Protein AF-A0A2V6U838-F1 (afdb_monomer)

Structure (mmCIF, N/CA/C/O backbone):
data_AF-A0A2V6U838-F1
#
_entry.id   AF-A0A2V6U838-F1
#
loop_
_atom_site.group_PDB
_atom_site.id
_atom_site.type_symbol
_atom_site.label_atom_id
_atom_site.label_alt_id
_atom_site.label_comp_id
_atom_site.label_asym_id
_atom_site.label_entity_id
_atom_site.label_seq_id
_atom_site.pdbx_PDB_ins_code
_atom_site.Cartn_x
_atom_site.Cartn_y
_atom_site.Cartn_z
_atom_site.occupancy
_atom_site.B_iso_or_equiv
_atom_site.auth_seq_id
_atom_site.auth_comp_id
_atom_site.auth_asym_id
_atom_site.auth_atom_id
_atom_site.pdbx_PDB_model_num
ATOM 1 N N . MET A 1 1 ? 34.546 0.957 -12.283 1.00 53.03 1 MET A N 1
ATOM 2 C CA . MET A 1 1 ? 33.283 1.269 -12.988 1.00 53.03 1 MET A CA 1
ATOM 3 C C . MET A 1 1 ? 32.347 0.092 -12.804 1.00 53.03 1 MET A C 1
ATOM 5 O O . MET A 1 1 ? 32.825 -1.037 -12.886 1.00 53.03 1 MET A O 1
ATOM 9 N N . SER A 1 2 ? 31.070 0.333 -12.493 1.00 66.81 2 SER A N 1
ATOM 10 C CA . SER A 1 2 ? 30.088 -0.755 -12.428 1.00 66.81 2 SER A CA 1
ATOM 11 C C . SER A 1 2 ? 30.031 -1.467 -13.783 1.00 66.81 2 SER A C 1
ATOM 13 O O . SER A 1 2 ? 29.991 -0.801 -14.813 1.00 66.81 2 SER A O 1
ATOM 15 N N . ARG A 1 3 ? 30.043 -2.805 -13.788 1.00 87.69 3 ARG A N 1
ATOM 16 C CA . ARG A 1 3 ? 29.815 -3.622 -14.996 1.00 87.69 3 ARG A CA 1
ATOM 17 C C . ARG A 1 3 ? 28.324 -3.849 -15.273 1.00 87.69 3 ARG A C 1
ATOM 19 O O . ARG A 1 3 ? 27.985 -4.715 -16.075 1.00 87.69 3 ARG A O 1
ATOM 26 N N . SER A 1 4 ? 27.447 -3.121 -14.575 1.00 93.88 4 SER A N 1
ATOM 27 C CA . SER A 1 4 ? 26.001 -3.216 -14.742 1.00 93.88 4 SER A CA 1
ATOM 28 C C . SER A 1 4 ? 25.434 -2.068 -15.569 1.00 93.88 4 SER A C 1
ATOM 30 O O . SER A 1 4 ? 25.846 -0.925 -15.372 1.00 93.88 4 SER A O 1
ATOM 32 N N . ARG A 1 5 ? 24.421 -2.348 -16.390 1.00 95.44 5 ARG A N 1
ATOM 33 C CA . ARG A 1 5 ? 23.637 -1.338 -17.114 1.00 95.44 5 ARG A CA 1
ATOM 34 C C . ARG A 1 5 ? 22.141 -1.643 -17.050 1.00 95.44 5 ARG A C 1
ATOM 36 O O . ARG A 1 5 ? 21.762 -2.809 -16.935 1.00 95.44 5 ARG A O 1
ATOM 43 N N . LYS A 1 6 ? 21.310 -0.603 -17.143 1.00 97.62 6 LYS A N 1
ATOM 44 C CA . LYS A 1 6 ? 19.867 -0.755 -17.346 1.00 97.62 6 LYS A CA 1
ATOM 45 C C . LYS A 1 6 ? 19.622 -1.357 -18.732 1.00 97.62 6 LYS A C 1
ATOM 47 O O . LYS A 1 6 ? 20.256 -0.950 -19.705 1.00 97.62 6 LYS A O 1
ATOM 52 N N . ILE A 1 7 ? 18.718 -2.322 -18.811 1.00 97.62 7 ILE A N 1
ATOM 53 C CA . ILE A 1 7 ? 18.165 -2.843 -20.060 1.00 97.62 7 ILE A CA 1
ATOM 54 C C . ILE A 1 7 ? 16.639 -2.863 -19.954 1.00 97.62 7 ILE A C 1
ATOM 56 O O . ILE A 1 7 ? 16.086 -2.765 -18.859 1.00 97.62 7 ILE A O 1
ATOM 60 N N . TYR A 1 8 ? 15.960 -3.023 -21.087 1.00 98.06 8 TYR A N 1
ATOM 61 C CA . TYR A 1 8 ? 14.507 -3.120 -21.129 1.00 98.06 8 TYR A CA 1
ATOM 62 C C . TYR A 1 8 ? 14.072 -4.340 -21.933 1.00 98.06 8 TYR A C 1
ATOM 64 O O . TYR A 1 8 ? 14.465 -4.493 -23.091 1.00 98.06 8 TYR A O 1
ATOM 72 N N . LEU A 1 9 ? 13.226 -5.179 -21.341 1.00 97.88 9 LEU A N 1
ATOM 73 C CA . LEU A 1 9 ? 12.485 -6.201 -22.073 1.00 97.88 9 LEU A CA 1
ATOM 74 C C . LEU A 1 9 ? 11.259 -5.530 -22.696 1.00 97.88 9 LEU A C 1
ATOM 76 O O . LEU A 1 9 ? 10.542 -4.803 -22.014 1.00 97.88 9 LEU A O 1
ATOM 80 N N . THR A 1 10 ? 11.033 -5.723 -23.992 1.00 97.25 10 THR A N 1
ATOM 81 C CA . THR A 1 10 ? 9.876 -5.132 -24.686 1.00 97.25 10 THR A CA 1
ATOM 82 C C . THR A 1 10 ? 8.767 -6.169 -24.783 1.00 97.25 10 THR A C 1
ATOM 84 O O . THR A 1 10 ? 9.027 -7.291 -25.218 1.00 97.25 10 THR A O 1
ATOM 87 N N . GLY A 1 11 ? 7.557 -5.804 -24.363 1.00 96.06 11 GLY A N 1
ATOM 88 C CA . GLY A 1 11 ? 6.379 -6.660 -24.479 1.00 96.06 11 GLY A CA 1
ATOM 89 C C . GLY A 1 11 ? 5.735 -6.620 -25.860 1.00 96.06 11 GLY A C 1
ATOM 90 O O . GLY A 1 11 ? 6.358 -6.277 -26.864 1.00 96.06 11 GLY A O 1
ATOM 91 N N . SER A 1 12 ? 4.447 -6.947 -25.905 1.00 96.00 12 SER A N 1
ATOM 92 C CA . SER A 1 12 ? 3.622 -6.967 -27.117 1.00 96.00 12 SER A CA 1
ATOM 93 C C . SER A 1 12 ? 3.503 -5.604 -27.805 1.00 96.00 12 SER A C 1
ATOM 95 O O . SER A 1 12 ? 3.233 -5.534 -29.006 1.00 96.00 12 SER A O 1
ATOM 97 N N . ARG A 1 13 ? 3.714 -4.515 -27.056 1.00 94.25 13 ARG A N 1
ATOM 98 C CA . ARG A 1 13 ? 3.668 -3.131 -27.534 1.00 94.25 13 ARG A CA 1
ATOM 99 C C . ARG A 1 13 ? 4.982 -2.422 -27.223 1.00 94.25 13 ARG A C 1
ATOM 101 O O . ARG A 1 13 ? 5.598 -2.658 -26.187 1.00 94.25 13 ARG A O 1
ATOM 108 N N . SER A 1 14 ? 5.391 -1.503 -28.096 1.00 92.62 14 SER A N 1
ATOM 109 C CA . SER A 1 14 ? 6.660 -0.773 -27.961 1.00 92.62 14 SER A CA 1
ATOM 110 C C . SER A 1 14 ? 6.726 0.147 -26.736 1.00 92.62 14 SER A C 1
ATOM 112 O O . SER A 1 14 ? 7.819 0.501 -26.301 1.00 92.62 14 SER A O 1
ATOM 114 N N . ASP A 1 15 ? 5.576 0.562 -26.197 1.00 91.75 15 ASP A N 1
ATOM 115 C CA . ASP A 1 15 ? 5.482 1.351 -24.965 1.00 91.75 15 ASP A CA 1
ATOM 116 C C . ASP A 1 15 ? 5.605 0.495 -23.694 1.00 91.75 15 ASP A C 1
ATOM 118 O O . ASP A 1 15 ? 5.884 1.029 -22.622 1.00 91.75 15 ASP A O 1
ATOM 122 N N . LEU A 1 16 ? 5.443 -0.827 -23.795 1.00 96.00 16 LEU A N 1
ATOM 123 C CA . LEU A 1 16 ? 5.574 -1.747 -22.671 1.00 96.00 16 LEU A CA 1
ATOM 124 C C . LEU A 1 16 ? 7.035 -2.187 -22.549 1.00 96.00 16 LEU A C 1
ATOM 126 O O . LEU A 1 16 ? 7.452 -3.213 -23.087 1.00 96.00 16 LEU A O 1
ATOM 130 N N . ARG A 1 17 ? 7.824 -1.370 -21.848 1.00 97.06 17 ARG A N 1
ATOM 131 C CA . ARG A 1 17 ? 9.240 -1.634 -21.580 1.00 97.06 17 ARG A CA 1
ATOM 132 C C . ARG A 1 17 ? 9.473 -1.957 -20.110 1.00 97.06 17 ARG A C 1
ATOM 134 O O . ARG A 1 17 ? 9.306 -1.092 -19.257 1.00 97.06 17 ARG A O 1
ATOM 141 N N . VAL A 1 18 ? 9.919 -3.174 -19.833 1.00 98.38 18 VAL A N 1
ATOM 142 C CA . VAL A 1 18 ? 10.135 -3.701 -18.483 1.00 98.38 18 VAL A CA 1
ATOM 143 C C . VAL A 1 18 ? 11.609 -3.560 -18.104 1.00 98.38 18 VAL A C 1
ATOM 145 O O . VAL A 1 18 ? 12.456 -4.164 -18.768 1.00 98.38 18 VAL A O 1
ATOM 148 N N . PRO A 1 19 ? 11.944 -2.760 -17.081 1.00 98.00 19 PRO A N 1
ATOM 149 C CA . PRO A 1 19 ? 13.321 -2.486 -16.706 1.00 98.00 19 PRO A CA 1
ATOM 150 C C . PRO A 1 19 ? 13.944 -3.670 -15.975 1.00 98.00 19 PRO A C 1
ATOM 152 O O . PRO A 1 19 ? 13.392 -4.189 -15.006 1.00 98.00 19 PRO A O 1
ATOM 155 N N . MET A 1 20 ? 15.143 -4.037 -16.419 1.00 98.25 20 MET A N 1
ATOM 156 C CA . MET A 1 20 ? 16.011 -5.022 -15.781 1.00 98.25 20 MET A CA 1
ATOM 157 C C . MET A 1 20 ? 17.435 -4.461 -15.705 1.00 98.25 20 MET A C 1
ATOM 159 O O . MET A 1 20 ? 17.775 -3.474 -16.365 1.00 98.25 20 MET A O 1
ATOM 163 N N . ARG A 1 21 ? 18.305 -5.119 -14.942 1.00 97.31 21 ARG A N 1
ATOM 164 C CA . ARG A 1 21 ? 19.728 -4.782 -14.867 1.00 97.31 21 ARG A CA 1
ATOM 165 C C . ARG A 1 21 ? 20.571 -5.914 -15.418 1.00 97.31 21 ARG A C 1
ATOM 167 O O . ARG A 1 21 ? 20.543 -7.022 -14.901 1.00 97.31 21 ARG A O 1
ATOM 174 N N . GLU A 1 22 ? 21.369 -5.622 -16.429 1.00 96.94 22 GLU A N 1
ATOM 175 C CA . GLU A 1 22 ? 22.304 -6.577 -17.013 1.00 96.94 22 GLU A CA 1
ATOM 176 C C . GLU A 1 22 ? 23.699 -6.382 -16.415 1.00 96.94 22 GLU A C 1
ATOM 178 O O . GLU A 1 22 ? 24.173 -5.249 -16.320 1.00 96.94 22 GLU A O 1
ATOM 183 N N . VAL A 1 23 ? 24.370 -7.469 -16.031 1.00 96.88 23 VAL A N 1
ATOM 184 C CA . VAL A 1 23 ? 25.750 -7.479 -15.532 1.00 96.88 23 VAL A CA 1
ATOM 185 C C . VAL A 1 23 ? 26.635 -8.269 -16.491 1.00 96.88 23 VAL A C 1
ATOM 187 O O . VAL A 1 23 ? 26.463 -9.476 -16.659 1.00 96.88 23 VAL A O 1
ATOM 190 N N . ALA A 1 24 ? 27.618 -7.597 -17.093 1.00 95.12 24 ALA A N 1
ATOM 191 C CA . ALA A 1 24 ? 28.574 -8.246 -17.983 1.00 95.12 24 ALA A CA 1
ATOM 192 C C . ALA A 1 24 ? 29.533 -9.162 -17.201 1.00 95.12 24 ALA A C 1
ATOM 194 O O . ALA A 1 24 ? 30.241 -8.714 -16.288 1.00 95.12 24 ALA A O 1
ATOM 195 N N . LEU A 1 25 ? 29.580 -10.436 -17.591 1.00 94.00 25 LEU A N 1
ATOM 196 C CA . LEU A 1 25 ? 30.473 -11.443 -17.022 1.00 94.00 25 LEU A CA 1
ATOM 197 C C . LEU A 1 25 ? 31.781 -11.536 -17.825 1.00 94.00 25 LEU A C 1
ATOM 199 O O . LEU A 1 25 ? 31.863 -11.137 -18.985 1.00 94.00 25 LEU A O 1
ATOM 203 N N . SER A 1 26 ? 32.847 -12.018 -17.188 1.00 91.69 26 SER A N 1
ATOM 204 C CA . SER A 1 26 ? 34.108 -12.330 -17.874 1.00 91.69 26 SER A CA 1
ATOM 205 C C . SER A 1 26 ? 34.069 -13.727 -18.499 1.00 91.69 26 SER A C 1
ATOM 207 O O . SER A 1 26 ? 33.258 -14.553 -18.105 1.00 91.69 26 SER A O 1
ATOM 209 N N . GLY A 1 27 ? 34.998 -14.022 -19.414 1.00 89.25 27 GLY A N 1
ATOM 210 C CA . GLY A 1 27 ? 35.202 -15.387 -19.920 1.00 89.25 27 GLY A CA 1
ATOM 211 C C . GLY A 1 27 ? 34.285 -15.808 -21.072 1.00 89.25 27 GLY A C 1
ATOM 212 O O . GLY A 1 27 ? 34.306 -16.972 -21.444 1.00 89.25 27 GLY A O 1
ATOM 213 N N . GLY A 1 28 ? 33.524 -14.879 -21.660 1.00 88.44 28 GLY A N 1
ATOM 214 C CA . GLY A 1 28 ? 32.607 -15.172 -22.770 1.00 88.44 28 GLY A CA 1
ATOM 215 C C . GLY A 1 28 ? 31.233 -15.689 -22.335 1.00 88.44 28 GLY A C 1
ATOM 216 O O . GLY A 1 28 ? 30.412 -15.992 -23.196 1.00 88.44 28 GLY A O 1
ATOM 217 N N . GLU A 1 29 ? 30.976 -15.754 -21.027 1.00 94.25 29 GLU A N 1
ATOM 218 C CA . GLU A 1 29 ? 29.666 -16.103 -20.477 1.00 94.25 29 GLU A CA 1
ATOM 219 C C . GLU A 1 29 ? 28.603 -15.055 -20.850 1.00 94.25 29 GLU A C 1
ATOM 221 O O . GLU A 1 29 ? 28.911 -13.854 -20.903 1.00 94.25 29 GLU A O 1
ATOM 226 N N . PRO A 1 30 ? 27.346 -15.475 -21.088 1.00 94.12 30 PRO A N 1
ATOM 227 C CA . PRO A 1 30 ? 26.261 -14.542 -21.341 1.00 94.12 30 PRO A CA 1
ATOM 228 C C . PRO A 1 30 ? 26.062 -13.607 -20.134 1.00 94.12 30 PRO A C 1
ATOM 230 O O . PRO A 1 30 ? 26.276 -14.017 -18.989 1.00 94.12 30 PRO A O 1
ATOM 233 N N . PRO A 1 31 ? 25.650 -12.347 -20.354 1.00 95.56 31 PRO A N 1
ATOM 234 C CA . PRO A 1 31 ? 25.392 -11.422 -19.259 1.00 95.56 31 PRO A CA 1
ATOM 235 C C . PRO A 1 31 ? 24.313 -11.934 -18.296 1.00 95.56 31 PRO A C 1
ATOM 237 O O . PRO A 1 31 ? 23.326 -12.542 -18.709 1.00 95.56 31 PRO A O 1
ATOM 240 N N . LEU A 1 32 ? 24.478 -11.642 -17.005 1.00 96.12 32 LEU A N 1
ATOM 241 C CA . LEU A 1 32 ? 23.482 -11.965 -15.986 1.00 96.12 32 LEU A CA 1
ATOM 242 C C . LEU A 1 32 ? 22.419 -10.865 -15.936 1.00 96.12 32 LEU A C 1
ATOM 244 O O . LEU A 1 32 ? 22.741 -9.713 -15.639 1.00 96.12 32 LEU A O 1
ATOM 248 N N . VAL A 1 33 ? 21.161 -11.222 -16.184 1.00 96.81 33 VAL A N 1
ATOM 249 C CA . VAL A 1 33 ? 20.017 -10.312 -16.051 1.00 96.81 33 VAL A CA 1
ATOM 250 C C . VAL A 1 33 ? 19.428 -10.437 -14.649 1.00 96.81 33 VAL A C 1
ATOM 252 O O . VAL A 1 33 ? 19.139 -11.533 -14.178 1.00 96.81 33 VAL A O 1
ATOM 255 N N . LEU A 1 34 ? 19.266 -9.301 -13.981 1.00 97.19 34 LEU A N 1
ATOM 256 C CA . LEU A 1 34 ? 18.771 -9.177 -12.618 1.00 97.19 34 LEU A CA 1
ATOM 257 C C . LEU A 1 34 ? 17.525 -8.296 -12.589 1.00 97.19 34 LEU A C 1
ATOM 259 O O . LEU A 1 34 ? 17.401 -7.349 -13.371 1.00 97.19 34 LEU A O 1
ATOM 263 N N . TYR A 1 35 ? 16.644 -8.583 -11.635 1.00 98.00 35 TYR A N 1
ATOM 264 C CA . TYR A 1 35 ? 15.540 -7.700 -11.280 1.00 98.00 35 TYR A CA 1
ATOM 265 C C . TYR A 1 35 ? 16.083 -6.330 -10.843 1.00 98.00 35 TYR A C 1
ATOM 267 O O . TYR A 1 35 ? 17.152 -6.239 -10.227 1.00 98.00 35 TYR A O 1
ATOM 275 N N . ASP A 1 36 ? 15.372 -5.260 -11.194 1.00 98.44 36 ASP A N 1
ATOM 276 C CA . ASP A 1 36 ? 15.804 -3.891 -10.926 1.00 98.44 36 ASP A CA 1
ATOM 277 C C . ASP A 1 36 ? 14.608 -2.989 -10.609 1.00 98.44 36 ASP A C 1
ATOM 279 O O . ASP A 1 36 ? 13.715 -2.813 -11.439 1.00 98.44 36 ASP A O 1
ATOM 283 N N . THR A 1 37 ? 14.598 -2.423 -9.403 1.00 98.50 37 THR A N 1
ATOM 284 C CA . THR A 1 37 ? 13.540 -1.537 -8.889 1.00 98.50 37 THR A CA 1
ATOM 285 C C . THR A 1 37 ? 13.939 -0.066 -8.910 1.00 98.50 37 THR A C 1
ATOM 287 O O . THR A 1 37 ? 13.135 0.807 -8.606 1.00 98.50 37 THR A O 1
ATOM 290 N N . SER A 1 38 ? 15.173 0.241 -9.312 1.00 98.06 38 SER A N 1
ATOM 291 C CA . SER A 1 38 ? 15.735 1.591 -9.219 1.00 98.06 38 SER A CA 1
ATOM 292 C C . SER A 1 38 ? 15.128 2.608 -10.194 1.00 98.06 38 SER A C 1
ATOM 294 O O . SER A 1 38 ? 15.499 3.783 -10.168 1.00 98.06 38 SER A O 1
ATOM 296 N N . GLY A 1 39 ? 14.226 2.156 -11.071 1.00 97.31 39 GLY A N 1
ATOM 297 C CA . GLY A 1 39 ? 13.533 2.966 -12.063 1.00 97.31 39 GLY A CA 1
ATOM 298 C C . GLY A 1 39 ? 14.469 3.779 -12.965 1.00 97.31 39 GLY A C 1
ATOM 299 O O . GLY A 1 39 ? 15.612 3.366 -13.210 1.00 97.31 39 GLY A O 1
ATOM 300 N N . PRO A 1 40 ? 14.025 4.956 -13.442 1.00 97.12 40 PRO A N 1
ATOM 301 C CA . PRO A 1 40 ? 14.812 5.809 -14.334 1.00 97.12 40 PRO A CA 1
ATOM 302 C C . PRO A 1 40 ? 16.106 6.371 -13.722 1.00 97.12 40 PRO A C 1
ATOM 304 O O . PRO A 1 40 ? 16.961 6.856 -14.451 1.00 97.12 40 PRO A O 1
ATOM 307 N N . TYR A 1 41 ? 16.301 6.300 -12.402 1.00 97.38 41 TYR A N 1
ATOM 308 C CA . TYR A 1 41 ? 17.456 6.906 -11.720 1.00 97.38 41 TYR A CA 1
ATOM 309 C C . TYR A 1 41 ? 18.802 6.219 -11.996 1.00 97.38 41 TYR A C 1
ATOM 311 O O . TYR A 1 41 ? 19.860 6.771 -11.685 1.00 97.38 41 TYR A O 1
ATOM 319 N N . THR A 1 42 ? 18.788 5.001 -12.535 1.00 96.56 42 THR A N 1
ATOM 320 C CA . THR A 1 42 ? 20.001 4.263 -12.936 1.00 96.56 42 THR A CA 1
ATOM 321 C C . THR A 1 42 ? 20.088 4.038 -14.442 1.00 96.56 42 THR A C 1
ATOM 323 O O . THR A 1 42 ? 21.026 3.388 -14.911 1.00 96.56 42 THR A O 1
ATOM 326 N N . ASP A 1 43 ? 19.130 4.569 -15.199 1.00 96.19 43 ASP A N 1
ATOM 327 C CA . ASP A 1 43 ? 19.184 4.594 -16.651 1.00 96.19 43 ASP A CA 1
ATOM 328 C C . ASP A 1 43 ? 20.073 5.763 -17.099 1.00 96.19 43 ASP A C 1
ATOM 330 O O . ASP A 1 43 ? 19.828 6.913 -16.746 1.00 96.19 43 ASP A O 1
ATOM 334 N N . ALA A 1 44 ? 21.129 5.461 -17.856 1.00 93.81 44 ALA A N 1
ATOM 335 C CA . ALA A 1 44 ? 22.089 6.460 -18.322 1.00 93.81 44 ALA A CA 1
ATOM 336 C C . ALA A 1 44 ? 21.495 7.417 -19.370 1.00 93.81 44 ALA A C 1
ATOM 338 O O . ALA A 1 44 ? 22.016 8.516 -19.549 1.00 93.81 44 ALA A O 1
ATOM 339 N N . ASP A 1 45 ? 20.416 7.005 -20.041 1.00 94.06 45 ASP A N 1
ATOM 340 C CA . ASP A 1 45 ? 19.730 7.817 -21.045 1.00 94.06 45 ASP A CA 1
ATOM 341 C C . ASP A 1 45 ? 18.613 8.676 -20.419 1.00 94.06 45 ASP A C 1
ATOM 343 O O . ASP A 1 45 ? 18.132 9.641 -21.026 1.00 94.06 45 ASP A O 1
ATOM 347 N N . ALA A 1 46 ? 18.209 8.368 -19.181 1.00 93.88 46 ALA A N 1
ATOM 348 C CA . ALA A 1 46 ? 17.198 9.117 -18.451 1.00 93.88 46 ALA A CA 1
ATOM 349 C C . ALA A 1 46 ? 17.813 10.269 -17.644 1.00 93.88 46 ALA A C 1
ATOM 351 O O . ALA A 1 46 ? 18.872 10.157 -17.035 1.00 93.88 46 ALA A O 1
ATOM 352 N N . HIS A 1 47 ? 17.099 11.394 -17.608 1.00 93.38 47 HIS A N 1
ATOM 353 C CA . HIS A 1 47 ? 17.501 12.595 -16.875 1.00 93.38 47 HIS A CA 1
ATOM 354 C C . HIS A 1 47 ? 16.337 13.052 -15.980 1.00 93.38 47 HIS A C 1
ATOM 356 O O . HIS A 1 47 ? 15.665 14.033 -16.311 1.00 93.38 47 HIS A O 1
ATOM 362 N N . PRO A 1 48 ? 16.018 12.304 -14.903 1.00 92.50 48 PRO A N 1
ATOM 363 C CA . PRO A 1 48 ? 14.885 12.622 -14.040 1.00 92.50 48 PRO A CA 1
ATOM 364 C C . PRO A 1 48 ? 15.085 13.979 -13.350 1.00 92.50 48 PRO A C 1
ATOM 366 O O . PRO A 1 48 ? 16.131 14.246 -12.763 1.00 92.50 48 PRO A O 1
ATOM 369 N N . ASP A 1 49 ? 14.060 14.830 -13.409 1.00 93.19 49 ASP A N 1
ATOM 370 C CA . ASP A 1 49 ? 14.002 16.111 -12.701 1.00 93.19 49 ASP A CA 1
ATOM 371 C C . ASP A 1 49 ? 12.996 15.987 -11.559 1.00 93.19 49 ASP A C 1
ATOM 373 O O . ASP A 1 49 ? 11.785 15.929 -11.791 1.00 93.19 49 ASP A O 1
ATOM 377 N N . ILE A 1 50 ? 13.498 15.984 -10.322 1.00 92.00 50 ILE A N 1
ATOM 378 C CA . ILE A 1 50 ? 12.671 15.780 -9.129 1.00 92.00 50 ILE A CA 1
ATOM 379 C C . ILE A 1 50 ? 11.535 16.798 -8.998 1.00 92.00 50 ILE A C 1
ATOM 381 O O . ILE A 1 50 ? 10.508 16.485 -8.404 1.00 92.00 50 ILE A O 1
ATOM 385 N N . LYS A 1 51 ? 11.693 18.001 -9.570 1.00 91.94 51 LYS A N 1
ATOM 386 C CA . LYS A 1 51 ? 10.686 19.074 -9.531 1.00 91.94 51 LYS A CA 1
ATOM 387 C C . LYS A 1 51 ? 9.566 18.877 -10.547 1.00 91.94 51 LYS A C 1
ATOM 389 O O . LYS A 1 51 ? 8.522 19.514 -10.432 1.00 91.94 51 LYS A O 1
ATOM 394 N N . ARG A 1 52 ? 9.794 18.037 -11.558 1.00 92.81 52 ARG A N 1
ATOM 395 C CA . ARG A 1 52 ? 8.805 17.664 -12.579 1.00 92.81 52 ARG A CA 1
ATOM 396 C C . ARG A 1 52 ? 8.174 16.306 -12.301 1.00 92.81 52 ARG A C 1
ATOM 398 O O . ARG A 1 52 ? 7.040 16.091 -12.720 1.00 92.81 52 ARG A O 1
ATOM 405 N N . GLY A 1 53 ? 8.883 15.445 -11.574 1.00 94.88 53 GLY A N 1
ATOM 406 C CA . GLY A 1 53 ? 8.487 14.064 -11.333 1.00 94.88 53 GLY A CA 1
ATOM 407 C C . GLY A 1 53 ? 8.868 13.151 -12.497 1.00 94.88 53 GLY A C 1
ATOM 408 O O . GLY A 1 53 ? 9.377 13.594 -13.532 1.00 94.88 53 GLY A O 1
ATOM 409 N N . LEU A 1 54 ? 8.636 11.855 -12.313 1.00 96.56 54 LEU A N 1
ATOM 410 C CA . LEU A 1 54 ? 8.870 10.835 -13.325 1.00 96.56 54 LEU A CA 1
ATOM 411 C C . LEU A 1 54 ? 7.805 10.881 -14.428 1.00 96.56 54 LEU A C 1
ATOM 413 O O . LEU A 1 54 ? 6.705 11.415 -14.273 1.00 96.56 54 LEU A O 1
ATOM 417 N N . ALA A 1 55 ? 8.146 10.301 -15.578 1.00 95.12 55 ALA A N 1
ATOM 418 C CA . ALA A 1 55 ? 7.204 10.167 -16.678 1.00 95.12 55 ALA A CA 1
ATOM 419 C C . ALA A 1 55 ? 6.042 9.227 -16.282 1.00 95.12 55 ALA A C 1
ATOM 421 O O . ALA A 1 55 ? 6.292 8.153 -15.734 1.00 95.12 55 ALA A O 1
ATOM 422 N N . PRO A 1 56 ? 4.781 9.575 -16.595 1.00 95.62 56 PRO A N 1
ATOM 423 C CA . PRO A 1 56 ? 3.611 8.780 -16.223 1.00 95.62 56 PRO A CA 1
ATOM 424 C C . PRO A 1 56 ? 3.403 7.581 -17.159 1.00 95.62 56 PRO A C 1
ATOM 426 O O . PRO A 1 56 ? 2.438 7.549 -17.926 1.00 95.62 56 PRO A O 1
ATOM 429 N N . LEU A 1 57 ? 4.312 6.605 -17.104 1.00 94.88 57 LEU A N 1
ATOM 430 C CA . LEU A 1 57 ? 4.354 5.411 -17.957 1.00 94.88 57 LEU A CA 1
ATOM 431 C C . LEU A 1 57 ? 2.981 4.746 -18.141 1.00 94.88 57 LEU A C 1
ATOM 433 O O . LEU A 1 57 ? 2.570 4.474 -19.268 1.00 94.88 57 LEU A O 1
ATOM 437 N N . ARG A 1 58 ? 2.256 4.505 -17.044 1.00 97.38 58 ARG A N 1
ATOM 438 C CA . ARG A 1 58 ? 0.983 3.767 -17.059 1.00 97.38 58 ARG A CA 1
ATOM 439 C C . ARG A 1 58 ? -0.219 4.628 -17.442 1.00 97.38 58 ARG A C 1
ATOM 441 O O . ARG A 1 58 ? -1.303 4.090 -17.658 1.00 97.38 58 ARG A O 1
ATOM 448 N N . GLY A 1 59 ? -0.066 5.951 -17.538 1.00 97.12 59 GLY A N 1
ATOM 449 C CA . GLY A 1 59 ? -1.171 6.884 -17.789 1.00 97.12 59 GLY A CA 1
ATOM 450 C C . GLY A 1 59 ? -2.011 6.511 -19.020 1.00 97.12 59 GLY A C 1
ATOM 451 O O . GLY A 1 59 ? -3.229 6.353 -18.894 1.00 97.12 59 GLY A O 1
ATOM 452 N N . PRO A 1 60 ? -1.390 6.276 -20.194 1.00 97.19 60 PRO A N 1
ATOM 453 C CA . PRO A 1 60 ? -2.098 5.810 -21.384 1.00 97.19 60 PRO A CA 1
ATOM 454 C C . PRO A 1 60 ? -2.804 4.460 -21.201 1.00 97.19 60 PRO A C 1
ATOM 456 O O . PRO A 1 60 ? -3.863 4.248 -21.786 1.00 97.19 60 PRO A O 1
ATOM 459 N N . TRP A 1 61 ? -2.258 3.552 -20.385 1.00 97.75 61 TRP A N 1
ATOM 460 C CA . TRP A 1 61 ? -2.857 2.236 -20.136 1.00 97.75 61 TRP A CA 1
ATOM 461 C C . TRP A 1 61 ? -4.116 2.359 -19.284 1.00 97.75 61 TRP A C 1
ATOM 463 O O . TRP A 1 61 ? -5.129 1.746 -19.601 1.00 97.75 61 TRP A O 1
ATOM 473 N N . VAL A 1 62 ? -4.066 3.180 -18.234 1.00 98.19 62 VAL A N 1
ATOM 474 C CA . VAL A 1 62 ? -5.199 3.436 -17.336 1.00 98.19 62 VAL A CA 1
ATOM 475 C C . VAL A 1 62 ? -6.342 4.115 -18.093 1.00 98.19 62 VAL A C 1
ATOM 477 O O . VAL A 1 62 ? -7.478 3.641 -18.059 1.00 98.19 62 VAL A O 1
ATOM 480 N N . VAL A 1 63 ? -6.052 5.193 -18.830 1.00 97.81 63 VAL A N 1
ATOM 481 C CA . VAL A 1 63 ? -7.069 5.929 -19.600 1.00 97.81 63 VAL A CA 1
ATOM 482 C C . VAL A 1 63 ? -7.604 5.091 -20.765 1.00 97.81 63 VAL A C 1
ATOM 484 O O . VAL A 1 63 ? -8.810 5.088 -21.017 1.00 97.81 63 VAL A O 1
ATOM 487 N N . GLY A 1 64 ? -6.731 4.343 -21.448 1.00 97.06 64 GLY A N 1
ATOM 488 C CA . GLY A 1 64 ? -7.070 3.539 -22.624 1.00 97.06 64 GLY A CA 1
ATOM 489 C C . GLY A 1 64 ? -8.089 2.425 -22.370 1.00 97.06 64 GLY A C 1
ATOM 490 O O . GLY A 1 64 ? -8.796 2.044 -23.299 1.00 97.06 64 GLY A O 1
ATOM 491 N N . ARG A 1 65 ? -8.234 1.948 -21.123 1.00 97.44 65 ARG A N 1
ATOM 492 C CA . ARG A 1 65 ? -9.280 0.974 -20.744 1.00 97.44 65 ARG A CA 1
ATOM 493 C C . ARG A 1 65 ? -10.695 1.555 -20.816 1.00 97.44 65 ARG A C 1
ATOM 495 O O . ARG A 1 65 ? -11.656 0.817 -20.993 1.00 97.44 65 ARG A O 1
ATOM 502 N N . GLY A 1 66 ? -10.842 2.876 -20.684 1.00 98.06 66 GLY A N 1
ATOM 503 C CA . GLY A 1 66 ? -12.143 3.547 -20.754 1.00 98.06 66 GLY A CA 1
ATOM 504 C C . GLY A 1 66 ? -13.027 3.390 -19.509 1.00 98.06 66 GLY A C 1
ATOM 505 O O . GLY A 1 66 ? -14.199 3.765 -19.554 1.00 98.06 66 GLY A O 1
ATOM 506 N N . ASP A 1 67 ? -12.486 2.888 -18.396 1.00 98.56 67 ASP A N 1
ATOM 507 C CA . ASP A 1 67 ? -13.229 2.672 -17.143 1.00 98.56 67 ASP A CA 1
ATOM 508 C C . ASP A 1 67 ? -13.067 3.807 -16.115 1.00 98.56 67 ASP A C 1
ATOM 510 O O . ASP A 1 67 ? -13.782 3.842 -15.114 1.00 98.56 67 ASP A O 1
ATOM 514 N N . VAL A 1 68 ? -12.187 4.780 -16.379 1.00 98.69 68 VAL A N 1
ATOM 515 C CA . VAL A 1 68 ? -11.942 5.949 -15.516 1.00 98.69 68 VAL A CA 1
ATOM 516 C C . VAL A 1 68 ? -12.508 7.247 -16.101 1.00 98.69 68 VAL A C 1
ATOM 518 O O . VAL A 1 68 ? -12.768 7.366 -17.305 1.00 98.69 68 VAL A O 1
ATOM 521 N N . THR A 1 69 ? -12.705 8.238 -15.238 1.00 98.25 69 THR A N 1
ATOM 522 C CA . THR A 1 69 ? -12.977 9.632 -15.597 1.00 98.25 69 THR A CA 1
ATOM 523 C C . THR A 1 69 ? -12.040 10.558 -14.834 1.00 98.25 69 THR A C 1
ATOM 525 O O . THR A 1 69 ? -11.711 10.297 -13.678 1.00 98.25 69 THR A O 1
ATOM 528 N N . GLU A 1 70 ? -11.633 11.651 -15.474 1.00 98.06 70 GLU A N 1
ATOM 529 C CA . GLU A 1 70 ? -10.944 12.753 -14.805 1.00 98.06 70 GLU A CA 1
ATOM 530 C C . GLU A 1 70 ? -11.951 13.551 -13.966 1.00 98.06 70 GLU A C 1
ATOM 532 O O . GLU A 1 70 ? -13.058 13.849 -14.425 1.00 98.06 70 GLU A O 1
ATOM 537 N N . LEU A 1 71 ? -11.583 13.861 -12.725 1.00 97.62 71 LEU A N 1
ATOM 538 C CA . LEU A 1 71 ? -12.351 14.714 -11.826 1.00 97.62 71 LEU A CA 1
ATOM 539 C C . LEU A 1 71 ? -12.024 16.195 -12.094 1.00 97.62 71 LEU A C 1
ATOM 541 O O . LEU A 1 71 ? -10.890 16.524 -12.444 1.00 97.62 71 LEU A O 1
ATOM 545 N N . PRO A 1 72 ? -12.980 17.126 -11.899 1.00 95.38 72 PRO A N 1
ATOM 546 C CA . PRO A 1 72 ? -12.742 18.556 -12.139 1.00 95.38 72 PRO A CA 1
ATOM 547 C C . PRO A 1 72 ? -11.672 19.157 -11.210 1.00 95.38 72 PRO A C 1
ATOM 549 O O . PRO A 1 72 ? -11.082 20.187 -11.528 1.00 95.38 72 PRO A O 1
ATOM 552 N N . GLY A 1 73 ? -11.428 18.507 -10.074 1.00 94.69 73 GLY A N 1
ATOM 553 C CA . GLY A 1 73 ? -10.439 18.851 -9.064 1.00 94.69 73 GLY A CA 1
ATOM 554 C C . GLY A 1 73 ? -10.491 17.836 -7.916 1.00 94.69 73 GLY A C 1
ATOM 555 O O . GLY A 1 73 ? -11.281 16.887 -7.982 1.00 94.69 73 GLY A O 1
ATOM 556 N N . PRO A 1 74 ? -9.672 18.019 -6.871 1.00 95.06 74 PRO A N 1
ATOM 557 C CA . PRO A 1 74 ? -9.658 17.122 -5.723 1.00 95.06 74 PRO A CA 1
ATOM 558 C C . PRO A 1 74 ? -10.972 17.147 -4.938 1.00 95.06 74 PRO A C 1
ATOM 560 O O . PRO A 1 74 ? -11.567 18.206 -4.693 1.00 95.06 74 PRO A O 1
ATOM 563 N N . THR A 1 75 ? -11.434 15.967 -4.521 1.00 96.94 75 THR A N 1
ATOM 564 C CA . THR A 1 75 ? -12.710 15.823 -3.807 1.00 96.94 75 THR A CA 1
ATOM 565 C C . THR A 1 75 ? -12.555 15.811 -2.290 1.00 96.94 75 THR A C 1
ATOM 567 O O . THR A 1 75 ? -13.506 16.204 -1.605 1.00 96.94 75 THR A O 1
ATOM 570 N N . SER A 1 76 ? -11.362 15.497 -1.773 1.00 96.88 76 SER A N 1
ATOM 571 C CA . SER A 1 76 ? -11.043 15.656 -0.350 1.00 96.88 76 SER A CA 1
ATOM 572 C C . SER A 1 76 ? -11.141 17.123 0.079 1.00 96.88 76 SER A C 1
ATOM 574 O O . SER A 1 76 ? -10.614 18.031 -0.570 1.00 96.88 76 SER A O 1
ATOM 576 N N . HIS A 1 77 ? -11.819 17.352 1.200 1.00 96.25 77 HIS A N 1
ATOM 577 C CA . HIS A 1 77 ? -11.913 18.657 1.832 1.00 96.25 77 HIS A CA 1
ATOM 578 C C . HIS A 1 77 ? -10.546 19.126 2.334 1.00 96.25 77 HIS A C 1
ATOM 580 O O . HIS A 1 77 ? -10.158 20.259 2.050 1.00 96.25 77 HIS A O 1
ATOM 586 N N . TYR A 1 78 ? -9.795 18.258 3.018 1.00 94.19 78 TYR A N 1
ATOM 587 C CA . TYR A 1 78 ? -8.467 18.603 3.518 1.00 94.19 78 TYR A CA 1
ATOM 588 C C . TYR A 1 78 ? -7.499 18.953 2.384 1.00 94.19 78 TYR A C 1
ATOM 590 O O . TYR A 1 78 ? -6.806 19.965 2.469 1.00 94.19 78 TYR A O 1
ATOM 598 N N . ARG A 1 79 ? -7.501 18.184 1.284 1.00 93.69 79 ARG A N 1
ATOM 599 C CA . ARG A 1 79 ? -6.671 18.498 0.110 1.00 93.69 79 ARG A CA 1
ATOM 600 C C . ARG A 1 79 ? -6.977 19.882 -0.456 1.00 93.69 79 ARG A C 1
ATOM 602 O O . ARG A 1 79 ? -6.056 20.669 -0.630 1.00 93.69 79 ARG A O 1
ATOM 609 N N . ARG A 1 80 ? -8.258 20.211 -0.670 1.00 94.81 80 ARG A N 1
ATOM 610 C CA . ARG A 1 80 ? -8.657 21.545 -1.158 1.00 94.81 80 ARG A CA 1
ATOM 611 C C . ARG A 1 80 ? -8.158 22.665 -0.246 1.00 94.81 80 ARG A C 1
ATOM 613 O O . ARG A 1 80 ? -7.594 23.634 -0.732 1.00 94.81 80 ARG A O 1
ATOM 620 N N . GLN A 1 81 ? -8.294 22.501 1.071 1.00 94.38 81 GLN A N 1
ATOM 621 C CA . GLN A 1 81 ? -7.784 23.488 2.028 1.00 94.38 81 GLN A CA 1
ATOM 622 C C . GLN A 1 81 ? -6.270 23.695 1.911 1.00 94.38 81 GLN A C 1
ATOM 624 O O . GLN A 1 81 ? -5.804 24.827 2.010 1.00 94.38 81 GLN A O 1
ATOM 629 N N . ARG A 1 82 ? -5.499 22.622 1.701 1.00 92.44 82 ARG A N 1
ATOM 630 C CA . ARG A 1 82 ? -4.043 22.719 1.528 1.00 92.44 82 ARG A CA 1
ATOM 631 C C . ARG A 1 82 ? -3.646 23.297 0.178 1.00 92.44 82 ARG A C 1
ATOM 633 O O . ARG A 1 82 ? -2.671 24.041 0.116 1.00 92.44 82 ARG A O 1
ATOM 640 N N . ASP A 1 83 ? -4.390 23.005 -0.882 1.00 90.25 83 ASP A N 1
ATOM 641 C CA . ASP A 1 83 ? -4.168 23.594 -2.206 1.00 90.25 83 ASP A CA 1
ATOM 642 C C . ASP A 1 83 ? -4.409 25.116 -2.196 1.00 90.25 83 ASP A C 1
ATOM 644 O O . ASP A 1 83 ? -3.639 25.864 -2.805 1.00 90.25 83 ASP A O 1
ATOM 648 N N . ASP A 1 84 ? -5.401 25.577 -1.430 1.00 91.56 84 ASP A N 1
ATOM 649 C CA . ASP A 1 84 ? -5.759 26.995 -1.297 1.00 91.56 84 ASP A CA 1
ATOM 650 C C . ASP A 1 84 ? -4.873 27.774 -0.300 1.00 91.56 84 ASP A C 1
ATOM 652 O O . ASP A 1 84 ? -4.911 29.006 -0.273 1.00 91.56 84 ASP A O 1
ATOM 656 N N . ASP A 1 85 ? -4.052 27.097 0.511 1.00 93.12 85 ASP A N 1
ATOM 657 C CA . ASP A 1 85 ? -3.182 27.741 1.503 1.00 93.12 85 ASP A CA 1
ATOM 658 C C . ASP A 1 85 ? -1.926 28.354 0.837 1.00 93.12 85 ASP A C 1
ATOM 660 O O . ASP A 1 85 ? -1.055 27.625 0.341 1.00 93.12 85 ASP A O 1
ATOM 664 N N . PRO A 1 86 ? -1.763 29.692 0.825 1.00 91.56 86 PRO A N 1
ATOM 665 C CA . PRO A 1 86 ? -0.615 30.340 0.194 1.00 91.56 86 PRO A CA 1
ATOM 666 C C . PRO A 1 86 ? 0.705 30.088 0.939 1.00 91.56 86 PRO A C 1
ATOM 668 O O . PRO A 1 86 ? 1.771 30.176 0.326 1.00 91.56 86 PRO A O 1
ATOM 671 N N . SER A 1 87 ? 0.668 29.750 2.234 1.00 91.56 87 SER A N 1
ATOM 672 C CA . SER A 1 87 ? 1.874 29.495 3.035 1.00 91.56 87 SER A CA 1
ATOM 673 C C . SER A 1 87 ? 2.618 28.229 2.600 1.00 91.56 87 SER A C 1
ATOM 675 O O . SER A 1 87 ? 3.826 28.110 2.809 1.00 91.56 87 SER A O 1
ATOM 677 N N . LEU A 1 88 ? 1.920 27.315 1.921 1.00 89.62 88 LEU A N 1
ATOM 678 C CA . LEU A 1 88 ? 2.466 26.059 1.413 1.00 89.62 88 LEU A CA 1
ATOM 679 C C . LEU A 1 88 ? 3.073 26.190 0.011 1.00 89.62 88 LEU A C 1
ATOM 681 O O . LEU A 1 88 ? 3.645 25.230 -0.499 1.00 89.62 88 LEU A O 1
ATOM 685 N N . GLY A 1 89 ? 3.011 27.372 -0.614 1.00 85.31 89 GLY A N 1
ATOM 686 C CA . GLY A 1 89 ? 3.505 27.576 -1.980 1.00 85.31 89 GLY A CA 1
ATOM 687 C C . GLY A 1 89 ? 4.984 27.217 -2.175 1.00 85.31 89 GLY A C 1
ATOM 688 O O . GLY A 1 89 ? 5.359 26.766 -3.251 1.00 85.31 89 GLY A O 1
ATOM 689 N N . GLY A 1 90 ? 5.816 27.359 -1.136 1.00 85.19 90 GLY A N 1
ATOM 690 C CA . GLY A 1 90 ? 7.240 27.000 -1.185 1.00 85.19 90 GLY A CA 1
ATOM 691 C C . GLY A 1 90 ? 7.536 25.498 -1.099 1.00 85.19 90 GLY A C 1
ATOM 692 O O . GLY A 1 90 ? 8.641 25.090 -1.436 1.00 85.19 90 GLY A O 1
ATOM 693 N N . VAL A 1 91 ? 6.570 24.688 -0.655 1.00 88.44 91 VAL A N 1
ATOM 694 C CA . VAL A 1 91 ? 6.721 23.233 -0.465 1.00 88.44 91 VAL A CA 1
ATOM 695 C C . VAL A 1 91 ? 5.799 22.409 -1.367 1.00 88.44 91 VAL A C 1
ATOM 697 O O . VAL A 1 91 ? 5.965 21.196 -1.471 1.00 88.44 91 VAL A O 1
ATOM 700 N N . ARG A 1 92 ? 4.831 23.040 -2.040 1.00 90.94 92 ARG A N 1
ATOM 701 C CA . ARG A 1 92 ? 3.889 22.367 -2.939 1.00 90.94 92 ARG A CA 1
ATOM 702 C C . ARG A 1 92 ? 4.593 21.879 -4.206 1.00 90.94 92 ARG A C 1
ATOM 704 O O . ARG A 1 92 ? 5.387 22.597 -4.813 1.00 90.94 92 ARG A O 1
ATOM 711 N N . PHE A 1 93 ? 4.260 20.665 -4.631 1.00 91.56 93 PHE A N 1
ATOM 712 C CA . PHE A 1 93 ? 4.728 20.129 -5.904 1.00 91.56 93 PHE A CA 1
ATOM 713 C C . PHE A 1 93 ? 4.117 20.907 -7.081 1.00 91.56 93 PHE A C 1
ATOM 715 O O . PHE A 1 93 ? 2.920 21.189 -7.096 1.00 91.56 93 PHE A O 1
ATOM 722 N N . ALA A 1 94 ? 4.933 21.270 -8.074 1.00 81.88 94 ALA A N 1
ATOM 723 C CA . ALA A 1 94 ? 4.537 22.227 -9.110 1.00 81.88 94 ALA A CA 1
ATOM 724 C C . ALA A 1 94 ? 3.516 21.675 -10.124 1.00 81.88 94 ALA A C 1
ATOM 726 O O . ALA A 1 94 ? 2.717 22.435 -10.669 1.00 81.88 94 ALA A O 1
ATOM 727 N N . SER A 1 95 ? 3.552 20.369 -10.403 1.00 73.44 95 SER A N 1
ATOM 728 C CA . SER A 1 95 ? 2.698 19.726 -11.406 1.00 73.44 95 SER A CA 1
ATOM 729 C C . SER A 1 95 ? 1.647 18.851 -10.731 1.00 73.44 95 SER A C 1
ATOM 731 O O . SER A 1 95 ? 1.917 17.704 -10.378 1.00 73.44 95 SER A O 1
ATOM 733 N N . VAL A 1 96 ? 0.437 19.384 -10.557 1.00 73.25 96 VAL A N 1
ATOM 734 C CA . VAL A 1 96 ? -0.689 18.627 -9.999 1.00 73.25 96 VAL A CA 1
ATOM 735 C C . VAL A 1 96 ? -1.589 18.172 -11.140 1.00 73.25 96 VAL A C 1
ATOM 737 O O . VAL A 1 96 ? -2.237 18.979 -11.808 1.00 73.25 96 VAL A O 1
ATOM 740 N N . ARG A 1 97 ? -1.630 16.860 -11.377 1.00 83.94 97 ARG A N 1
ATOM 741 C CA . ARG A 1 97 ? -2.599 16.262 -12.301 1.00 83.94 97 ARG A CA 1
ATOM 742 C C . ARG A 1 97 ? -3.969 16.230 -11.648 1.00 83.94 97 ARG A C 1
ATOM 744 O O . ARG A 1 97 ? -4.096 16.061 -10.434 1.00 83.94 97 ARG A O 1
ATOM 751 N N . ARG A 1 98 ? -5.002 16.349 -12.474 1.00 93.19 98 ARG A N 1
ATOM 752 C CA . ARG A 1 98 ? -6.365 16.122 -12.013 1.00 93.19 98 ARG A CA 1
ATOM 753 C C . ARG A 1 98 ? -6.540 14.649 -11.641 1.00 93.19 98 ARG A C 1
ATOM 755 O O . ARG A 1 98 ? -6.086 13.792 -12.400 1.00 93.19 98 ARG A O 1
ATOM 762 N N . PRO A 1 99 ? -7.178 14.347 -10.500 1.00 97.00 99 PRO A N 1
ATOM 763 C CA . PRO A 1 99 ? -7.365 12.965 -10.092 1.00 97.00 99 PRO A CA 1
ATOM 764 C C . PRO A 1 99 ? -8.280 12.213 -11.059 1.00 97.00 99 PRO A C 1
ATOM 766 O O . PRO A 1 99 ? -9.309 12.726 -11.499 1.00 97.00 99 PRO A O 1
ATOM 769 N N . LEU A 1 100 ? -7.924 10.971 -11.352 1.00 98.50 100 LEU A N 1
ATOM 770 C CA . LEU A 1 100 ? -8.788 9.986 -11.979 1.00 98.50 100 LEU A CA 1
ATOM 771 C C . LEU A 1 100 ? -9.594 9.254 -10.906 1.00 98.50 100 LEU A C 1
ATOM 773 O O . LEU A 1 100 ? -9.134 9.050 -9.782 1.00 98.50 100 LEU A O 1
ATOM 777 N N . ARG A 1 101 ? -10.792 8.816 -11.284 1.00 98.69 101 ARG A N 1
ATOM 778 C CA . ARG A 1 101 ? -11.652 7.930 -10.495 1.00 98.69 101 ARG A CA 1
ATOM 779 C C . ARG A 1 101 ? -12.364 6.954 -11.423 1.00 98.69 101 ARG A C 1
ATOM 781 O O . ARG A 1 101 ? -12.639 7.297 -12.575 1.00 98.69 101 ARG A O 1
ATOM 788 N N . ALA A 1 102 ? -12.703 5.764 -10.936 1.00 98.62 102 ALA A N 1
ATOM 789 C CA . ALA A 1 102 ? -13.613 4.863 -11.636 1.00 98.62 102 ALA A CA 1
ATOM 790 C C . ALA A 1 102 ? -14.909 5.584 -12.057 1.00 98.62 102 ALA A C 1
ATOM 792 O O . ALA A 1 102 ? -15.482 6.379 -11.303 1.00 98.62 102 ALA A O 1
ATOM 793 N N . ARG A 1 103 ? -15.387 5.305 -13.274 1.00 98.25 103 ARG A N 1
ATOM 794 C CA . ARG A 1 103 ? -16.702 5.774 -13.732 1.00 98.25 103 ARG A CA 1
ATOM 795 C C . ARG A 1 103 ? -17.810 5.158 -12.866 1.00 98.25 103 ARG A C 1
ATOM 797 O O . ARG A 1 103 ? -17.639 4.051 -12.357 1.00 98.25 103 ARG A O 1
ATOM 804 N N . PRO A 1 104 ? -18.973 5.819 -12.725 1.00 95.12 104 PRO A N 1
ATOM 805 C CA . PRO A 1 104 ? -20.112 5.230 -12.026 1.00 95.12 104 PRO A CA 1
ATOM 806 C C . PRO A 1 104 ? -20.451 3.828 -12.560 1.00 95.12 104 PRO A C 1
ATOM 808 O O . PRO A 1 104 ? -20.574 3.639 -13.770 1.00 95.12 104 PRO A O 1
ATOM 811 N N . GLY A 1 105 ? -20.579 2.851 -11.658 1.00 92.31 105 GLY A N 1
ATOM 812 C CA . GLY A 1 105 ? -20.867 1.453 -12.004 1.00 92.31 105 GLY A CA 1
ATOM 813 C C . GLY A 1 105 ? -19.684 0.661 -12.579 1.00 92.31 105 GLY A C 1
ATOM 814 O O . GLY A 1 105 ? -19.882 -0.465 -13.030 1.00 92.31 105 GLY A O 1
ATOM 815 N N . LYS A 1 106 ? -18.470 1.224 -12.585 1.00 95.94 106 LYS A N 1
ATOM 816 C CA . LYS A 1 106 ? -17.237 0.534 -12.980 1.00 95.94 106 LYS A CA 1
ATOM 817 C C . LYS A 1 106 ? -16.360 0.247 -11.766 1.00 95.94 106 LYS A C 1
ATOM 819 O O . LYS A 1 106 ? -16.328 1.027 -10.820 1.00 95.94 106 LYS A O 1
ATOM 824 N N . VAL A 1 107 ? -15.619 -0.853 -11.843 1.00 95.25 107 VAL A N 1
ATOM 825 C CA . VAL A 1 107 ? -14.560 -1.227 -10.903 1.00 95.25 107 VAL A CA 1
ATOM 826 C C . VAL A 1 107 ? -13.261 -1.284 -11.693 1.00 95.25 107 VAL A C 1
ATOM 828 O O . VAL A 1 107 ? -13.242 -1.793 -12.813 1.00 95.25 107 VAL A O 1
ATOM 831 N N . VAL A 1 108 ? -12.192 -0.717 -11.139 1.00 98.44 108 VAL A N 1
ATOM 832 C CA . VAL A 1 108 ? -10.927 -0.506 -11.863 1.00 98.44 108 VAL A CA 1
ATOM 833 C C . VAL A 1 108 ? -9.770 -1.318 -11.291 1.00 98.44 108 VAL A C 1
ATOM 835 O O . VAL A 1 108 ? -8.626 -1.064 -11.653 1.00 98.44 108 VAL A O 1
ATOM 838 N N . THR A 1 109 ? -10.052 -2.284 -10.415 1.00 98.88 109 THR A N 1
ATOM 839 C CA . THR A 1 109 ? -9.011 -3.039 -9.716 1.00 98.88 109 THR A CA 1
ATOM 840 C C . THR A 1 109 ? -8.393 -4.135 -10.578 1.00 98.88 109 THR A C 1
ATOM 842 O O . THR A 1 109 ? -9.085 -4.751 -11.395 1.00 98.88 109 THR A O 1
ATOM 845 N N . GLN A 1 110 ? -7.108 -4.461 -10.379 1.00 98.94 110 GLN A N 1
ATOM 846 C CA . GLN A 1 110 ? -6.515 -5.603 -11.096 1.00 98.94 110 GLN A CA 1
ATOM 847 C C . GLN A 1 110 ? -7.234 -6.927 -10.788 1.00 98.94 110 GLN A C 1
ATOM 849 O O . GLN A 1 110 ? -7.396 -7.744 -11.694 1.00 98.94 110 GLN A O 1
ATOM 854 N N . MET A 1 111 ? -7.731 -7.124 -9.558 1.00 98.88 111 MET A N 1
ATOM 855 C CA . MET A 1 111 ? -8.541 -8.299 -9.201 1.00 98.88 111 MET A CA 1
ATOM 856 C C . MET A 1 111 ? -9.844 -8.373 -10.006 1.00 98.88 111 MET A C 1
ATOM 858 O O . MET A 1 111 ? -10.181 -9.452 -10.498 1.00 98.88 111 MET A O 1
ATOM 862 N N . HIS A 1 112 ? -10.535 -7.248 -10.209 1.00 98.81 112 HIS A N 1
ATOM 863 C CA . HIS A 1 112 ? -11.751 -7.197 -11.020 1.00 98.81 112 HIS A CA 1
ATOM 864 C C . HIS A 1 112 ? -11.491 -7.639 -12.466 1.00 98.81 112 HIS A C 1
ATOM 866 O O . HIS A 1 112 ? -12.181 -8.516 -12.994 1.00 98.81 112 HIS A O 1
ATOM 872 N N . TYR A 1 113 ? -10.459 -7.077 -13.105 1.00 98.88 113 TYR A N 1
ATOM 873 C CA . TYR A 1 113 ? -10.083 -7.467 -14.467 1.00 98.88 113 TYR A CA 1
ATOM 874 C C . TYR A 1 113 ? -9.655 -8.941 -14.534 1.00 98.88 113 TYR A C 1
ATOM 876 O O . TYR A 1 113 ? -10.089 -9.678 -15.422 1.00 98.88 113 TYR A O 1
ATOM 884 N N . ALA A 1 114 ? -8.878 -9.407 -13.552 1.00 98.88 114 ALA A N 1
ATOM 885 C CA . ALA A 1 114 ? -8.404 -10.784 -13.500 1.00 98.88 114 ALA A CA 1
ATOM 886 C C . ALA A 1 114 ? -9.553 -11.801 -13.423 1.00 98.88 114 ALA A C 1
ATOM 888 O O . ALA A 1 114 ? -9.563 -12.785 -14.166 1.00 98.88 114 ALA A O 1
ATOM 889 N N . ARG A 1 115 ? -10.557 -11.546 -12.574 1.00 98.81 115 ARG A N 1
ATOM 890 C CA . ARG A 1 115 ? -11.747 -12.403 -12.416 1.00 98.81 115 ARG A CA 1
ATOM 891 C C . ARG A 1 115 ? -12.634 -12.449 -13.657 1.00 98.81 115 ARG A C 1
ATOM 893 O O . ARG A 1 115 ? -13.323 -13.441 -13.876 1.00 98.81 115 ARG A O 1
ATOM 900 N N . ARG A 1 116 ? -12.576 -11.415 -14.498 1.00 98.50 116 ARG A N 1
ATOM 901 C CA . ARG A 1 116 ? -13.222 -11.378 -15.820 1.00 98.50 116 ARG A CA 1
ATOM 902 C C . ARG A 1 116 ? -12.418 -12.088 -16.913 1.00 98.50 116 ARG A C 1
ATOM 904 O O . ARG A 1 116 ? -12.868 -12.156 -18.052 1.00 98.50 116 ARG A O 1
ATOM 911 N N . GLY A 1 117 ? -11.249 -12.637 -16.579 1.00 98.56 117 GLY A N 1
ATOM 912 C CA . GLY A 1 117 ? -10.374 -13.325 -17.524 1.00 98.56 117 GLY A CA 1
ATOM 913 C C . GLY A 1 117 ? -9.493 -12.385 -18.352 1.00 98.56 117 GLY A C 1
ATOM 914 O O . GLY A 1 117 ? -8.815 -12.856 -19.267 1.00 98.56 117 GLY A O 1
ATOM 915 N N . GLU A 1 118 ? -9.467 -11.091 -18.034 1.00 98.56 118 GLU A N 1
ATOM 916 C CA . GLU A 1 118 ? -8.789 -10.061 -18.822 1.00 98.56 118 GLU A CA 1
ATOM 917 C C . GLU A 1 118 ? -7.303 -9.962 -18.471 1.00 98.56 118 GLU A C 1
ATOM 919 O O . GLU A 1 118 ? -6.911 -10.103 -17.313 1.00 98.56 118 GLU A O 1
ATOM 924 N N . LEU A 1 119 ? -6.477 -9.709 -19.489 1.00 98.50 119 LEU A N 1
ATOM 925 C CA . LEU A 1 119 ? -5.053 -9.425 -19.332 1.00 98.50 119 LEU A CA 1
ATOM 926 C C . LEU A 1 119 ? -4.825 -7.928 -19.460 1.00 98.50 119 LEU A C 1
ATOM 928 O O . LEU A 1 119 ? -5.128 -7.322 -20.488 1.00 98.50 119 LEU A O 1
ATOM 932 N N . THR A 1 120 ? -4.289 -7.340 -18.401 1.00 98.69 120 THR A N 1
ATOM 933 C CA . THR A 1 120 ? -3.968 -5.919 -18.352 1.00 98.69 120 THR A CA 1
ATOM 934 C C . THR A 1 120 ? -2.509 -5.683 -18.738 1.00 98.69 120 THR A C 1
ATOM 936 O O . THR A 1 120 ? -1.682 -6.594 -18.646 1.00 98.69 120 THR A O 1
ATOM 939 N N . SER A 1 121 ? -2.167 -4.455 -19.142 1.00 98.62 121 SER A N 1
ATOM 940 C CA . SER A 1 121 ? -0.772 -4.074 -19.420 1.00 98.62 121 SER A CA 1
ATOM 941 C C . SER A 1 121 ? 0.138 -4.334 -18.219 1.00 98.62 121 SER A C 1
ATOM 943 O O . SER A 1 121 ? 1.267 -4.774 -18.383 1.00 98.62 121 SER A O 1
ATOM 945 N N . GLU A 1 122 ? -0.364 -4.100 -17.007 1.00 98.81 122 GLU A N 1
ATOM 946 C CA . GLU A 1 122 ? 0.324 -4.368 -15.750 1.00 98.81 122 GLU A CA 1
ATOM 947 C C . GLU A 1 122 ? 0.616 -5.864 -15.576 1.00 98.81 122 GLU A C 1
ATOM 949 O O . GLU A 1 122 ? 1.740 -6.220 -15.229 1.00 98.81 122 GLU A O 1
ATOM 954 N N . MET A 1 123 ? -0.345 -6.747 -15.876 1.00 98.88 123 MET A N 1
ATOM 955 C CA . MET A 1 123 ? -0.135 -8.199 -15.804 1.00 98.88 123 MET A CA 1
ATOM 956 C C . MET A 1 123 ? 0.918 -8.679 -16.808 1.00 98.88 123 MET A C 1
ATOM 958 O O . MET A 1 123 ? 1.754 -9.509 -16.461 1.00 98.88 123 MET A O 1
ATOM 962 N N . GLU A 1 124 ? 0.912 -8.148 -18.034 1.00 98.75 124 GLU A N 1
ATOM 963 C CA . GLU A 1 124 ? 1.939 -8.448 -19.040 1.00 98.75 124 GLU A CA 1
ATOM 964 C C . GLU A 1 124 ? 3.319 -7.908 -18.632 1.00 98.75 124 GLU A C 1
ATOM 966 O O . GLU A 1 124 ? 4.324 -8.611 -18.747 1.00 98.75 124 GLU A O 1
ATOM 971 N N . PHE A 1 125 ? 3.374 -6.684 -18.104 1.00 98.81 125 PHE A N 1
ATOM 972 C CA . PHE A 1 125 ? 4.600 -6.080 -17.587 1.00 98.81 125 PHE A CA 1
ATOM 973 C C . PHE A 1 125 ? 5.247 -6.963 -16.518 1.00 98.81 125 PHE A C 1
ATOM 975 O O . PHE A 1 125 ? 6.437 -7.264 -16.585 1.00 98.81 125 PHE A O 1
ATOM 982 N N . ILE A 1 126 ? 4.446 -7.433 -15.563 1.00 98.75 126 ILE A N 1
ATOM 983 C CA . ILE A 1 126 ? 4.885 -8.332 -14.495 1.00 98.75 126 ILE A CA 1
ATOM 984 C C . ILE A 1 126 ? 5.334 -9.683 -15.046 1.00 98.75 126 ILE A C 1
ATOM 986 O O . ILE A 1 126 ? 6.352 -10.204 -14.604 1.00 98.75 126 ILE A O 1
ATOM 990 N N . ALA A 1 127 ? 4.599 -10.243 -16.007 1.00 98.75 127 ALA A N 1
ATOM 991 C CA . ALA A 1 127 ? 4.916 -11.531 -16.615 1.00 98.75 127 ALA A CA 1
ATOM 992 C C . ALA A 1 127 ? 6.348 -11.550 -17.173 1.00 98.75 127 ALA A C 1
ATOM 994 O O . ALA A 1 127 ? 7.138 -12.439 -16.864 1.00 98.75 127 ALA A O 1
ATOM 995 N N . LEU A 1 128 ? 6.719 -10.495 -17.899 1.00 98.56 128 LEU A N 1
ATOM 996 C CA . LEU A 1 128 ? 8.076 -10.297 -18.407 1.00 98.56 128 LEU A CA 1
ATOM 997 C C . LEU A 1 128 ? 9.097 -10.066 -17.283 1.00 98.56 128 LEU A C 1
ATOM 999 O O . LEU A 1 128 ? 10.207 -10.588 -17.356 1.00 98.56 128 LEU A O 1
ATOM 1003 N N . ARG A 1 129 ? 8.730 -9.301 -16.247 1.00 98.50 129 ARG A N 1
ATOM 1004 C CA . ARG A 1 129 ? 9.619 -8.966 -15.119 1.00 98.50 129 ARG A CA 1
ATOM 1005 C C . ARG A 1 129 ? 9.963 -10.184 -14.257 1.00 98.50 129 ARG A C 1
ATOM 1007 O O . ARG A 1 129 ? 11.077 -10.285 -13.752 1.00 98.50 129 ARG A O 1
ATOM 1014 N N . GLU A 1 130 ? 9.015 -11.105 -14.108 1.00 98.56 130 GLU A N 1
ATOM 1015 C CA . GLU A 1 130 ? 9.133 -12.339 -13.318 1.00 98.56 130 GLU A CA 1
ATOM 1016 C C . GLU A 1 130 ? 9.534 -13.562 -14.164 1.00 98.56 130 GLU A C 1
ATOM 1018 O O . GLU A 1 130 ? 9.856 -14.611 -13.609 1.00 98.56 130 GLU A O 1
ATOM 1023 N N . GLY A 1 131 ? 9.523 -13.455 -15.499 1.00 98.06 131 GLY A N 1
ATOM 1024 C CA . GLY A 1 131 ? 9.827 -14.570 -16.402 1.00 98.06 131 GLY A CA 1
ATOM 1025 C C . GLY A 1 131 ? 8.754 -15.665 -16.403 1.00 98.06 131 GLY A C 1
ATOM 1026 O O . GLY A 1 131 ? 9.079 -16.851 -16.428 1.00 98.06 131 GLY A O 1
ATOM 1027 N N . VAL A 1 132 ? 7.478 -15.275 -16.348 1.00 98.62 132 VAL A N 1
ATOM 1028 C CA . VAL A 1 132 ? 6.312 -16.173 -16.299 1.00 98.62 132 VAL A CA 1
ATOM 1029 C C . VAL A 1 132 ? 5.262 -15.779 -17.341 1.00 98.62 132 VAL A C 1
ATOM 1031 O O . VAL A 1 132 ? 5.349 -14.726 -17.960 1.00 98.62 132 VAL A O 1
ATOM 1034 N N . GLU A 1 133 ? 4.233 -16.606 -17.523 1.00 98.50 133 GLU A N 1
ATOM 1035 C CA . GLU A 1 133 ? 3.125 -16.307 -18.437 1.00 98.50 133 GLU A CA 1
ATOM 1036 C C . GLU A 1 133 ? 2.155 -15.260 -17.861 1.00 98.50 133 GLU A C 1
ATOM 1038 O O . GLU A 1 133 ? 1.771 -15.322 -16.691 1.00 98.50 133 GLU A O 1
ATOM 1043 N N . ALA A 1 134 ? 1.648 -14.348 -18.697 1.00 98.56 134 ALA A N 1
ATOM 1044 C CA . ALA A 1 134 ? 0.683 -13.328 -18.260 1.00 98.56 134 ALA A CA 1
ATOM 1045 C C . ALA A 1 134 ? -0.640 -13.930 -17.752 1.00 98.56 134 ALA A C 1
ATOM 1047 O O . ALA A 1 134 ? -1.235 -13.428 -16.798 1.00 98.56 134 ALA A O 1
ATOM 1048 N N . ALA A 1 135 ? -1.074 -15.055 -18.331 1.00 98.69 135 ALA A N 1
ATOM 1049 C CA . ALA A 1 135 ? -2.230 -15.801 -17.834 1.00 98.69 135 ALA A CA 1
ATOM 1050 C C . ALA A 1 135 ? -2.008 -16.342 -16.411 1.00 98.69 135 ALA A C 1
ATOM 1052 O O . ALA A 1 135 ? -2.942 -16.350 -15.614 1.00 98.69 135 ALA A O 1
ATOM 1053 N N . PHE A 1 136 ? -0.775 -16.728 -16.064 1.00 98.88 136 PHE A N 1
ATOM 1054 C CA . PHE A 1 136 ? -0.443 -17.181 -14.714 1.00 98.88 136 PHE A CA 1
ATOM 1055 C C . PHE A 1 136 ? -0.530 -16.037 -13.697 1.00 98.88 136 PHE A C 1
ATOM 1057 O O . PHE A 1 136 ? -1.116 -16.208 -12.629 1.00 98.88 136 PHE A O 1
ATOM 1064 N N . VAL A 1 137 ? -0.023 -14.851 -14.058 1.00 98.94 137 VAL A N 1
ATOM 1065 C CA . VAL A 1 137 ? -0.168 -13.623 -13.257 1.00 98.94 137 VAL A CA 1
ATOM 1066 C C . VAL A 1 137 ? -1.643 -13.331 -12.981 1.00 98.94 137 VAL A C 1
ATOM 1068 O O . VAL A 1 137 ? -2.045 -13.198 -11.825 1.00 98.94 137 VAL A O 1
ATOM 1071 N N . ARG A 1 138 ? -2.465 -13.297 -14.035 1.00 98.88 138 ARG A N 1
ATOM 1072 C CA . ARG A 1 138 ? -3.913 -13.092 -13.928 1.00 98.88 138 ARG A CA 1
ATOM 1073 C C . ARG A 1 138 ? -4.565 -14.107 -12.994 1.00 98.88 138 ARG A C 1
ATOM 1075 O O . ARG A 1 138 ? -5.345 -13.721 -12.132 1.00 98.88 138 ARG A O 1
ATOM 1082 N N . ASP A 1 139 ? -4.261 -15.390 -13.156 1.00 98.88 139 ASP A N 1
ATOM 1083 C CA . ASP A 1 139 ? -4.925 -16.453 -12.403 1.00 98.88 139 ASP A CA 1
ATOM 1084 C C . ASP A 1 139 ? -4.608 -16.402 -10.903 1.00 98.88 139 ASP A C 1
ATOM 1086 O O . ASP A 1 139 ? -5.505 -16.660 -10.095 1.00 98.88 139 ASP A O 1
ATOM 1090 N N . GLU A 1 140 ? -3.375 -16.0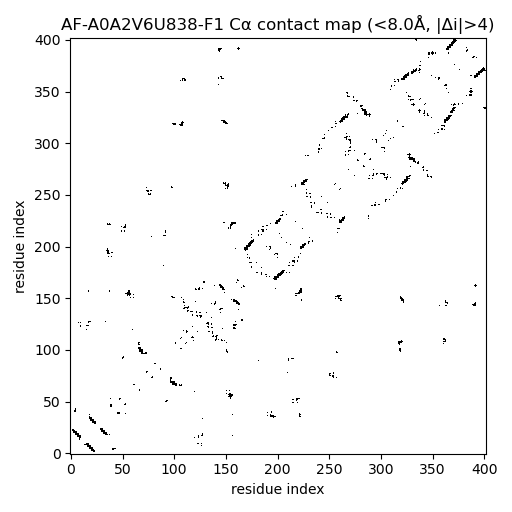46 -10.520 1.00 98.94 140 GLU A N 1
ATOM 1091 C CA . GLU A 1 140 ? -3.005 -15.847 -9.111 1.00 98.94 140 GLU A CA 1
ATOM 1092 C C . GLU A 1 140 ? -3.665 -14.589 -8.518 1.00 98.94 140 GLU A C 1
ATOM 1094 O O . GLU A 1 140 ? -4.108 -14.627 -7.367 1.00 98.94 140 GLU A O 1
ATOM 1099 N N . VAL A 1 141 ? -3.818 -13.514 -9.301 1.00 98.94 141 VAL A N 1
ATOM 1100 C CA . VAL A 1 141 ? -4.543 -12.300 -8.880 1.00 98.94 141 VAL A CA 1
ATOM 1101 C C . VAL A 1 141 ? -6.048 -12.558 -8.746 1.00 98.94 141 VAL A C 1
ATOM 1103 O O . VAL A 1 141 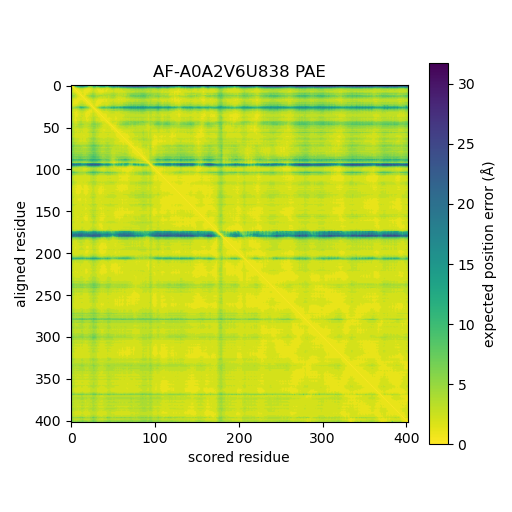? -6.660 -12.171 -7.752 1.00 98.94 141 VAL A O 1
ATOM 1106 N N . ALA A 1 142 ? -6.662 -13.275 -9.692 1.00 98.94 142 ALA A N 1
ATOM 1107 C CA . ALA A 1 142 ? -8.102 -13.550 -9.702 1.00 98.94 142 ALA A CA 1
ATOM 1108 C C . ALA A 1 142 ? -8.567 -14.319 -8.454 1.00 98.94 142 ALA A C 1
ATOM 1110 O O . ALA A 1 142 ? -9.640 -14.045 -7.906 1.00 98.94 142 ALA A O 1
ATOM 1111 N N . ARG A 1 143 ? -7.739 -15.267 -7.993 1.00 98.69 143 ARG A N 1
ATOM 1112 C CA . ARG A 1 143 ? -7.981 -16.073 -6.785 1.00 98.69 143 ARG A CA 1
ATOM 1113 C C . ARG A 1 143 ? -7.478 -15.421 -5.491 1.00 98.69 143 ARG A C 1
ATOM 1115 O O . ARG A 1 143 ? -7.596 -16.038 -4.442 1.00 98.69 143 ARG A O 1
ATOM 1122 N N . GLY A 1 144 ? -6.903 -14.218 -5.568 1.00 98.75 144 GLY A N 1
ATOM 1123 C CA . GLY A 1 144 ? -6.450 -13.450 -4.406 1.00 98.75 144 GLY A CA 1
ATOM 1124 C C . GLY A 1 144 ? -5.135 -13.910 -3.772 1.00 98.75 144 GLY A C 1
ATOM 1125 O O . GLY A 1 144 ? -4.803 -13.457 -2.686 1.00 98.75 144 GLY A O 1
ATOM 1126 N N . ARG A 1 145 ? -4.360 -14.771 -4.443 1.00 98.88 145 ARG A N 1
ATOM 1127 C CA . ARG A 1 145 ? -3.040 -15.259 -3.982 1.00 98.88 145 ARG A CA 1
ATOM 1128 C C . ARG A 1 145 ? -1.873 -14.362 -4.384 1.00 98.88 145 ARG A C 1
ATOM 1130 O O . ARG A 1 145 ? -0.726 -14.608 -3.996 1.00 98.88 145 ARG A O 1
ATOM 1137 N N . ALA A 1 146 ? -2.162 -13.348 -5.187 1.00 98.94 146 ALA A N 1
ATOM 1138 C CA . ALA A 1 146 ? -1.239 -12.297 -5.550 1.00 98.94 146 ALA A CA 1
ATOM 1139 C C . ALA A 1 146 ? -1.973 -10.964 -5.717 1.00 98.94 146 ALA A C 1
ATOM 1141 O O . ALA A 1 146 ? -3.163 -10.944 -6.031 1.00 98.94 146 ALA A O 1
ATOM 1142 N N . ILE A 1 147 ? -1.252 -9.863 -5.531 1.00 98.94 147 ILE A N 1
ATOM 1143 C CA . ILE A 1 147 ? -1.756 -8.507 -5.758 1.00 98.94 147 ILE A CA 1
ATOM 1144 C C . ILE A 1 147 ? -0.792 -7.696 -6.616 1.00 98.94 147 ILE A C 1
ATOM 1146 O O . ILE A 1 147 ? 0.415 -7.946 -6.634 1.00 98.94 147 ILE A O 1
ATOM 1150 N N . ILE A 1 148 ? -1.344 -6.698 -7.294 1.00 98.94 148 ILE A N 1
ATOM 1151 C CA . ILE A 1 148 ? -0.639 -5.717 -8.109 1.00 98.94 148 ILE A CA 1
ATOM 1152 C C . ILE A 1 148 ? -1.039 -4.331 -7.568 1.00 98.94 148 ILE A C 1
ATOM 1154 O O . ILE A 1 148 ? -2.059 -3.786 -8.001 1.00 98.94 148 ILE A O 1
ATOM 1158 N N . PRO A 1 149 ? -0.309 -3.786 -6.577 1.00 98.88 149 PRO A N 1
ATOM 1159 C CA . PRO A 1 149 ? -0.625 -2.493 -5.971 1.00 98.88 149 PRO A CA 1
ATOM 1160 C C . PRO A 1 149 ? -0.325 -1.380 -6.978 1.00 98.88 149 PRO A C 1
ATOM 1162 O O . PRO A 1 149 ? 0.834 -1.114 -7.294 1.00 98.88 149 PRO A O 1
ATOM 1165 N N . ALA A 1 150 ? -1.379 -0.802 -7.556 1.00 98.75 150 ALA A N 1
ATOM 1166 C CA . ALA A 1 150 ? -1.253 -0.076 -8.810 1.00 98.75 150 ALA A CA 1
ATOM 1167 C C . ALA A 1 150 ? -2.352 0.981 -8.978 1.00 98.75 150 ALA A C 1
ATOM 1169 O O . ALA A 1 150 ? -3.085 0.968 -9.973 1.00 98.75 150 ALA A O 1
ATOM 1170 N N . ASN A 1 151 ? -2.422 1.931 -8.043 1.00 98.88 151 ASN A N 1
ATOM 1171 C CA . ASN A 1 151 ? -3.449 2.969 -8.040 1.00 98.88 151 ASN A CA 1
ATOM 1172 C C . ASN A 1 151 ? -3.470 3.715 -9.385 1.00 98.88 151 ASN A C 1
ATOM 1174 O O . ASN A 1 151 ? -2.429 4.064 -9.953 1.00 98.88 151 ASN A O 1
ATOM 1178 N N . ILE A 1 152 ? -4.671 3.978 -9.903 1.00 98.81 152 ILE A N 1
ATOM 1179 C CA . ILE A 1 152 ? -4.890 4.677 -11.179 1.00 98.81 152 ILE A CA 1
ATOM 1180 C C . ILE A 1 152 ? -4.279 6.091 -11.214 1.00 98.81 152 ILE A C 1
ATOM 1182 O O . ILE A 1 152 ? -4.015 6.617 -12.294 1.00 98.81 152 ILE A O 1
ATOM 1186 N N . ASN A 1 153 ? -4.038 6.698 -10.048 1.00 98.75 153 ASN A N 1
ATOM 1187 C CA . ASN A 1 153 ? -3.420 8.014 -9.869 1.00 98.75 153 ASN A CA 1
ATOM 1188 C C . ASN A 1 153 ? -1.901 7.971 -9.644 1.00 98.75 153 ASN A C 1
ATOM 1190 O O . ASN A 1 153 ? -1.290 9.026 -9.459 1.00 98.75 153 ASN A O 1
ATOM 1194 N N . HIS A 1 154 ? -1.277 6.791 -9.722 1.00 98.62 154 HIS A N 1
ATOM 1195 C CA . HIS A 1 154 ? 0.178 6.623 -9.673 1.00 98.62 154 HIS A CA 1
ATOM 1196 C C . HIS A 1 154 ? 0.749 6.038 -10.970 1.00 98.62 154 HIS A C 1
ATOM 1198 O O . HIS A 1 154 ? 1.318 4.942 -10.989 1.00 98.62 154 HIS A O 1
ATOM 1204 N N . PRO A 1 155 ? 0.598 6.750 -12.098 1.00 97.88 155 PRO A N 1
ATOM 1205 C CA . PRO A 1 155 ? 1.048 6.257 -13.386 1.00 97.88 155 PRO A CA 1
ATOM 1206 C C . PRO A 1 155 ? 2.574 6.217 -13.551 1.00 97.88 155 PRO A C 1
ATOM 1208 O O . PRO A 1 155 ? 3.038 5.661 -14.541 1.00 97.88 155 PRO A O 1
ATOM 1211 N N . GLU A 1 156 ? 3.344 6.817 -12.642 1.00 98.25 156 GLU A N 1
ATOM 1212 C CA . GLU A 1 156 ? 4.811 6.739 -12.617 1.00 98.25 156 GLU A CA 1
ATOM 1213 C C . GLU A 1 156 ? 5.337 5.361 -12.202 1.00 98.25 156 GLU A C 1
ATOM 1215 O O . GLU A 1 156 ? 6.447 4.997 -12.587 1.00 98.25 156 GLU A O 1
ATOM 1220 N N . SER A 1 157 ? 4.540 4.595 -11.451 1.00 97.81 157 SER A N 1
ATOM 1221 C CA . SER A 1 157 ? 4.941 3.280 -10.956 1.00 97.81 157 SER A CA 1
ATOM 1222 C C . SER A 1 157 ? 5.197 2.285 -12.094 1.00 97.81 157 SER A C 1
ATOM 1224 O O . SER A 1 157 ? 4.425 2.156 -13.045 1.00 97.81 157 SER A O 1
ATOM 1226 N N . GLU A 1 158 ? 6.285 1.535 -11.979 1.00 98.75 158 GLU A N 1
ATOM 1227 C CA . GLU A 1 158 ? 6.622 0.378 -12.798 1.00 98.75 158 GLU A CA 1
ATOM 1228 C C . GLU A 1 158 ? 5.987 -0.865 -12.154 1.00 98.75 158 GLU A C 1
ATOM 1230 O O . GLU A 1 158 ? 6.401 -1.250 -11.054 1.00 98.75 158 GLU A O 1
ATOM 1235 N N . PRO A 1 159 ? 5.000 -1.520 -12.797 1.00 98.75 159 PRO A N 1
ATOM 1236 C CA . PRO A 1 159 ? 4.228 -2.585 -12.162 1.00 98.75 159 PRO A CA 1
ATOM 1237 C C . PRO A 1 159 ? 5.080 -3.721 -11.582 1.00 98.75 159 PRO A C 1
ATOM 1239 O O . PRO A 1 159 ? 6.075 -4.165 -12.165 1.00 98.75 159 PRO A O 1
ATOM 1242 N N . MET A 1 160 ? 4.655 -4.217 -10.425 1.00 98.81 160 MET A N 1
ATOM 1243 C CA . MET A 1 160 ? 5.249 -5.352 -9.722 1.00 98.81 160 MET A CA 1
ATOM 1244 C C . MET A 1 160 ? 4.144 -6.191 -9.071 1.00 98.81 160 MET A C 1
ATOM 1246 O O . MET A 1 160 ? 2.999 -5.748 -8.972 1.00 98.81 160 MET A O 1
ATOM 1250 N N . ILE A 1 161 ? 4.486 -7.410 -8.652 1.00 98.88 161 ILE A N 1
ATOM 1251 C CA . ILE A 1 161 ? 3.546 -8.352 -8.041 1.00 98.88 161 ILE A CA 1
ATOM 1252 C C . ILE A 1 161 ? 4.035 -8.850 -6.689 1.00 98.88 161 ILE A C 1
ATOM 1254 O O . ILE A 1 161 ? 5.214 -9.179 -6.514 1.00 98.88 161 ILE A O 1
ATOM 1258 N N . ILE A 1 162 ? 3.096 -8.971 -5.756 1.00 98.94 162 ILE A N 1
ATOM 1259 C CA . ILE A 1 162 ? 3.315 -9.541 -4.429 1.00 98.94 162 ILE A CA 1
ATOM 1260 C C . ILE A 1 162 ? 2.496 -10.823 -4.336 1.00 98.94 162 ILE A C 1
ATOM 1262 O O . ILE A 1 162 ? 1.275 -10.785 -4.445 1.00 98.94 162 ILE A O 1
ATOM 1266 N N . GLY A 1 163 ? 3.158 -11.962 -4.139 1.00 98.81 163 GLY A N 1
ATOM 1267 C CA . GLY A 1 163 ? 2.495 -13.255 -3.986 1.00 98.81 163 GLY A CA 1
ATOM 1268 C C . GLY A 1 163 ? 3.486 -14.406 -3.846 1.00 98.81 163 GLY A C 1
ATOM 1269 O O . GLY A 1 163 ? 4.607 -14.346 -4.346 1.00 98.81 163 GLY A O 1
ATOM 1270 N N . ARG A 1 164 ? 3.063 -15.491 -3.189 1.00 98.69 164 ARG A N 1
ATOM 1271 C CA . ARG A 1 164 ? 3.931 -16.629 -2.817 1.00 98.69 164 ARG A CA 1
ATOM 1272 C C . ARG A 1 164 ? 4.580 -17.350 -4.010 1.00 98.69 164 ARG A C 1
ATOM 1274 O O . ARG A 1 164 ? 5.558 -18.071 -3.835 1.00 98.69 164 ARG A O 1
ATOM 1281 N N . LYS A 1 165 ? 4.000 -17.227 -5.206 1.00 98.56 165 LYS A N 1
ATOM 1282 C CA . LYS A 1 165 ? 4.473 -17.877 -6.440 1.00 98.56 165 LYS A CA 1
ATOM 1283 C C . LYS A 1 165 ? 5.463 -17.039 -7.257 1.00 98.56 165 LYS A C 1
ATOM 1285 O O . LYS A 1 165 ? 5.914 -17.517 -8.292 1.00 98.56 165 LYS A O 1
ATOM 1290 N N . PHE A 1 166 ? 5.792 -15.839 -6.794 1.00 98.88 166 PHE A N 1
ATOM 1291 C CA . PHE A 1 166 ? 6.692 -14.894 -7.453 1.00 98.88 166 PHE A CA 1
ATOM 1292 C C . PHE A 1 166 ? 7.956 -14.695 -6.612 1.00 98.88 166 PHE A C 1
ATOM 1294 O O . PHE A 1 166 ? 8.065 -15.243 -5.511 1.00 98.88 166 PHE A O 1
ATOM 1301 N N . LEU A 1 167 ? 8.914 -13.908 -7.111 1.00 98.81 167 LEU A N 1
ATOM 1302 C CA . LEU A 1 167 ? 10.067 -13.499 -6.306 1.00 98.81 167 LEU A CA 1
ATOM 1303 C C . LEU A 1 167 ? 9.602 -12.855 -4.991 1.00 98.81 167 LEU A C 1
ATOM 1305 O O . LEU A 1 167 ? 8.640 -12.083 -4.980 1.00 98.81 167 LEU A O 1
ATOM 1309 N N . VAL A 1 168 ? 10.284 -13.157 -3.884 1.00 98.81 168 VAL A N 1
ATOM 1310 C CA . VAL A 1 168 ? 10.027 -12.483 -2.603 1.00 98.81 168 VAL A CA 1
ATOM 1311 C C . VAL A 1 168 ? 10.341 -11.000 -2.767 1.00 98.81 168 VAL A C 1
ATOM 1313 O O . VAL A 1 168 ? 11.394 -10.657 -3.302 1.00 98.81 168 VAL A O 1
ATOM 1316 N N . LYS A 1 169 ? 9.421 -10.145 -2.320 1.00 98.88 169 LYS A N 1
ATOM 1317 C CA . LYS A 1 169 ? 9.530 -8.687 -2.409 1.00 98.88 169 LYS A CA 1
ATOM 1318 C C . LYS A 1 169 ? 9.870 -8.094 -1.049 1.00 98.88 169 LYS A C 1
ATOM 1320 O O . LYS A 1 169 ? 9.474 -8.652 -0.025 1.00 98.88 169 LYS A O 1
ATOM 1325 N N . ILE A 1 170 ? 10.583 -6.974 -1.041 1.00 98.75 170 ILE A N 1
ATOM 1326 C CA . ILE A 1 170 ? 10.964 -6.254 0.175 1.00 98.75 170 ILE A CA 1
ATOM 1327 C C . ILE A 1 170 ? 10.456 -4.812 0.152 1.00 98.75 170 ILE A C 1
ATOM 1329 O O . ILE A 1 170 ? 10.423 -4.153 -0.886 1.00 98.75 170 ILE A O 1
ATOM 1333 N N . ASN A 1 171 ? 10.097 -4.308 1.328 1.00 98.88 171 ASN A N 1
ATOM 1334 C CA . ASN A 1 171 ? 9.649 -2.936 1.525 1.00 98.88 171 ASN A CA 1
ATOM 1335 C C . ASN A 1 171 ? 10.703 -2.124 2.291 1.00 98.88 171 ASN A C 1
ATOM 1337 O O . ASN A 1 171 ? 11.321 -2.638 3.225 1.00 98.88 171 ASN A O 1
ATOM 1341 N N . ALA A 1 172 ? 10.851 -0.842 1.955 1.00 98.62 172 ALA A N 1
ATOM 1342 C CA . ALA A 1 172 ? 11.599 0.115 2.766 1.00 98.62 172 ALA A CA 1
ATOM 1343 C C . ALA A 1 172 ? 10.665 1.166 3.381 1.00 98.62 172 ALA A C 1
ATOM 1345 O O . ALA A 1 172 ? 9.866 1.793 2.690 1.00 98.62 172 ALA A O 1
ATOM 1346 N N . ASN A 1 173 ? 10.791 1.391 4.687 1.00 97.69 173 ASN A N 1
ATOM 1347 C CA . ASN A 1 173 ? 10.062 2.452 5.378 1.00 97.69 173 ASN A CA 1
ATOM 1348 C C . ASN A 1 173 ? 10.874 3.750 5.347 1.00 97.69 173 ASN A C 1
ATOM 1350 O O . ASN A 1 173 ? 12.040 3.763 5.746 1.00 97.69 173 ASN A O 1
ATOM 1354 N N . ILE A 1 174 ? 10.234 4.835 4.925 1.00 95.56 174 ILE A N 1
ATOM 1355 C CA . ILE A 1 174 ? 10.747 6.207 4.999 1.00 95.56 174 ILE A CA 1
ATOM 1356 C C . ILE A 1 174 ? 9.727 7.079 5.737 1.00 95.56 174 ILE A C 1
ATOM 1358 O O . ILE A 1 174 ? 8.713 6.581 6.234 1.00 95.56 174 ILE A O 1
ATOM 1362 N N . GLY A 1 175 ? 9.975 8.380 5.812 1.00 84.19 175 GLY A N 1
ATOM 1363 C CA . GLY A 1 175 ? 9.021 9.327 6.353 1.00 84.19 175 GLY A CA 1
ATOM 1364 C C . GLY A 1 175 ? 9.688 10.371 7.226 1.00 84.19 175 GLY A C 1
ATOM 1365 O O . GLY A 1 175 ? 10.646 10.098 7.962 1.00 84.19 175 GLY A O 1
ATOM 1366 N N . ASN A 1 176 ? 9.117 11.569 7.174 1.00 79.75 176 ASN A N 1
ATOM 1367 C CA . ASN A 1 176 ? 9.519 12.667 8.027 1.00 79.75 176 ASN A CA 1
ATOM 1368 C C . ASN A 1 176 ? 9.074 12.424 9.481 1.00 79.75 176 ASN A C 1
ATOM 1370 O O . ASN A 1 176 ? 8.197 11.608 9.791 1.00 79.75 176 ASN A O 1
ATOM 1374 N N . SER A 1 177 ? 9.692 13.154 10.402 1.00 74.19 177 SER A N 1
ATOM 1375 C CA . SER A 1 177 ? 9.259 13.180 11.796 1.00 74.19 177 SER A CA 1
ATOM 1376 C C . SER A 1 177 ? 9.146 14.617 12.278 1.00 74.19 177 SER A C 1
ATOM 1378 O O . SER A 1 177 ? 9.766 15.522 11.722 1.00 74.19 177 SER A O 1
ATOM 1380 N N . ALA A 1 178 ? 8.437 14.830 13.387 1.00 65.81 178 ALA A N 1
ATOM 1381 C CA . ALA A 1 178 ? 8.325 16.147 14.016 1.00 65.81 178 ALA A CA 1
ATOM 1382 C C . ALA A 1 178 ? 9.679 16.793 14.396 1.00 65.81 178 ALA A C 1
ATOM 1384 O O . ALA A 1 178 ? 9.716 17.984 14.701 1.00 65.81 178 ALA A O 1
ATOM 1385 N N . VAL A 1 179 ? 10.773 16.021 14.403 1.00 59.94 179 VAL A N 1
ATOM 1386 C CA . VAL A 1 179 ? 12.087 16.428 14.919 1.00 59.94 179 VAL A CA 1
ATOM 1387 C C . VAL A 1 179 ? 13.143 16.570 13.812 1.00 59.94 179 VAL A C 1
ATOM 1389 O O . VAL A 1 179 ? 14.163 17.215 14.039 1.00 59.94 179 VAL A O 1
ATOM 1392 N N . ALA A 1 180 ? 12.926 15.992 12.623 1.00 58.50 180 ALA A N 1
ATOM 1393 C CA . ALA A 1 180 ? 13.915 15.973 11.545 1.00 58.50 180 ALA A CA 1
ATOM 1394 C C . ALA A 1 180 ? 13.302 15.713 10.155 1.00 58.50 180 ALA A C 1
ATOM 1396 O O . ALA A 1 180 ? 12.308 14.993 10.032 1.00 58.50 180 ALA A O 1
ATOM 1397 N N . SER A 1 181 ? 14.028 16.195 9.140 1.00 67.62 181 SER A N 1
ATOM 1398 C CA . SER A 1 181 ? 13.914 15.948 7.694 1.00 67.62 181 SER A CA 1
ATOM 1399 C C . SER A 1 181 ? 13.186 16.987 6.832 1.00 67.62 181 SER A C 1
ATOM 1401 O O . SER A 1 181 ? 12.238 17.639 7.272 1.00 67.62 181 SER A O 1
ATOM 1403 N N . SER A 1 182 ? 13.680 17.160 5.599 1.00 83.81 182 SER A N 1
ATOM 1404 C CA . SER A 1 182 ? 13.088 17.993 4.541 1.00 83.81 182 SER A CA 1
ATOM 1405 C C . SER A 1 182 ? 12.435 17.127 3.458 1.00 83.81 182 SER A C 1
ATOM 1407 O O . SER A 1 182 ? 12.634 15.917 3.401 1.00 83.81 182 SER A O 1
ATOM 1409 N N . ILE A 1 183 ? 11.656 17.746 2.570 1.00 85.69 183 ILE A N 1
ATOM 1410 C CA . ILE A 1 183 ? 11.027 17.049 1.439 1.00 85.69 183 ILE A CA 1
ATOM 1411 C C . ILE A 1 183 ? 12.080 16.405 0.525 1.00 85.69 183 ILE A C 1
ATOM 1413 O O . ILE A 1 183 ? 11.911 15.266 0.095 1.00 85.69 183 ILE A O 1
ATOM 1417 N N . GLU A 1 184 ? 13.168 17.118 0.241 1.00 86.94 184 GLU A N 1
ATOM 1418 C CA . GLU A 1 184 ? 14.262 16.635 -0.601 1.00 86.94 184 GLU A CA 1
ATOM 1419 C C . GLU A 1 184 ? 14.935 15.400 0.000 1.00 86.94 184 GLU A C 1
ATOM 1421 O O . GLU A 1 184 ? 15.192 14.439 -0.722 1.00 86.94 184 GLU A O 1
ATOM 1426 N N . GLU A 1 185 ? 15.161 15.397 1.317 1.00 91.75 185 GLU A N 1
ATOM 1427 C CA . GLU A 1 185 ? 15.728 14.244 2.019 1.00 91.75 185 GLU A CA 1
ATOM 1428 C C . GLU A 1 185 ? 14.801 13.022 1.962 1.00 91.75 185 GLU A C 1
ATOM 1430 O O . GLU A 1 185 ? 15.281 11.900 1.821 1.00 91.75 185 GLU A O 1
ATOM 1435 N N . GLU A 1 186 ? 13.478 13.200 2.038 1.00 94.38 186 GLU A N 1
ATOM 1436 C CA . GLU A 1 186 ? 12.539 12.074 1.916 1.00 94.38 186 GLU A CA 1
ATOM 1437 C C . GLU A 1 186 ? 12.521 11.476 0.501 1.00 94.38 186 GLU A C 1
ATOM 1439 O O . GLU A 1 186 ? 12.490 10.252 0.342 1.00 94.38 186 GLU A O 1
ATOM 1444 N N . VAL A 1 187 ? 12.624 12.312 -0.539 1.00 95.06 187 VAL A N 1
ATOM 1445 C CA . VAL A 1 187 ? 12.806 11.829 -1.919 1.00 95.06 187 VAL A CA 1
ATOM 1446 C C . VAL A 1 187 ? 14.162 11.127 -2.071 1.00 95.06 187 VAL A C 1
ATOM 1448 O O . VAL A 1 187 ? 14.243 10.073 -2.704 1.00 95.06 187 VAL A O 1
ATOM 1451 N N . GLU A 1 188 ? 15.228 11.646 -1.459 1.00 95.94 188 GLU A N 1
ATOM 1452 C CA . GLU A 1 188 ? 16.543 10.996 -1.461 1.00 95.94 188 GLU A CA 1
ATOM 1453 C C . GLU A 1 188 ? 16.499 9.622 -0.776 1.00 95.94 188 GLU A C 1
ATOM 1455 O O . GLU A 1 188 ? 16.968 8.642 -1.353 1.00 95.94 188 GLU A O 1
ATOM 1460 N N . LYS A 1 189 ? 15.868 9.500 0.398 1.00 97.25 189 LYS A N 1
ATOM 1461 C CA . LYS A 1 189 ? 15.684 8.209 1.088 1.00 97.25 189 LYS A CA 1
ATOM 1462 C C . LYS A 1 189 ? 14.949 7.198 0.212 1.00 97.25 189 LYS A C 1
ATOM 1464 O O . LYS A 1 189 ? 15.389 6.051 0.120 1.00 97.25 189 LYS A O 1
ATOM 1469 N N . MET A 1 190 ? 13.867 7.617 -0.452 1.00 98.06 190 MET A N 1
ATOM 1470 C CA . MET A 1 190 ? 13.126 6.770 -1.391 1.00 98.06 190 MET A CA 1
ATOM 1471 C C . MET A 1 190 ? 14.029 6.302 -2.538 1.00 98.06 190 MET A C 1
ATOM 1473 O O . MET A 1 190 ? 14.182 5.098 -2.744 1.00 98.06 190 MET A O 1
ATOM 1477 N N . THR A 1 191 ? 14.682 7.238 -3.237 1.00 97.69 191 THR A N 1
ATOM 1478 C CA . THR A 1 191 ? 15.551 6.919 -4.384 1.00 97.69 191 THR A CA 1
ATOM 1479 C C . THR A 1 191 ? 16.739 6.042 -3.985 1.00 97.69 191 THR A C 1
ATOM 1481 O O . THR A 1 191 ? 17.137 5.147 -4.733 1.00 97.69 191 THR A O 1
ATOM 1484 N N . TRP A 1 192 ? 17.278 6.239 -2.781 1.00 98.38 192 TRP A N 1
ATOM 1485 C CA . TRP A 1 192 ? 18.327 5.403 -2.214 1.00 98.38 192 TRP A CA 1
ATOM 1486 C C . TRP A 1 192 ? 17.836 3.982 -1.937 1.00 98.38 192 TRP A C 1
ATOM 1488 O O . TRP A 1 192 ? 18.504 3.022 -2.318 1.00 98.38 192 TRP A O 1
ATOM 1498 N N . ALA A 1 193 ? 16.662 3.826 -1.325 1.00 98.62 193 ALA A N 1
ATOM 1499 C CA . ALA A 1 193 ? 16.101 2.518 -1.013 1.00 98.62 193 ALA A CA 1
ATOM 1500 C C . ALA A 1 193 ? 15.850 1.681 -2.278 1.00 98.62 193 ALA A C 1
ATOM 1502 O O . ALA A 1 193 ? 16.314 0.542 -2.374 1.00 98.62 193 ALA A O 1
ATOM 1503 N N . ILE A 1 194 ? 15.190 2.257 -3.288 1.00 98.50 194 ILE A N 1
ATOM 1504 C CA . ILE A 1 194 ? 14.892 1.546 -4.543 1.00 98.50 194 ILE A CA 1
ATOM 1505 C C . ILE A 1 194 ? 16.157 1.251 -5.353 1.00 98.50 194 ILE A C 1
ATOM 1507 O O . ILE A 1 194 ? 16.242 0.236 -6.036 1.00 98.50 194 ILE A O 1
ATOM 1511 N N . ARG A 1 195 ? 17.200 2.085 -5.242 1.00 98.00 195 ARG A N 1
ATOM 1512 C CA . ARG A 1 195 ? 18.500 1.813 -5.871 1.00 98.00 195 ARG A CA 1
ATOM 1513 C C . ARG A 1 195 ? 19.106 0.498 -5.383 1.00 98.00 195 ARG A C 1
ATOM 1515 O O . ARG A 1 195 ? 19.798 -0.175 -6.148 1.00 98.00 195 ARG A O 1
ATOM 1522 N N . TRP A 1 196 ? 18.854 0.151 -4.125 1.00 98.19 196 TRP A N 1
ATOM 1523 C CA . TRP A 1 196 ? 19.387 -1.041 -3.474 1.00 98.19 196 TRP A CA 1
ATOM 1524 C C . TRP A 1 196 ? 18.409 -2.217 -3.432 1.00 98.19 196 TRP A C 1
ATOM 1526 O O . TRP A 1 196 ? 18.728 -3.235 -2.822 1.00 98.19 196 TRP A O 1
ATOM 1536 N N . GLY A 1 197 ? 17.279 -2.120 -4.136 1.00 98.06 197 GLY A N 1
ATOM 1537 C CA . GLY A 1 197 ? 16.371 -3.245 -4.340 1.00 98.06 197 GLY A CA 1
ATOM 1538 C C . GLY A 1 197 ? 15.098 -3.213 -3.502 1.00 98.06 197 GLY A C 1
ATOM 1539 O O . GLY A 1 197 ? 14.431 -4.235 -3.440 1.00 98.06 197 GLY A O 1
ATOM 1540 N N . ALA A 1 198 ? 14.736 -2.087 -2.872 1.00 98.75 198 ALA A N 1
ATOM 1541 C CA . ALA A 1 198 ? 13.388 -1.954 -2.316 1.00 98.75 198 ALA A CA 1
ATOM 1542 C C . ALA A 1 198 ? 12.349 -2.078 -3.445 1.00 98.75 198 ALA A C 1
ATOM 1544 O O . ALA A 1 198 ? 12.429 -1.339 -4.429 1.00 98.75 198 ALA A O 1
ATOM 1545 N N . ASP A 1 199 ? 11.415 -3.021 -3.319 1.00 98.88 199 ASP A N 1
ATOM 1546 C CA . ASP A 1 199 ? 10.363 -3.285 -4.308 1.00 98.88 199 ASP A CA 1
ATOM 1547 C C . ASP A 1 199 ? 9.124 -2.420 -4.085 1.00 98.88 199 ASP A C 1
ATOM 1549 O O . ASP A 1 199 ? 8.392 -2.137 -5.031 1.00 98.88 199 ASP A O 1
ATOM 1553 N N . THR A 1 200 ? 8.900 -2.004 -2.840 1.00 98.94 200 THR A N 1
ATOM 1554 C CA . THR A 1 200 ? 7.905 -1.009 -2.432 1.00 98.94 200 THR A CA 1
ATOM 1555 C C . THR A 1 200 ? 8.518 -0.072 -1.398 1.00 98.94 200 THR A C 1
ATOM 1557 O O . THR A 1 200 ? 9.524 -0.395 -0.752 1.00 98.94 200 THR A O 1
ATOM 1560 N N . VAL A 1 201 ? 7.907 1.096 -1.221 1.00 98.88 201 VAL A N 1
ATOM 1561 C CA . VAL A 1 201 ? 8.295 2.044 -0.176 1.00 98.88 201 VAL A CA 1
ATOM 1562 C C . VAL A 1 201 ? 7.056 2.479 0.593 1.00 98.88 201 VAL A C 1
ATOM 1564 O O . VAL A 1 201 ? 6.037 2.801 -0.010 1.00 98.88 201 VAL A O 1
ATOM 1567 N N . MET A 1 202 ? 7.129 2.532 1.921 1.00 98.81 202 MET A N 1
ATOM 1568 C CA . MET A 1 202 ? 6.062 3.126 2.728 1.00 98.81 202 MET A CA 1
ATOM 1569 C C . MET A 1 202 ? 6.463 4.496 3.247 1.00 98.81 202 MET A C 1
ATOM 1571 O O . MET A 1 202 ? 7.485 4.635 3.921 1.00 98.81 202 MET A O 1
ATOM 1575 N N . ASP A 1 203 ? 5.612 5.484 2.987 1.00 98.12 203 ASP A N 1
ATOM 1576 C CA . ASP A 1 203 ? 5.686 6.786 3.634 1.00 98.12 203 ASP A CA 1
ATOM 1577 C C . ASP A 1 203 ? 4.987 6.717 4.999 1.00 98.12 203 ASP A C 1
ATOM 1579 O O . ASP A 1 203 ? 3.755 6.704 5.104 1.00 98.12 203 ASP A O 1
ATOM 1583 N N . LEU A 1 204 ? 5.795 6.657 6.059 1.00 95.69 204 LEU A N 1
ATOM 1584 C CA . LEU A 1 204 ? 5.346 6.651 7.451 1.00 95.69 204 LEU A CA 1
ATOM 1585 C C . LEU A 1 204 ? 5.526 8.024 8.119 1.00 95.69 204 LEU A C 1
ATOM 1587 O O . LEU A 1 204 ? 5.641 8.099 9.347 1.00 95.69 204 LEU A O 1
ATOM 1591 N N . SER A 1 205 ? 5.553 9.094 7.312 1.00 91.75 205 SER A N 1
ATOM 1592 C CA . SER A 1 205 ? 5.681 10.484 7.757 1.00 91.75 205 SER A CA 1
ATOM 1593 C C . SER A 1 205 ? 4.696 10.841 8.870 1.00 91.75 205 SER A C 1
ATOM 1595 O O . SER A 1 205 ? 3.522 10.460 8.851 1.00 91.75 205 SER A O 1
ATOM 1597 N N . THR A 1 206 ? 5.179 11.620 9.837 1.00 86.38 206 THR A N 1
ATOM 1598 C CA . THR A 1 206 ? 4.395 12.133 10.969 1.00 86.38 206 THR A CA 1
ATOM 1599 C C . THR A 1 206 ? 4.716 13.602 11.240 1.00 86.38 206 THR A C 1
ATOM 1601 O O . THR A 1 206 ? 5.851 14.046 11.086 1.00 86.38 206 THR A O 1
ATOM 1604 N N . GLY A 1 207 ? 3.725 14.368 11.697 1.00 82.31 207 GLY A N 1
ATOM 1605 C CA . GLY A 1 207 ? 3.863 15.800 11.956 1.00 82.31 207 GLY A CA 1
ATOM 1606 C C . GLY A 1 207 ? 3.452 16.682 10.772 1.00 82.31 207 GLY A C 1
ATOM 1607 O O . GLY A 1 207 ? 2.387 16.509 10.179 1.00 82.31 207 GLY A O 1
ATOM 1608 N N . LYS A 1 208 ? 4.257 17.709 10.463 1.00 83.88 208 LYS A N 1
ATOM 1609 C CA . LYS A 1 208 ? 3.883 18.763 9.502 1.00 83.88 208 LYS A CA 1
ATOM 1610 C C . LYS A 1 208 ? 4.059 18.311 8.051 1.00 83.88 208 LYS A C 1
ATOM 1612 O O . LYS A 1 208 ? 4.957 17.544 7.732 1.00 83.88 208 LYS A O 1
ATOM 1617 N N . ASN A 1 209 ? 3.231 18.869 7.167 1.00 89.88 209 ASN A N 1
ATOM 1618 C CA . ASN A 1 209 ? 3.346 18.754 5.707 1.00 89.88 209 ASN A CA 1
ATOM 1619 C C . ASN A 1 209 ? 3.389 17.316 5.157 1.00 89.88 209 ASN A C 1
ATOM 1621 O O . ASN A 1 209 ? 3.946 17.079 4.090 1.00 89.88 209 ASN A O 1
ATOM 1625 N N . ILE A 1 210 ? 2.766 16.362 5.863 1.00 94.06 210 ILE A N 1
ATOM 1626 C CA . ILE A 1 210 ? 2.633 14.962 5.422 1.00 94.06 210 ILE A CA 1
ATOM 1627 C C . ILE A 1 210 ? 2.102 14.884 3.982 1.00 94.06 210 ILE A C 1
ATOM 1629 O O . ILE A 1 210 ? 2.604 14.110 3.173 1.00 94.06 210 ILE A O 1
ATOM 1633 N N . HIS A 1 211 ? 1.096 15.703 3.659 1.00 95.38 211 HIS A N 1
ATOM 1634 C CA . HIS A 1 211 ? 0.492 15.744 2.330 1.00 95.38 211 HIS A CA 1
ATOM 1635 C C . HIS A 1 211 ? 1.507 16.116 1.242 1.00 95.38 211 HIS A C 1
ATOM 1637 O O . HIS A 1 211 ? 1.634 15.399 0.251 1.00 95.38 211 HIS A O 1
ATOM 1643 N N . GLU A 1 212 ? 2.233 17.222 1.430 1.00 94.88 212 GLU A N 1
ATOM 1644 C CA . GLU A 1 212 ? 3.193 17.723 0.448 1.00 94.88 212 GLU A CA 1
ATOM 1645 C C . GLU A 1 212 ? 4.367 16.768 0.307 1.00 94.88 212 GLU A C 1
ATOM 1647 O O . GLU A 1 212 ? 4.696 16.391 -0.812 1.00 94.88 212 GLU A O 1
ATOM 1652 N N . THR A 1 213 ? 4.961 16.328 1.420 1.00 94.88 213 THR A N 1
ATOM 1653 C CA . THR A 1 213 ? 6.062 15.357 1.408 1.00 94.88 213 THR A CA 1
ATOM 1654 C C . THR A 1 213 ? 5.690 14.120 0.594 1.00 94.88 213 THR A C 1
ATOM 1656 O O . THR A 1 213 ? 6.437 13.724 -0.301 1.00 94.88 213 THR A O 1
ATOM 1659 N N . ARG A 1 214 ? 4.498 13.560 0.825 1.00 97.06 214 ARG A N 1
ATOM 1660 C CA . ARG A 1 214 ? 4.015 12.400 0.077 1.00 97.06 214 ARG A CA 1
ATOM 1661 C C . ARG A 1 214 ? 3.788 12.683 -1.403 1.00 97.06 214 ARG A C 1
ATOM 1663 O O . ARG A 1 214 ? 4.066 11.815 -2.223 1.00 97.06 214 ARG A O 1
ATOM 1670 N N . GLU A 1 215 ? 3.307 13.873 -1.759 1.00 96.75 215 GLU A N 1
ATOM 1671 C CA . GLU A 1 215 ? 3.144 14.262 -3.162 1.00 96.75 215 GLU A CA 1
ATOM 1672 C C . GLU A 1 215 ? 4.494 14.223 -3.890 1.00 96.75 215 GLU A C 1
ATOM 1674 O O . GLU A 1 215 ? 4.608 13.611 -4.949 1.00 96.75 215 GLU A O 1
ATOM 1679 N N . TRP A 1 216 ? 5.548 14.781 -3.288 1.00 96.62 216 TRP A N 1
ATOM 1680 C CA . TRP A 1 216 ? 6.901 14.713 -3.846 1.00 96.62 216 TRP A CA 1
ATOM 1681 C C . TRP A 1 216 ? 7.419 13.280 -3.975 1.00 96.62 216 TRP A C 1
ATOM 1683 O O . TRP A 1 216 ? 8.015 12.956 -5.003 1.00 96.62 216 TRP A O 1
ATOM 1693 N N . ILE A 1 217 ? 7.175 12.423 -2.978 1.00 97.81 217 ILE A N 1
ATOM 1694 C CA . ILE A 1 217 ? 7.555 11.003 -3.019 1.00 97.81 217 ILE A CA 1
ATOM 1695 C C . ILE A 1 217 ? 6.837 10.294 -4.172 1.00 97.81 217 ILE A C 1
ATOM 1697 O O . ILE A 1 217 ? 7.495 9.707 -5.025 1.00 97.81 217 ILE A O 1
ATOM 1701 N N . LEU A 1 218 ? 5.506 10.387 -4.244 1.00 97.94 218 LEU A N 1
ATOM 1702 C CA . LEU A 1 218 ? 4.686 9.707 -5.252 1.00 97.94 218 LEU A CA 1
ATOM 1703 C C . LEU A 1 218 ? 5.041 10.129 -6.677 1.00 97.94 218 LEU A C 1
ATOM 1705 O O . LEU A 1 218 ? 5.200 9.290 -7.555 1.00 97.94 218 LEU A O 1
ATOM 1709 N N . ARG A 1 219 ? 5.209 11.431 -6.928 1.00 97.75 219 ARG A N 1
ATOM 1710 C CA . ARG A 1 219 ? 5.573 11.928 -8.266 1.00 97.75 219 ARG A CA 1
ATOM 1711 C C . ARG A 1 219 ? 6.979 11.505 -8.689 1.00 97.75 219 ARG A C 1
ATOM 1713 O O . ARG A 1 219 ? 7.294 11.563 -9.873 1.00 97.75 219 ARG A O 1
ATOM 1720 N N . ASN A 1 220 ? 7.815 11.075 -7.748 1.00 97.69 220 ASN A N 1
ATOM 1721 C CA . ASN A 1 220 ? 9.177 10.613 -7.991 1.00 97.69 220 ASN A CA 1
ATOM 1722 C C . ASN A 1 220 ? 9.349 9.096 -7.813 1.00 97.69 220 ASN A C 1
ATOM 1724 O O . ASN A 1 220 ? 10.448 8.586 -7.998 1.00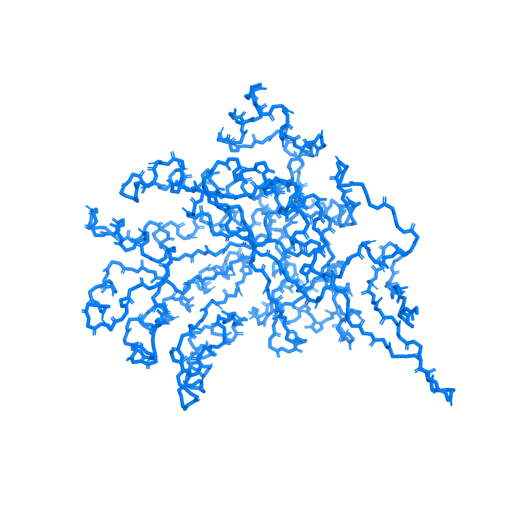 97.69 220 ASN A O 1
ATOM 1728 N N . SER A 1 221 ? 8.300 8.352 -7.469 1.00 98.44 221 SER A N 1
ATOM 1729 C CA . SER A 1 221 ? 8.436 6.925 -7.194 1.00 98.44 221 SER A CA 1
ATOM 1730 C C . SER A 1 221 ? 8.176 6.086 -8.448 1.00 98.44 221 SER A C 1
ATOM 1732 O O . SER A 1 221 ? 7.101 6.179 -9.033 1.00 98.44 221 SER A O 1
ATOM 1734 N N . PRO A 1 222 ? 9.118 5.221 -8.864 1.00 98.50 222 PRO A N 1
ATOM 1735 C CA . PRO A 1 222 ? 8.859 4.183 -9.853 1.00 98.50 222 PRO A CA 1
ATOM 1736 C C . PRO A 1 222 ? 8.334 2.896 -9.200 1.00 98.50 222 PRO A C 1
ATOM 1738 O O . PRO A 1 222 ? 8.048 1.933 -9.900 1.00 98.50 222 PRO A O 1
ATOM 1741 N N . VAL A 1 223 ? 8.224 2.838 -7.871 1.00 98.88 223 VAL A N 1
ATOM 1742 C CA . VAL A 1 223 ? 7.730 1.668 -7.129 1.00 98.88 223 VAL A CA 1
ATOM 1743 C C . VAL A 1 223 ? 6.418 1.993 -6.415 1.00 98.88 223 VAL A C 1
ATOM 1745 O O . VAL A 1 223 ? 6.161 3.171 -6.149 1.00 98.88 223 VAL A O 1
ATOM 1748 N N . PRO A 1 224 ? 5.595 0.991 -6.062 1.00 98.94 224 PRO A N 1
ATOM 1749 C CA . PRO A 1 224 ? 4.395 1.217 -5.270 1.00 98.94 224 PRO A CA 1
ATOM 1750 C C . PRO A 1 224 ? 4.692 1.915 -3.938 1.00 98.94 224 PRO A C 1
ATOM 1752 O O . PRO A 1 224 ? 5.643 1.551 -3.236 1.00 98.94 224 PRO A O 1
ATOM 1755 N N . ILE A 1 225 ? 3.852 2.888 -3.587 1.00 98.94 225 ILE A N 1
ATOM 1756 C CA . ILE A 1 225 ? 3.908 3.616 -2.322 1.00 98.94 225 ILE A CA 1
ATOM 1757 C C . ILE A 1 225 ? 2.781 3.160 -1.405 1.00 98.94 225 ILE A C 1
ATOM 1759 O O . ILE A 1 225 ? 1.604 3.239 -1.762 1.00 98.94 225 ILE A O 1
ATOM 1763 N N . GLY A 1 226 ? 3.146 2.733 -0.200 1.00 98.88 226 GLY A N 1
ATOM 1764 C CA . GLY A 1 226 ? 2.206 2.438 0.875 1.00 98.88 226 GLY A CA 1
ATOM 1765 C C . GLY A 1 226 ? 2.137 3.533 1.928 1.00 98.88 226 GLY A C 1
ATOM 1766 O O . GLY A 1 226 ? 3.081 4.299 2.121 1.00 98.88 226 GLY A O 1
ATOM 1767 N N . THR A 1 227 ? 1.033 3.576 2.665 1.00 98.88 227 THR A N 1
ATOM 1768 C CA . THR A 1 227 ? 0.882 4.446 3.839 1.00 98.88 227 THR A CA 1
ATOM 1769 C C . THR A 1 227 ? 0.095 3.755 4.946 1.00 98.88 227 THR A C 1
ATOM 1771 O O . THR A 1 227 ? -0.528 2.710 4.756 1.00 98.88 227 THR A O 1
ATOM 1774 N N . VAL A 1 228 ? 0.077 4.388 6.118 1.00 98.81 228 VAL A N 1
ATOM 1775 C CA . VAL A 1 228 ? -0.811 4.044 7.230 1.00 98.81 228 VAL A CA 1
ATOM 1776 C C . VAL A 1 228 ? -1.767 5.233 7.439 1.00 98.81 228 VAL A C 1
ATOM 1778 O O . VAL A 1 228 ? -1.414 6.171 8.162 1.00 98.81 228 VAL A O 1
ATOM 1781 N N . PRO A 1 229 ? -2.970 5.262 6.822 1.00 98.75 229 PRO A N 1
ATOM 1782 C CA . PRO A 1 229 ? -3.813 6.466 6.794 1.00 98.75 229 PRO A CA 1
ATOM 1783 C C . PRO A 1 229 ? -4.174 7.027 8.176 1.00 98.75 229 PRO A C 1
ATOM 1785 O O . PRO A 1 229 ? -4.362 8.236 8.328 1.00 98.75 229 PRO A O 1
ATOM 1788 N N . ILE A 1 230 ? -4.210 6.172 9.208 1.00 98.62 230 ILE A N 1
ATOM 1789 C CA . ILE A 1 230 ? -4.525 6.598 10.577 1.00 98.62 230 ILE A CA 1
ATOM 1790 C C . ILE A 1 230 ? -3.469 7.558 11.150 1.00 98.62 230 ILE A C 1
ATOM 1792 O O . ILE A 1 230 ? -3.801 8.359 12.015 1.00 98.62 230 ILE A O 1
ATOM 1796 N N . TYR A 1 231 ? -2.223 7.546 10.655 1.00 97.56 231 TYR A N 1
ATOM 1797 C CA . TYR A 1 231 ? -1.181 8.472 11.122 1.00 97.56 231 TYR A CA 1
ATOM 1798 C C . TYR A 1 231 ? -1.500 9.910 10.726 1.00 97.56 231 TYR A C 1
ATOM 1800 O O . TYR A 1 231 ? -1.485 10.802 11.569 1.00 97.56 231 TYR A O 1
ATOM 1808 N N . GLN A 1 232 ? -1.875 10.134 9.467 1.00 97.69 232 GLN A N 1
ATOM 1809 C CA . GLN A 1 232 ? -2.284 11.463 9.029 1.00 97.69 232 GLN A CA 1
ATOM 1810 C C . GLN A 1 232 ? -3.623 11.872 9.653 1.00 97.69 232 GLN A C 1
ATOM 1812 O O . GLN A 1 232 ? -3.786 13.027 10.043 1.00 97.69 232 GLN A O 1
ATOM 1817 N N . ALA A 1 233 ? -4.572 10.940 9.778 1.00 98.12 233 ALA A N 1
ATOM 1818 C CA . ALA A 1 233 ? -5.841 11.212 10.446 1.00 98.12 233 ALA A CA 1
ATOM 1819 C C . ALA A 1 233 ? -5.626 11.671 11.901 1.00 98.12 233 ALA A C 1
ATOM 1821 O O . ALA A 1 233 ? -6.264 12.622 12.346 1.00 98.12 233 ALA A O 1
ATOM 1822 N N . LEU A 1 234 ? -4.680 11.054 12.617 1.00 97.50 234 LEU A N 1
ATOM 1823 C CA . LEU A 1 234 ? -4.328 11.432 13.985 1.00 97.50 234 LEU A CA 1
ATOM 1824 C C . LEU A 1 234 ? -3.732 12.848 14.066 1.00 97.50 234 LEU A C 1
ATOM 1826 O O . LEU A 1 234 ? -4.074 13.609 14.970 1.00 97.50 234 LEU A O 1
ATOM 1830 N N . GLU A 1 235 ? -2.882 13.233 13.113 1.00 95.81 235 GLU A N 1
ATOM 1831 C CA . GLU A 1 235 ? -2.340 14.599 13.043 1.00 95.81 235 GLU A CA 1
ATOM 1832 C C . GLU A 1 235 ? -3.435 15.644 12.785 1.00 95.81 235 GLU A C 1
ATOM 1834 O O . GLU A 1 235 ? -3.419 16.718 13.387 1.00 95.81 235 GLU A O 1
ATOM 1839 N N . LYS A 1 236 ? -4.446 15.321 11.962 1.00 95.50 236 LYS A N 1
ATOM 1840 C CA . LYS A 1 236 ? -5.598 16.212 11.708 1.00 95.50 236 LYS A CA 1
ATOM 1841 C C . LYS A 1 236 ? -6.412 16.517 12.974 1.00 95.50 236 LYS A C 1
ATOM 1843 O O . LYS A 1 236 ? -7.066 17.555 13.024 1.00 95.50 236 LYS A O 1
ATOM 1848 N N . VAL A 1 237 ? -6.346 15.656 13.991 1.00 96.75 237 VAL A N 1
ATOM 1849 C CA . VAL A 1 237 ? -6.991 15.848 15.305 1.00 96.75 237 VAL A CA 1
ATOM 1850 C C . VAL A 1 237 ? -5.993 16.196 16.419 1.00 96.75 237 VAL A C 1
ATOM 1852 O O . VAL A 1 237 ? -6.286 16.063 17.606 1.00 96.75 237 VAL A O 1
ATOM 1855 N N . GLY A 1 238 ? -4.788 16.648 16.059 1.00 95.06 238 GLY A N 1
ATOM 1856 C CA . GLY A 1 238 ? -3.791 17.123 17.020 1.00 95.06 238 GLY A CA 1
ATOM 1857 C C . GLY A 1 238 ? -3.257 16.039 17.958 1.00 95.06 238 GLY A C 1
ATOM 1858 O O . GLY A 1 238 ? -2.976 16.324 19.122 1.00 95.06 238 GLY A O 1
ATOM 1859 N N . GLY A 1 239 ? -3.145 14.793 17.490 1.00 95.50 239 GLY A N 1
ATOM 1860 C CA . GLY A 1 239 ? -2.558 13.698 18.270 1.00 95.50 239 GLY A CA 1
ATOM 1861 C C . GLY A 1 239 ? -3.528 12.983 19.217 1.00 95.50 239 GLY A C 1
ATOM 1862 O O . GLY A 1 239 ? -3.125 12.059 19.927 1.00 95.50 239 GLY A O 1
ATOM 1863 N N . LYS A 1 240 ? -4.802 13.388 19.258 1.00 97.50 240 LYS A N 1
ATOM 1864 C CA . LYS A 1 240 ? -5.805 12.830 20.173 1.00 97.50 240 LYS A CA 1
ATOM 1865 C C . LYS A 1 240 ? -6.586 11.710 19.503 1.00 97.50 240 LYS A C 1
ATOM 1867 O O . LYS A 1 240 ? -7.494 11.963 18.721 1.00 97.50 240 LYS A O 1
ATOM 1872 N N . ALA A 1 241 ? -6.232 10.465 19.819 1.00 97.62 241 ALA A N 1
ATOM 1873 C CA . ALA A 1 241 ? -6.877 9.296 19.225 1.00 97.62 241 ALA A CA 1
ATOM 1874 C C . ALA A 1 241 ? -8.402 9.335 19.389 1.00 97.62 241 ALA A C 1
ATOM 1876 O O . ALA A 1 241 ? -9.102 9.097 18.425 1.00 97.62 241 ALA A O 1
ATOM 1877 N N . GLU A 1 242 ? -8.907 9.699 20.567 1.00 97.81 242 GLU A N 1
ATOM 1878 C CA . GLU A 1 242 ? -10.329 9.821 20.906 1.00 97.81 242 GLU A CA 1
ATOM 1879 C C . GLU A 1 242 ? -11.119 10.801 20.021 1.00 97.81 242 GLU A C 1
ATOM 1881 O O . GLU A 1 242 ? -12.324 10.628 19.871 1.00 97.81 242 GLU A O 1
ATOM 1886 N N . ASP A 1 243 ? -10.459 11.769 19.383 1.00 98.50 243 ASP A N 1
ATOM 1887 C CA . ASP A 1 243 ? -11.109 12.753 18.508 1.00 98.50 243 ASP A CA 1
ATOM 1888 C C . ASP A 1 243 ? -11.240 12.248 17.053 1.00 98.50 243 ASP A C 1
ATOM 1890 O O . ASP A 1 243 ? -11.821 12.923 16.200 1.00 98.50 243 ASP A O 1
ATOM 1894 N N . LEU A 1 244 ? -10.714 11.055 16.742 1.00 98.69 244 LEU A N 1
ATOM 1895 C CA . LEU A 1 244 ? -10.865 10.425 15.430 1.00 98.69 244 LEU A CA 1
ATOM 1896 C C . LEU A 1 244 ? -12.328 10.055 15.155 1.00 98.69 244 LEU A C 1
ATOM 1898 O O . LEU A 1 244 ? -13.024 9.490 16.000 1.00 98.69 244 LEU A O 1
ATOM 1902 N N . THR A 1 245 ? -12.771 10.314 13.926 1.00 98.62 245 THR A N 1
ATOM 1903 C CA . THR A 1 245 ? -14.110 9.975 13.431 1.00 98.62 245 THR A CA 1
ATOM 1904 C C . THR A 1 245 ? -14.027 9.314 12.058 1.00 98.62 245 THR A C 1
ATOM 1906 O O . THR A 1 245 ? -13.044 9.493 11.329 1.00 98.62 245 THR A O 1
ATOM 1909 N N . TRP A 1 246 ? -15.080 8.579 11.683 1.00 98.69 246 TRP A N 1
ATOM 1910 C CA . TRP A 1 246 ? -15.198 7.992 10.346 1.00 98.69 246 TRP A CA 1
ATOM 1911 C C . TRP A 1 246 ? -15.084 9.048 9.243 1.00 98.69 246 TRP A C 1
ATOM 1913 O O . TRP A 1 246 ? -14.286 8.869 8.331 1.00 98.69 246 TRP A O 1
ATOM 1923 N N . ASP A 1 247 ? -15.795 10.175 9.346 1.00 98.56 247 ASP A N 1
ATOM 1924 C CA . ASP A 1 247 ? -15.795 11.213 8.305 1.00 98.56 247 ASP A CA 1
ATOM 1925 C C . ASP A 1 247 ? -14.395 11.785 8.038 1.00 98.56 247 ASP A C 1
ATOM 1927 O O . ASP A 1 247 ? -13.996 11.970 6.885 1.00 98.56 247 ASP A O 1
ATOM 1931 N N . LEU A 1 248 ? -13.614 12.014 9.097 1.00 98.50 248 LEU A N 1
ATOM 1932 C CA . LEU A 1 248 ? -12.240 12.500 8.983 1.00 98.50 248 LEU A CA 1
ATOM 1933 C C . LEU A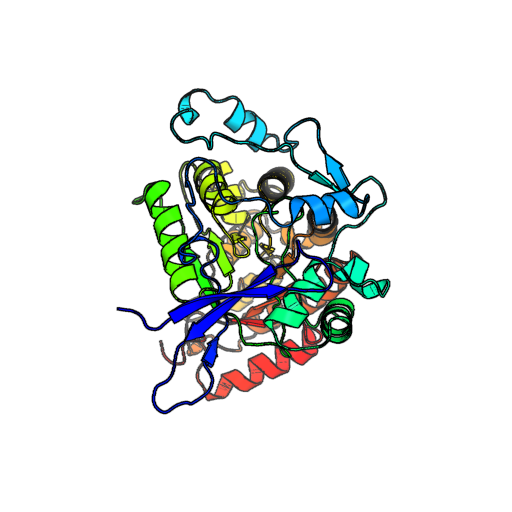 1 248 ? -11.308 11.442 8.381 1.00 98.50 248 LEU A C 1
ATOM 1935 O O . LEU A 1 248 ? -10.442 11.756 7.554 1.00 98.50 248 LEU A O 1
ATOM 1939 N N . TYR A 1 249 ? -11.473 10.181 8.781 1.00 98.81 249 TYR A N 1
ATOM 1940 C CA . TYR A 1 249 ? -10.697 9.079 8.222 1.00 98.81 249 TYR A CA 1
ATOM 1941 C C . TYR A 1 249 ? -11.037 8.851 6.743 1.00 98.81 249 TYR A C 1
ATOM 1943 O O . TYR A 1 249 ? -10.135 8.764 5.913 1.00 98.81 249 TYR A O 1
ATOM 1951 N N . ARG A 1 250 ? -12.325 8.867 6.389 1.00 98.88 250 ARG A N 1
ATOM 1952 C CA . ARG A 1 250 ? -12.837 8.803 5.017 1.00 98.88 250 ARG A CA 1
ATOM 1953 C C . ARG A 1 250 ? -12.252 9.903 4.135 1.00 98.88 250 ARG A C 1
ATOM 1955 O O . ARG A 1 250 ? -11.786 9.607 3.037 1.00 98.88 250 ARG A O 1
ATOM 1962 N N . ASP A 1 251 ? -12.228 11.150 4.606 1.00 98.75 251 ASP A N 1
ATOM 1963 C CA . ASP A 1 251 ? -11.589 12.253 3.876 1.00 98.75 251 ASP A CA 1
ATOM 1964 C C . ASP A 1 251 ? -10.085 12.010 3.664 1.00 98.75 251 ASP A C 1
ATOM 1966 O O . ASP A 1 251 ? -9.556 12.298 2.593 1.00 98.75 251 ASP A O 1
ATOM 1970 N N . THR A 1 252 ? -9.407 11.413 4.651 1.00 98.81 252 THR A N 1
ATOM 1971 C CA . THR A 1 252 ? -7.986 11.034 4.560 1.00 98.81 252 THR A CA 1
ATOM 1972 C C . THR A 1 252 ? -7.741 9.919 3.540 1.00 98.81 252 THR A C 1
ATOM 1974 O O . THR A 1 252 ? -6.771 9.990 2.789 1.00 98.81 252 THR A O 1
ATOM 1977 N N . LEU A 1 253 ? -8.623 8.918 3.458 1.00 98.88 253 LEU A N 1
ATOM 1978 C CA . LEU A 1 253 ? -8.537 7.881 2.426 1.00 98.88 253 LEU A CA 1
ATOM 1979 C C . LEU A 1 253 ? -8.684 8.482 1.026 1.00 98.88 253 LEU A C 1
ATOM 1981 O O . LEU A 1 253 ? -7.870 8.196 0.154 1.00 98.88 253 LEU A O 1
ATOM 1985 N N . ILE A 1 254 ? -9.690 9.339 0.821 1.00 98.81 254 ILE A N 1
ATOM 1986 C CA . ILE A 1 254 ? -9.942 9.995 -0.471 1.00 98.81 254 ILE A CA 1
ATOM 1987 C C . ILE A 1 254 ? -8.759 10.882 -0.863 1.00 98.81 254 ILE A C 1
ATOM 1989 O O . ILE A 1 254 ? -8.300 10.825 -2.001 1.00 98.81 254 ILE A O 1
ATOM 1993 N N . GLU A 1 255 ? -8.232 11.665 0.079 1.00 98.50 255 GLU A N 1
ATOM 1994 C CA . GLU A 1 255 ? -7.043 12.491 -0.127 1.00 98.50 255 GLU A CA 1
ATOM 1995 C C . GLU A 1 255 ? -5.884 11.669 -0.698 1.00 98.50 255 GLU A C 1
ATOM 1997 O O . GLU A 1 255 ? -5.357 11.991 -1.761 1.00 98.50 255 GLU A O 1
ATOM 2002 N N . GLN A 1 256 ? -5.508 10.591 -0.010 1.00 98.81 256 GLN A N 1
ATOM 2003 C CA . GLN A 1 256 ? -4.364 9.766 -0.389 1.00 98.81 256 GLN A CA 1
ATOM 2004 C C . GLN A 1 256 ? -4.623 8.955 -1.664 1.00 98.81 256 GLN A C 1
ATOM 2006 O O . GLN A 1 256 ? -3.718 8.773 -2.484 1.00 98.81 256 GLN A O 1
ATOM 2011 N N . ALA A 1 257 ? -5.868 8.525 -1.876 1.00 98.81 257 ALA A N 1
ATOM 2012 C CA . ALA A 1 257 ? -6.288 7.837 -3.086 1.00 98.81 257 ALA A CA 1
ATOM 2013 C C . ALA A 1 257 ? -6.129 8.707 -4.338 1.00 98.81 257 ALA A C 1
ATOM 2015 O O . ALA A 1 257 ? -5.646 8.240 -5.371 1.00 98.81 257 ALA A O 1
ATOM 2016 N N . GLU A 1 258 ? -6.486 9.987 -4.232 1.00 98.44 258 GLU A N 1
ATOM 2017 C CA . GLU A 1 258 ? -6.330 10.966 -5.305 1.00 98.44 258 GLU A CA 1
ATOM 2018 C C . GLU A 1 258 ? -4.880 11.442 -5.494 1.00 98.44 258 GLU A C 1
ATOM 2020 O O . GLU A 1 258 ? -4.573 12.017 -6.540 1.00 98.44 258 GLU A O 1
ATOM 2025 N N . GLN A 1 259 ? -3.996 11.249 -4.507 1.00 98.12 259 GLN A N 1
ATOM 2026 C CA . GLN A 1 259 ? -2.552 11.461 -4.682 1.00 98.12 259 GLN A CA 1
ATOM 2027 C C . GLN A 1 259 ? -1.891 10.299 -5.432 1.00 98.12 259 GLN A C 1
ATOM 2029 O O . GLN A 1 259 ? -0.931 10.524 -6.171 1.00 98.12 259 GLN A O 1
ATOM 20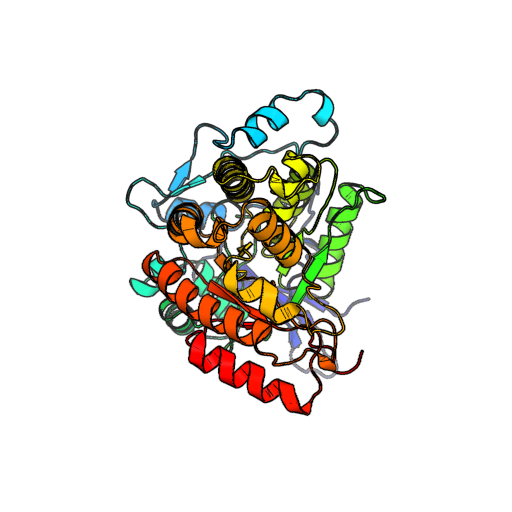34 N N . GLY A 1 260 ? -2.399 9.075 -5.260 1.00 98.62 260 GLY A N 1
ATOM 2035 C CA . GLY A 1 260 ? -1.860 7.870 -5.893 1.00 98.62 260 GLY A CA 1
ATOM 2036 C C . GLY A 1 260 ? -1.233 6.856 -4.936 1.00 98.62 260 GLY A C 1
ATOM 2037 O O . GLY A 1 260 ? -0.414 6.064 -5.368 1.00 98.62 260 GLY A O 1
ATOM 2038 N N . VAL A 1 261 ? -1.572 6.845 -3.646 1.00 98.88 261 VAL A N 1
ATOM 2039 C CA . VAL A 1 261 ? -1.086 5.766 -2.763 1.00 98.88 261 VAL A CA 1
ATOM 2040 C C . VAL A 1 261 ? -1.613 4.411 -3.249 1.00 98.88 261 VAL A C 1
ATOM 2042 O O . VAL A 1 261 ? -2.811 4.280 -3.498 1.00 98.88 261 VAL A O 1
ATOM 2045 N N . ASP A 1 262 ? -0.741 3.413 -3.385 1.00 98.94 262 ASP A N 1
ATOM 2046 C CA . ASP A 1 262 ? -1.063 2.123 -4.010 1.00 98.94 262 ASP A CA 1
ATOM 2047 C C . ASP A 1 262 ? -1.633 1.095 -3.038 1.00 98.94 262 ASP A C 1
ATOM 2049 O O . ASP A 1 262 ? -2.402 0.217 -3.440 1.00 98.94 262 ASP A O 1
ATOM 2053 N N . TYR A 1 263 ? -1.271 1.193 -1.759 1.00 98.94 263 TYR A N 1
ATOM 2054 C CA . TYR A 1 263 ? -1.839 0.347 -0.719 1.00 98.94 263 TYR A CA 1
ATOM 2055 C C . TYR A 1 263 ? -1.927 1.045 0.635 1.00 98.94 263 TYR A C 1
ATOM 2057 O O . TYR A 1 263 ? -1.092 1.876 0.997 1.00 98.94 263 TYR A O 1
ATOM 2065 N N . PHE A 1 264 ? -2.947 0.671 1.402 1.00 99.00 264 PHE A N 1
ATOM 2066 C CA . PHE A 1 264 ? -3.172 1.190 2.745 1.00 99.00 264 PHE A CA 1
ATOM 2067 C C . PHE A 1 264 ? -3.022 0.099 3.791 1.00 99.00 264 PHE A C 1
ATOM 2069 O O . PHE A 1 264 ? -3.732 -0.907 3.744 1.00 99.00 264 PHE A O 1
ATOM 2076 N N . THR A 1 265 ? -2.175 0.356 4.784 1.00 98.94 265 THR A N 1
ATOM 2077 C CA . THR A 1 265 ? -2.166 -0.399 6.034 1.00 98.94 265 THR A CA 1
ATOM 2078 C C . THR A 1 265 ? -3.323 0.051 6.919 1.00 98.94 265 THR A C 1
ATOM 2080 O O . THR A 1 265 ? -3.314 1.159 7.472 1.00 98.94 265 THR A O 1
ATOM 2083 N N . ILE A 1 266 ? -4.336 -0.807 7.059 1.00 98.94 266 ILE A N 1
ATOM 2084 C CA . ILE A 1 266 ? -5.560 -0.522 7.820 1.00 98.94 266 ILE A CA 1
ATOM 2085 C C . ILE A 1 266 ? -5.720 -1.554 8.935 1.00 98.94 266 ILE A C 1
ATOM 2087 O O . ILE A 1 266 ? -5.881 -2.746 8.690 1.00 98.94 266 ILE A O 1
ATOM 2091 N N . HIS A 1 267 ? -5.719 -1.071 10.177 1.00 98.88 267 HIS A N 1
ATOM 2092 C CA . HIS A 1 267 ? -5.768 -1.883 11.397 1.00 98.88 267 HIS A CA 1
ATOM 2093 C C . HIS A 1 267 ? -7.217 -2.222 11.788 1.00 98.88 267 HIS A C 1
ATOM 2095 O O . HIS A 1 267 ? -7.645 -1.996 12.919 1.00 98.88 267 HIS A O 1
ATOM 2101 N N . ALA A 1 268 ? -8.003 -2.714 10.828 1.00 98.81 268 ALA A N 1
ATOM 2102 C CA . ALA A 1 268 ? -9.409 -3.065 11.041 1.00 98.81 268 ALA A CA 1
ATOM 2103 C C . ALA A 1 268 ? -9.593 -4.354 11.869 1.00 98.81 268 ALA A C 1
ATOM 2105 O O . ALA A 1 268 ? -10.696 -4.619 12.334 1.00 98.81 268 ALA A O 1
ATOM 2106 N N . GLY A 1 269 ? -8.523 -5.129 12.088 1.00 98.75 269 GLY A N 1
ATOM 2107 C CA . GLY A 1 269 ? -8.523 -6.310 12.957 1.00 98.75 269 GLY A CA 1
ATOM 2108 C C . GLY A 1 269 ? -8.405 -6.014 14.458 1.00 98.75 269 GLY A C 1
ATOM 2109 O O . GLY A 1 269 ? -8.649 -6.902 15.274 1.00 98.75 269 GLY A O 1
ATOM 2110 N N . VAL A 1 270 ? -8.090 -4.771 14.845 1.00 98.75 270 VAL A N 1
ATOM 2111 C CA . VAL A 1 270 ? -8.016 -4.361 16.255 1.00 98.75 270 VAL A CA 1
ATOM 2112 C C . VAL A 1 270 ? -9.418 -4.100 16.780 1.00 98.75 270 VAL A C 1
ATOM 2114 O O . VAL A 1 270 ? -9.942 -2.993 16.663 1.00 98.75 270 VAL A O 1
ATOM 2117 N N . LEU A 1 271 ? -10.027 -5.137 17.345 1.00 98.81 271 LEU A N 1
ATOM 2118 C CA . LEU A 1 271 ? -11.389 -5.087 17.865 1.00 98.81 271 LEU A CA 1
ATOM 2119 C C . LEU A 1 271 ? -11.404 -4.802 19.365 1.00 98.81 271 LEU A C 1
ATOM 2121 O O . LEU A 1 271 ? -10.513 -5.235 20.100 1.00 98.81 271 LEU A O 1
ATOM 2125 N N . LEU A 1 272 ? -12.453 -4.128 19.843 1.00 98.62 272 LEU A N 1
ATOM 2126 C CA . LEU A 1 272 ? -12.608 -3.746 21.252 1.00 98.62 272 LEU A CA 1
ATOM 2127 C C . LEU A 1 272 ? -12.423 -4.952 22.184 1.00 98.62 272 LEU A C 1
ATOM 2129 O O . LEU A 1 272 ? -11.721 -4.869 23.192 1.00 98.62 272 LEU A O 1
ATOM 2133 N N . ARG A 1 273 ? -13.016 -6.094 21.817 1.00 98.38 273 ARG A N 1
ATOM 2134 C CA . ARG A 1 273 ? -12.951 -7.342 22.594 1.00 98.38 273 ARG A CA 1
ATOM 2135 C C . ARG A 1 273 ? -11.558 -7.982 22.645 1.00 98.38 273 ARG A C 1
ATOM 2137 O O . ARG A 1 273 ? -11.331 -8.818 23.511 1.00 98.38 273 ARG A O 1
ATOM 2144 N N . TYR A 1 274 ? -10.638 -7.607 21.754 1.00 98.69 274 TYR A N 1
ATOM 2145 C CA . TYR A 1 274 ? -9.275 -8.151 21.727 1.00 98.69 274 TYR A CA 1
ATOM 2146 C C . TYR A 1 274 ? -8.297 -7.344 22.580 1.00 98.69 274 TYR A C 1
ATOM 2148 O O . TYR A 1 274 ? -7.307 -7.896 23.052 1.00 98.69 274 TYR A O 1
ATOM 2156 N N . VAL A 1 275 ? -8.582 -6.068 22.860 1.00 98.06 275 VAL A N 1
ATOM 2157 C CA . VAL A 1 275 ? -7.699 -5.213 23.674 1.00 98.06 275 VAL A CA 1
ATOM 2158 C C . VAL A 1 275 ? -7.404 -5.812 25.065 1.00 98.06 275 VAL A C 1
ATOM 2160 O O . VAL A 1 275 ? -6.247 -5.793 25.482 1.00 98.06 275 VAL A O 1
ATOM 2163 N N . PRO A 1 276 ? -8.366 -6.412 25.799 1.00 98.31 276 PRO A N 1
ATOM 2164 C CA . PRO A 1 276 ? -8.067 -7.053 27.083 1.00 98.31 276 PRO A CA 1
ATOM 2165 C C . PRO A 1 276 ? -7.135 -8.270 26.990 1.00 98.31 276 PRO A C 1
ATOM 2167 O O . PRO A 1 276 ? -6.458 -8.581 27.971 1.00 98.31 276 PRO A O 1
ATOM 2170 N N . LEU A 1 277 ? -7.066 -8.947 25.836 1.00 98.31 277 LEU A N 1
ATOM 2171 C CA . LEU A 1 277 ? -6.193 -10.111 25.640 1.00 98.31 277 LEU A CA 1
ATOM 2172 C C . LEU A 1 277 ? -4.713 -9.718 25.741 1.00 98.31 277 LEU A C 1
ATOM 2174 O O . LEU A 1 277 ? -3.894 -10.494 26.230 1.00 98.31 277 LEU A O 1
ATOM 2178 N N . THR A 1 278 ? -4.371 -8.475 25.387 1.00 98.31 278 THR A N 1
ATOM 2179 C CA . THR A 1 278 ? -2.990 -7.979 25.448 1.00 98.31 278 THR A CA 1
ATOM 2180 C C . THR A 1 278 ? -2.546 -7.574 26.853 1.00 98.31 278 THR A C 1
ATOM 2182 O O . THR A 1 278 ? -1.387 -7.217 27.040 1.00 98.31 278 THR A O 1
ATOM 2185 N N . ALA A 1 279 ? -3.430 -7.607 27.858 1.00 97.25 279 ALA A N 1
ATOM 2186 C CA . ALA A 1 279 ? -3.121 -7.141 29.214 1.00 97.25 279 ALA A CA 1
ATOM 2187 C C . ALA A 1 279 ? -2.032 -7.969 29.921 1.00 97.25 279 ALA A C 1
ATOM 2189 O O . ALA A 1 279 ? -1.409 -7.484 30.863 1.00 97.25 279 ALA A O 1
ATOM 2190 N N . LYS A 1 280 ? -1.817 -9.217 29.484 1.00 95.50 280 LYS A N 1
ATOM 2191 C CA . LYS A 1 280 ? -0.810 -10.133 30.045 1.00 95.50 280 LYS A CA 1
ATOM 2192 C C . LYS A 1 280 ? 0.509 -10.146 29.269 1.00 95.50 280 LYS A C 1
ATOM 2194 O O . LYS A 1 280 ? 1.419 -10.863 29.676 1.00 95.50 280 LYS A O 1
ATOM 2199 N N . ARG A 1 281 ? 0.607 -9.391 28.170 1.00 98.56 281 ARG A N 1
ATOM 2200 C CA . ARG A 1 281 ? 1.824 -9.328 27.356 1.00 98.56 281 ARG A CA 1
ATOM 2201 C C . ARG A 1 281 ? 2.956 -8.630 28.094 1.00 98.56 281 ARG A C 1
ATOM 2203 O O . ARG A 1 281 ? 2.728 -7.687 28.850 1.00 98.56 281 ARG A O 1
ATOM 2210 N N . VAL A 1 282 ? 4.181 -9.040 27.792 1.00 98.44 282 VAL A N 1
ATOM 2211 C CA . VAL A 1 282 ? 5.413 -8.406 28.269 1.00 98.44 282 VAL A CA 1
ATOM 2212 C C . VAL A 1 282 ? 5.574 -7.018 27.651 1.00 98.44 282 VAL A C 1
ATOM 2214 O O . VAL A 1 282 ? 5.892 -6.062 28.355 1.00 98.44 282 VAL A O 1
ATOM 2217 N N . THR A 1 283 ? 5.325 -6.894 26.345 1.00 98.56 283 THR A N 1
ATOM 2218 C CA . THR A 1 283 ? 5.518 -5.637 25.593 1.00 98.56 283 THR A CA 1
ATOM 2219 C C . THR A 1 283 ? 4.218 -4.953 25.169 1.00 98.56 283 THR A C 1
ATOM 2221 O O . THR A 1 283 ? 4.244 -3.868 24.588 1.00 98.56 283 THR A O 1
ATOM 2224 N N . GLY A 1 284 ? 3.066 -5.541 25.500 1.00 98.19 284 GLY A N 1
ATOM 2225 C CA . GLY A 1 284 ? 1.754 -4.966 25.204 1.00 98.19 284 GLY A CA 1
ATOM 2226 C C . GLY A 1 284 ? 1.458 -4.866 23.703 1.00 98.19 284 GLY A C 1
ATOM 2227 O O . GLY A 1 284 ? 1.670 -5.810 22.938 1.00 98.19 284 GLY A O 1
ATOM 2228 N N . ILE A 1 285 ? 0.915 -3.719 23.290 1.00 98.62 285 ILE A N 1
ATOM 2229 C CA . ILE A 1 285 ? 0.619 -3.397 21.888 1.00 98.62 285 ILE A CA 1
ATOM 2230 C C . ILE A 1 285 ? 1.753 -2.526 21.343 1.00 98.62 285 ILE A C 1
ATOM 2232 O O . ILE A 1 285 ? 1.832 -1.339 21.659 1.00 98.62 285 ILE A O 1
ATOM 2236 N N . VAL A 1 286 ? 2.610 -3.103 20.498 1.00 98.50 286 VAL A N 1
ATOM 2237 C CA . VAL A 1 286 ? 3.762 -2.395 19.904 1.00 98.50 286 VAL A CA 1
ATOM 2238 C C . VAL A 1 286 ? 3.471 -1.767 18.539 1.00 98.50 286 VAL A C 1
ATOM 2240 O O . VAL A 1 286 ? 4.271 -0.984 18.024 1.00 98.50 286 VAL A O 1
ATOM 2243 N N . SER A 1 287 ? 2.321 -2.078 17.931 1.00 98.31 287 SER A N 1
ATOM 2244 C CA . SER A 1 287 ? 1.882 -1.396 16.714 1.00 98.31 287 SER A CA 1
ATOM 2245 C C . SER A 1 287 ? 1.436 0.028 17.029 1.00 98.31 287 SER A C 1
ATOM 2247 O O . SER A 1 287 ? 0.519 0.242 17.824 1.00 98.31 287 SER A O 1
ATOM 2249 N N . ARG A 1 288 ? 2.031 1.030 16.368 1.00 97.50 288 ARG A N 1
ATOM 2250 C CA . ARG A 1 288 ? 1.580 2.426 16.490 1.00 97.50 288 ARG A CA 1
ATOM 2251 C C . ARG A 1 288 ? 0.133 2.573 16.011 1.00 97.50 288 ARG A C 1
ATOM 2253 O O . ARG A 1 288 ? -0.685 3.133 16.727 1.00 97.50 288 ARG A O 1
ATOM 2260 N N . GLY A 1 289 ? -0.204 2.051 14.831 1.00 97.31 289 GLY A N 1
ATOM 2261 C CA . GLY A 1 289 ? -1.581 2.091 14.328 1.00 97.31 289 GLY A CA 1
ATOM 2262 C C . GLY A 1 289 ? -2.547 1.282 15.195 1.00 97.31 289 GLY A C 1
ATOM 2263 O O . GLY A 1 289 ? -3.634 1.764 15.510 1.00 97.31 289 GLY A O 1
ATOM 2264 N N . GLY A 1 290 ? -2.119 0.103 15.659 1.00 98.12 290 GLY A N 1
ATOM 2265 C CA . GLY A 1 290 ? -2.930 -0.734 16.542 1.00 98.12 290 GLY A CA 1
ATOM 2266 C C . GLY A 1 290 ? -3.213 -0.094 17.903 1.00 98.12 290 GLY A C 1
ATOM 2267 O O . GLY A 1 290 ? -4.353 -0.084 18.357 1.00 98.12 290 GLY A O 1
ATOM 2268 N N . SER A 1 291 ? -2.209 0.527 18.527 1.00 98.38 291 SER A N 1
ATOM 2269 C CA . SER A 1 291 ? -2.364 1.247 19.802 1.00 98.38 291 SER A CA 1
ATOM 2270 C C . SER A 1 291 ? -3.257 2.487 19.690 1.00 98.38 291 SER A C 1
ATOM 2272 O O . SER A 1 291 ? -4.027 2.753 20.614 1.00 98.38 291 SER A O 1
ATOM 2274 N N . ILE A 1 292 ? -3.227 3.211 18.561 1.00 98.62 292 ILE A N 1
ATOM 2275 C CA . ILE A 1 292 ? -4.175 4.306 18.282 1.00 98.62 292 ILE A CA 1
ATOM 2276 C C . ILE A 1 292 ? -5.610 3.769 18.282 1.00 98.62 292 ILE A C 1
ATOM 2278 O O . ILE A 1 292 ? -6.473 4.324 18.965 1.00 98.62 292 ILE A O 1
ATOM 2282 N N . MET A 1 293 ? -5.858 2.667 17.567 1.00 98.69 293 MET A N 1
ATOM 2283 C CA . MET A 1 293 ? -7.191 2.063 17.495 1.00 98.69 293 MET A CA 1
ATOM 2284 C C . MET A 1 293 ? -7.645 1.479 18.831 1.00 98.69 293 MET A C 1
ATOM 2286 O O . MET A 1 293 ? -8.793 1.686 19.219 1.00 98.69 293 MET A O 1
ATOM 2290 N N . ALA A 1 294 ? -6.752 0.832 19.582 1.00 98.50 294 ALA A N 1
ATOM 2291 C CA . ALA A 1 294 ? -7.051 0.351 20.926 1.00 98.50 294 ALA A CA 1
ATOM 2292 C C . ALA A 1 294 ? -7.431 1.509 21.866 1.00 98.50 294 ALA A C 1
ATOM 2294 O O . ALA A 1 294 ? -8.434 1.419 22.575 1.00 98.50 294 ALA A O 1
ATOM 2295 N N . LYS A 1 295 ? -6.687 2.628 21.832 1.00 98.62 295 LYS A N 1
ATOM 2296 C CA . LYS A 1 295 ? -7.006 3.829 22.621 1.00 98.62 295 LYS A CA 1
ATOM 2297 C C . LYS A 1 295 ? -8.378 4.398 22.252 1.00 98.62 295 LYS A C 1
ATOM 2299 O O . LYS A 1 295 ? -9.151 4.714 23.153 1.00 98.62 295 LYS A O 1
ATOM 2304 N N . TRP A 1 296 ? -8.692 4.495 20.958 1.00 98.81 296 TRP A N 1
ATOM 2305 C CA . TRP A 1 296 ? -10.002 4.958 20.488 1.00 98.81 296 TRP A CA 1
ATOM 2306 C C . TRP A 1 296 ? -11.136 4.041 20.972 1.00 98.81 296 TRP A C 1
ATOM 2308 O O . TRP A 1 296 ? -12.100 4.527 21.564 1.00 98.81 296 TRP A O 1
ATOM 2318 N N . CYS A 1 297 ? -10.990 2.719 20.816 1.00 98.62 297 CYS A N 1
ATOM 2319 C CA . CYS A 1 297 ? -11.998 1.745 21.248 1.00 98.62 297 CYS A CA 1
ATOM 2320 C C . CYS A 1 297 ? -12.264 1.839 22.756 1.00 98.62 297 CYS A C 1
ATOM 2322 O O . CYS A 1 297 ? -13.416 1.817 23.181 1.00 98.62 297 CYS A O 1
ATOM 2324 N N . LEU A 1 298 ? -11.216 1.980 23.575 1.00 98.19 298 LEU A N 1
ATOM 2325 C CA . LEU A 1 298 ? -11.353 2.102 25.029 1.00 98.19 298 LEU A CA 1
ATOM 2326 C C . LEU A 1 298 ? -11.983 3.432 25.462 1.00 98.19 298 LEU A C 1
ATOM 2328 O O . LEU A 1 298 ? -12.787 3.432 26.392 1.00 98.19 298 LEU A O 1
ATOM 2332 N N . ALA A 1 299 ? -11.637 4.545 24.807 1.00 98.38 299 ALA A N 1
ATOM 2333 C CA . ALA A 1 299 ? -12.176 5.866 25.137 1.00 98.38 299 ALA A CA 1
ATOM 2334 C C . ALA A 1 299 ? -13.686 5.961 24.876 1.00 98.38 299 ALA A C 1
ATOM 2336 O O . ALA A 1 299 ? -14.413 6.554 25.672 1.00 98.38 299 ALA A O 1
ATOM 2337 N N . HIS A 1 300 ? -14.155 5.347 23.786 1.00 98.31 300 HIS A N 1
ATOM 2338 C CA . HIS A 1 300 ? -15.567 5.371 23.391 1.00 98.31 300 HIS A CA 1
ATOM 2339 C C . HIS A 1 300 ? -16.361 4.155 23.867 1.00 98.31 300 HIS A C 1
ATOM 2341 O O . HIS A 1 300 ? -17.589 4.183 23.853 1.00 98.31 300 HIS A O 1
ATOM 2347 N N . HIS A 1 301 ? -15.673 3.090 24.284 1.00 98.19 301 HIS A N 1
ATOM 2348 C CA . HIS A 1 301 ? -16.253 1.775 24.561 1.00 98.19 301 HIS A CA 1
ATOM 2349 C C . HIS A 1 301 ? -17.123 1.258 23.399 1.00 98.19 301 HIS A C 1
ATOM 2351 O O . HIS A 1 301 ? -18.216 0.726 23.593 1.00 98.19 301 HIS A O 1
ATOM 2357 N N . GLN A 1 302 ? -16.631 1.453 22.173 1.00 98.44 302 GLN A N 1
ATOM 2358 C CA . GLN A 1 302 ? -17.282 1.077 20.917 1.00 98.44 302 GLN A CA 1
ATOM 2359 C C . GLN A 1 302 ? -16.360 0.187 20.084 1.00 98.44 302 GLN A C 1
ATOM 2361 O O . GLN A 1 302 ? -15.139 0.219 20.248 1.00 98.44 302 GLN A O 1
ATOM 2366 N N . GLU A 1 303 ? -16.953 -0.613 19.196 1.00 98.56 303 GLU A N 1
ATOM 2367 C CA . GLU A 1 303 ? -16.185 -1.408 18.239 1.00 98.56 303 GLU A CA 1
ATOM 2368 C C . GLU A 1 303 ? -15.456 -0.502 17.241 1.00 98.56 303 GLU A C 1
ATOM 2370 O O . GLU A 1 303 ? -15.957 0.566 16.886 1.00 98.56 303 GLU A O 1
ATOM 2375 N N . SER A 1 304 ? -14.280 -0.942 16.792 1.00 98.44 304 SER A N 1
ATOM 2376 C CA . SER A 1 304 ? -13.419 -0.221 15.853 1.00 98.44 304 SER A CA 1
ATOM 2377 C C . SER A 1 304 ? -14.196 0.322 14.654 1.00 98.44 304 SER A C 1
ATOM 2379 O O . SER A 1 304 ? -14.766 -0.443 13.874 1.00 98.44 304 SER A O 1
ATOM 2381 N N . PHE A 1 305 ? -14.164 1.643 14.447 1.00 98.69 305 PHE A N 1
ATOM 2382 C CA . PHE A 1 305 ? -14.842 2.248 13.297 1.00 98.69 305 PHE A CA 1
ATOM 2383 C C . PHE A 1 305 ? -14.247 1.789 11.953 1.00 98.69 305 PHE A C 1
ATOM 2385 O O . PHE A 1 305 ? -14.935 1.792 10.938 1.00 98.69 305 PHE A O 1
ATOM 2392 N N . LEU A 1 306 ? -12.979 1.355 11.936 1.00 98.81 306 LEU A N 1
ATOM 2393 C CA . LEU A 1 306 ? -12.358 0.765 10.746 1.00 98.81 306 LEU A CA 1
ATOM 2394 C C . LEU A 1 306 ? -12.992 -0.584 10.392 1.00 98.81 306 LEU A C 1
ATOM 2396 O O . LEU A 1 306 ? -13.117 -0.912 9.216 1.00 98.81 306 LEU A O 1
ATOM 2400 N N . TYR A 1 307 ? -13.395 -1.347 11.410 1.00 98.88 307 TYR A N 1
ATOM 2401 C CA . TYR A 1 307 ? -14.107 -2.609 11.242 1.00 98.88 307 TYR A CA 1
ATOM 2402 C C . TYR A 1 307 ? -15.567 -2.370 10.842 1.00 98.88 307 TYR A C 1
ATOM 2404 O O . TYR A 1 307 ? -16.049 -2.955 9.874 1.00 98.88 307 TYR A O 1
ATOM 2412 N N . THR A 1 308 ? -16.278 -1.478 11.538 1.00 98.81 308 THR A N 1
ATOM 2413 C CA . THR A 1 308 ? -17.711 -1.254 11.283 1.00 98.81 308 THR A CA 1
ATOM 2414 C C . THR A 1 308 ? -17.985 -0.578 9.937 1.00 98.81 308 THR A C 1
ATOM 2416 O O . THR A 1 308 ? -18.997 -0.886 9.310 1.00 98.81 308 THR A O 1
ATOM 2419 N N . HIS A 1 309 ? -17.074 0.271 9.448 1.00 98.88 309 HIS A N 1
ATOM 2420 C CA . HIS A 1 309 ? -17.163 0.918 8.131 1.00 98.88 309 HIS A CA 1
ATOM 2421 C C . HIS A 1 309 ? -16.343 0.210 7.039 1.00 98.88 309 HIS A C 1
ATOM 2423 O O . HIS A 1 309 ? -16.132 0.765 5.960 1.00 98.88 309 HIS A O 1
ATOM 2429 N N . PHE A 1 310 ? -15.885 -1.027 7.265 1.00 98.94 310 PHE A N 1
ATOM 2430 C CA . PHE A 1 310 ? -14.955 -1.706 6.354 1.00 98.94 310 PHE A CA 1
ATOM 2431 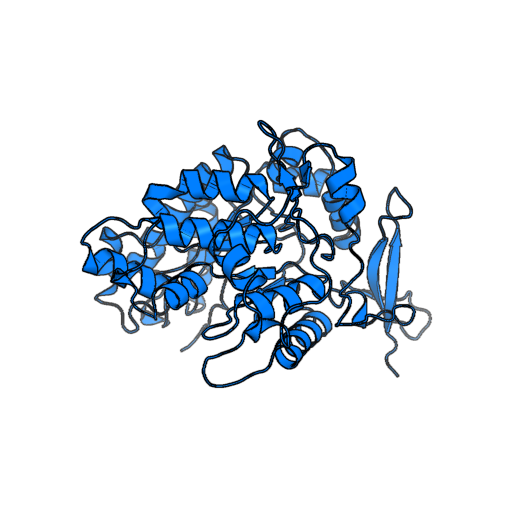C C . PHE A 1 310 ? -15.470 -1.823 4.906 1.00 98.94 310 PHE A C 1
ATOM 2433 O O . PHE A 1 310 ? -14.700 -1.666 3.959 1.00 98.94 310 PHE A O 1
ATOM 2440 N N . ARG A 1 311 ? -16.780 -2.023 4.704 1.00 98.81 311 ARG A N 1
ATOM 2441 C CA . ARG A 1 311 ? -17.384 -2.060 3.357 1.00 98.81 311 ARG A CA 1
ATOM 2442 C C . ARG A 1 311 ? -17.313 -0.710 2.640 1.00 98.81 311 ARG A C 1
ATOM 2444 O O . ARG A 1 311 ? -16.986 -0.674 1.458 1.00 98.81 311 ARG A O 1
ATOM 2451 N N . GLU A 1 312 ? -17.529 0.396 3.349 1.00 98.81 312 GLU A N 1
ATOM 2452 C CA . GLU A 1 312 ? -17.372 1.739 2.773 1.00 98.81 312 GLU A CA 1
ATOM 2453 C C . GLU A 1 312 ? -15.903 2.030 2.426 1.00 98.81 312 GLU A C 1
ATOM 2455 O O . GLU A 1 312 ? -15.616 2.656 1.405 1.00 98.81 312 GLU A O 1
ATOM 2460 N N . ILE A 1 313 ? -14.954 1.530 3.229 1.00 98.94 313 ILE A N 1
ATOM 2461 C CA . ILE A 1 313 ? -13.519 1.587 2.901 1.00 98.94 313 ILE A CA 1
ATOM 2462 C C . ILE A 1 313 ? -13.247 0.831 1.590 1.00 98.94 313 ILE A C 1
ATOM 2464 O O . ILE A 1 313 ? -12.574 1.368 0.707 1.00 98.94 313 ILE A O 1
ATOM 2468 N N . CYS A 1 314 ? -13.811 -0.373 1.426 1.00 98.88 314 CYS A N 1
ATOM 2469 C CA . CYS A 1 314 ? -13.680 -1.157 0.195 1.00 98.88 314 CYS A CA 1
ATOM 2470 C C . CYS A 1 314 ? -14.206 -0.391 -1.028 1.00 98.88 314 CYS A C 1
ATOM 2472 O O . CYS A 1 314 ? -13.537 -0.354 -2.057 1.00 98.88 314 CYS A O 1
ATOM 2474 N N . GLU A 1 315 ? -15.367 0.261 -0.921 1.00 98.62 315 GLU A N 1
ATOM 2475 C CA . GLU A 1 315 ? -15.941 1.068 -2.008 1.00 98.62 315 GLU A CA 1
ATOM 2476 C C . GLU A 1 315 ? -15.036 2.234 -2.424 1.00 98.62 315 GLU A C 1
ATOM 2478 O O . GLU A 1 315 ? -14.889 2.515 -3.617 1.00 98.62 315 GLU A O 1
ATOM 2483 N N . ILE A 1 316 ? -14.403 2.903 -1.454 1.00 98.75 316 ILE A N 1
ATOM 2484 C CA . ILE A 1 316 ? -13.434 3.967 -1.733 1.00 98.75 316 ILE A CA 1
ATOM 2485 C C . ILE A 1 316 ? -12.232 3.377 -2.467 1.00 98.75 316 ILE A C 1
ATOM 2487 O O . ILE A 1 316 ? -11.893 3.847 -3.548 1.00 98.75 316 ILE A O 1
ATOM 2491 N N . MET A 1 317 ? -11.609 2.333 -1.923 1.00 98.88 317 MET A N 1
ATOM 2492 C CA . MET A 1 317 ? -10.387 1.744 -2.481 1.00 98.88 317 MET A CA 1
ATOM 2493 C C . MET A 1 317 ? -10.601 1.138 -3.876 1.00 98.88 317 MET A C 1
ATOM 2495 O O . MET A 1 317 ? -9.771 1.336 -4.768 1.00 98.88 317 MET A O 1
ATOM 2499 N N . ALA A 1 318 ? -11.747 0.491 -4.110 1.00 98.75 318 ALA A N 1
ATOM 2500 C CA . ALA A 1 318 ? -12.130 -0.067 -5.408 1.00 98.75 318 ALA A CA 1
ATOM 2501 C C . ALA A 1 318 ? -12.240 0.997 -6.512 1.00 98.75 318 ALA A C 1
ATOM 2503 O O . ALA A 1 318 ? -11.985 0.706 -7.683 1.00 98.75 318 ALA A O 1
ATOM 2504 N N . ALA A 1 319 ? -12.589 2.239 -6.156 1.00 98.75 319 ALA A N 1
ATOM 2505 C CA . ALA A 1 319 ? -12.718 3.338 -7.111 1.00 98.75 319 ALA A CA 1
ATOM 2506 C C . ALA A 1 319 ? -11.369 3.848 -7.653 1.00 98.75 319 ALA A C 1
ATOM 2508 O O . ALA A 1 319 ? -11.368 4.607 -8.629 1.00 98.75 319 ALA A O 1
ATOM 2509 N N . TYR A 1 320 ? -10.250 3.442 -7.041 1.00 98.81 320 TYR A N 1
ATOM 2510 C CA . TYR A 1 320 ? -8.902 3.908 -7.381 1.00 98.81 320 TYR A CA 1
ATOM 2511 C C . TYR A 1 320 ? -7.867 2.781 -7.580 1.00 98.81 320 TYR A C 1
ATOM 2513 O O . TYR A 1 320 ? -6.733 3.081 -7.933 1.00 98.81 320 TYR A O 1
ATOM 2521 N N . ASP A 1 321 ? -8.241 1.506 -7.410 1.00 98.88 321 ASP A N 1
ATOM 2522 C CA . ASP A 1 321 ? -7.321 0.346 -7.407 1.00 98.88 321 ASP A CA 1
ATOM 2523 C C . ASP A 1 321 ? -6.253 0.399 -6.306 1.00 98.88 321 ASP A C 1
ATOM 2525 O O . ASP A 1 321 ? -5.064 0.180 -6.540 1.00 98.88 321 ASP A O 1
ATOM 2529 N N . ILE A 1 322 ? -6.687 0.706 -5.083 1.00 98.94 322 ILE A N 1
ATOM 2530 C CA . ILE A 1 322 ? -5.820 0.657 -3.901 1.00 98.94 322 ILE A CA 1
ATOM 2531 C C . ILE A 1 322 ? -5.936 -0.720 -3.265 1.00 98.94 322 ILE A C 1
ATOM 2533 O O . ILE A 1 322 ? -7.041 -1.202 -3.012 1.00 98.94 322 ILE A O 1
ATOM 2537 N N . SER A 1 323 ? -4.798 -1.345 -2.980 1.00 98.94 323 SER A N 1
ATOM 2538 C CA . SER A 1 323 ? -4.757 -2.634 -2.289 1.00 98.94 323 SER A CA 1
ATOM 2539 C C . SER A 1 323 ? -4.865 -2.460 -0.772 1.00 98.94 323 SER A C 1
ATOM 2541 O O . SER A 1 323 ? -4.341 -1.506 -0.194 1.00 98.94 323 SER A O 1
ATOM 2543 N N . PHE A 1 324 ? -5.515 -3.402 -0.099 1.00 98.94 324 PHE A N 1
ATOM 2544 C CA . PHE A 1 324 ? -5.421 -3.532 1.349 1.00 98.94 324 PHE A CA 1
ATOM 2545 C C . PHE A 1 324 ? -4.091 -4.163 1.737 1.00 98.94 324 PHE A C 1
ATOM 2547 O O . PHE A 1 324 ? -3.722 -5.213 1.216 1.00 98.94 324 PHE A O 1
ATOM 2554 N N . SER A 1 325 ? -3.438 -3.553 2.717 1.00 98.94 325 SER A N 1
ATOM 2555 C CA . SER A 1 325 ? -2.529 -4.224 3.635 1.00 98.94 325 SER A CA 1
ATOM 2556 C C . SER A 1 325 ? -3.259 -4.317 4.974 1.00 98.94 325 SER A C 1
ATOM 2558 O O . SER A 1 325 ? -3.441 -3.319 5.672 1.00 98.94 325 SER A O 1
ATOM 2560 N N . LEU A 1 326 ? -3.828 -5.474 5.297 1.00 98.94 326 LEU A N 1
ATOM 2561 C CA . LEU A 1 326 ? -4.569 -5.627 6.549 1.00 98.94 326 LEU A CA 1
ATOM 2562 C C . LEU A 1 326 ? -3.575 -5.679 7.710 1.00 98.94 326 LEU A C 1
ATOM 2564 O O . LEU A 1 326 ? -2.811 -6.631 7.817 1.00 98.94 326 LEU A O 1
ATOM 2568 N N . GLY A 1 327 ? -3.563 -4.619 8.521 1.00 98.56 327 GLY A N 1
ATOM 2569 C CA . GLY A 1 327 ? -2.502 -4.349 9.491 1.00 98.56 327 GLY A CA 1
ATOM 2570 C C . GLY A 1 327 ? -2.520 -5.281 10.699 1.00 98.56 327 GLY A C 1
ATOM 2571 O O . GLY A 1 327 ? -3.585 -5.652 11.189 1.00 98.56 327 GLY A O 1
ATOM 2572 N N . ASP A 1 328 ? -1.331 -5.573 11.219 1.00 98.44 328 ASP A N 1
ATOM 2573 C CA . ASP A 1 328 ? -1.077 -6.446 12.367 1.00 98.44 328 ASP A CA 1
ATOM 2574 C C . ASP A 1 328 ? -1.030 -5.655 13.690 1.00 98.44 328 ASP A C 1
ATOM 2576 O O . ASP A 1 328 ? -0.021 -5.556 14.401 1.00 98.44 328 ASP A O 1
ATOM 2580 N N . GLY A 1 329 ? -2.147 -5.011 14.026 1.00 98.62 329 GLY A N 1
ATOM 2581 C CA . GLY A 1 329 ? -2.248 -4.112 15.171 1.00 98.62 329 GLY A CA 1
ATOM 2582 C C . GLY A 1 329 ? -1.907 -4.751 16.514 1.00 98.62 329 GLY A C 1
ATOM 2583 O O . GLY A 1 329 ? -1.418 -4.057 17.405 1.00 98.62 329 GLY A O 1
ATOM 2584 N N . LEU A 1 330 ? -2.100 -6.058 16.642 1.00 98.81 330 LEU A N 1
ATOM 2585 C CA . LEU A 1 330 ? -1.806 -6.878 17.806 1.00 98.81 330 LEU A CA 1
ATOM 2586 C C . LEU A 1 330 ? -0.607 -7.807 17.561 1.00 98.81 330 LEU A C 1
ATOM 2588 O O . LEU A 1 330 ? -0.480 -8.819 18.246 1.00 98.81 330 LEU A O 1
ATOM 2592 N N . ARG A 1 331 ? 0.328 -7.484 16.659 1.00 98.75 331 ARG A N 1
ATOM 2593 C CA . ARG A 1 331 ? 1.576 -8.260 16.514 1.00 98.75 331 ARG A CA 1
ATOM 2594 C C . ARG A 1 331 ? 2.391 -8.354 17.821 1.00 98.75 331 ARG A C 1
ATOM 2596 O O . ARG A 1 331 ? 2.320 -7.436 18.649 1.00 98.75 331 ARG A O 1
ATOM 2603 N N . PRO A 1 332 ? 3.201 -9.411 18.005 1.00 98.69 332 PRO A N 1
ATOM 2604 C CA . PRO A 1 332 ? 4.088 -9.552 19.156 1.00 98.69 332 PRO A CA 1
ATOM 2605 C C . PRO A 1 332 ? 5.295 -8.608 19.069 1.00 98.69 332 PRO A C 1
ATOM 2607 O O . PRO A 1 332 ? 5.941 -8.491 18.022 1.00 98.69 332 PRO A O 1
ATOM 2610 N N . GLY A 1 333 ? 5.602 -7.948 20.189 1.00 98.56 333 GLY A N 1
ATOM 2611 C CA . GLY A 1 333 ? 6.775 -7.082 20.363 1.00 98.56 333 GLY A CA 1
ATOM 2612 C C . GLY A 1 333 ? 7.927 -7.712 21.141 1.00 98.56 333 GLY A C 1
ATOM 2613 O O . GLY A 1 333 ? 8.935 -7.054 21.371 1.00 98.56 333 GLY A O 1
ATOM 2614 N N . SER A 1 334 ? 7.766 -8.966 21.557 1.00 98.62 334 SER A N 1
ATOM 2615 C CA . SER A 1 334 ? 8.816 -9.786 22.150 1.00 98.62 334 SER A CA 1
ATOM 2616 C C . SER A 1 334 ? 8.581 -11.253 21.815 1.00 98.62 334 SER A C 1
ATOM 2618 O O . SER A 1 334 ? 7.446 -11.652 21.538 1.00 98.62 334 SER A O 1
ATOM 2620 N N . GLY A 1 335 ? 9.623 -12.078 21.899 1.00 98.25 335 GLY A N 1
ATOM 2621 C CA . GLY A 1 335 ? 9.487 -13.517 21.704 1.00 98.25 335 GLY A CA 1
ATOM 2622 C C . GLY A 1 335 ? 8.576 -14.190 22.739 1.00 98.25 335 GLY A C 1
ATOM 2623 O O . GLY A 1 335 ? 8.049 -15.265 22.465 1.00 98.25 335 GLY A O 1
ATOM 2624 N N . ALA A 1 336 ? 8.357 -13.556 23.897 1.00 98.44 336 ALA A N 1
ATOM 2625 C CA . ALA A 1 336 ? 7.441 -14.029 24.937 1.00 98.44 336 ALA A CA 1
ATOM 2626 C C . ALA A 1 336 ? 5.956 -13.823 24.585 1.00 98.44 336 ALA A C 1
ATOM 2628 O O . ALA A 1 336 ? 5.109 -14.552 25.096 1.00 98.44 336 ALA A O 1
ATOM 2629 N N . ASP A 1 337 ? 5.653 -12.851 23.721 1.00 98.69 337 ASP A N 1
ATOM 2630 C CA . ASP A 1 337 ? 4.287 -12.507 23.306 1.00 98.69 337 ASP A CA 1
ATOM 2631 C C . ASP A 1 337 ? 3.884 -13.200 21.988 1.00 98.69 337 ASP A C 1
ATOM 2633 O O . ASP A 1 337 ? 2.759 -13.036 21.517 1.00 98.69 337 ASP A O 1
ATOM 2637 N N . ALA A 1 338 ? 4.811 -13.936 21.363 1.00 98.62 338 ALA A N 1
ATOM 2638 C CA . ALA A 1 338 ? 4.617 -14.576 20.067 1.00 98.62 338 ALA A CA 1
ATOM 2639 C C . ALA A 1 338 ? 3.570 -15.698 20.121 1.00 98.62 338 ALA A C 1
ATOM 2641 O O . ALA A 1 338 ? 3.597 -16.544 21.014 1.00 98.62 338 ALA A O 1
ATOM 2642 N N . ASN A 1 339 ? 2.702 -15.736 19.108 1.00 98.56 339 ASN A N 1
ATOM 2643 C CA . ASN A 1 339 ? 1.646 -16.732 18.904 1.00 98.56 339 ASN A CA 1
ATOM 2644 C C . ASN A 1 339 ? 0.585 -16.736 20.015 1.00 98.56 339 ASN A C 1
ATOM 2646 O O . ASN A 1 339 ? -0.070 -17.752 20.253 1.00 98.56 339 ASN A O 1
ATOM 2650 N N . ASP A 1 340 ? 0.417 -15.615 20.718 1.00 98.69 340 ASP A N 1
ATOM 2651 C CA . ASP A 1 340 ? -0.593 -15.506 21.762 1.00 98.69 340 ASP A CA 1
ATOM 2652 C C . ASP A 1 340 ? -2.022 -15.363 21.200 1.00 98.69 340 ASP A C 1
ATOM 2654 O O . ASP A 1 340 ? -2.265 -15.203 19.999 1.00 98.69 340 ASP A O 1
ATOM 2658 N N . GLU A 1 341 ? -2.996 -15.412 22.109 1.00 98.56 341 GLU A N 1
ATOM 2659 C CA . GLU A 1 341 ? -4.418 -15.334 21.770 1.00 98.56 341 GLU A CA 1
ATOM 2660 C C . GLU A 1 341 ? -4.781 -14.019 21.067 1.00 98.56 341 GLU A C 1
ATOM 2662 O O . GLU A 1 341 ? -5.571 -14.026 20.127 1.00 98.56 341 GLU A O 1
ATOM 2667 N N . ALA A 1 342 ? -4.188 -12.892 21.477 1.00 98.69 342 ALA A N 1
ATOM 2668 C CA . ALA A 1 342 ? -4.474 -11.593 20.875 1.00 98.69 342 ALA A CA 1
ATOM 2669 C C . ALA A 1 342 ? -4.011 -11.527 19.412 1.00 98.69 342 ALA A C 1
ATOM 2671 O O . ALA A 1 342 ? -4.744 -11.025 18.559 1.00 98.69 342 ALA A O 1
ATOM 2672 N N . GLN A 1 343 ? -2.820 -12.058 19.118 1.00 98.81 343 GLN A N 1
ATOM 2673 C CA . GLN A 1 343 ? -2.268 -12.092 17.769 1.00 98.81 343 GLN A CA 1
ATOM 2674 C C . GLN A 1 343 ? -3.145 -12.934 16.833 1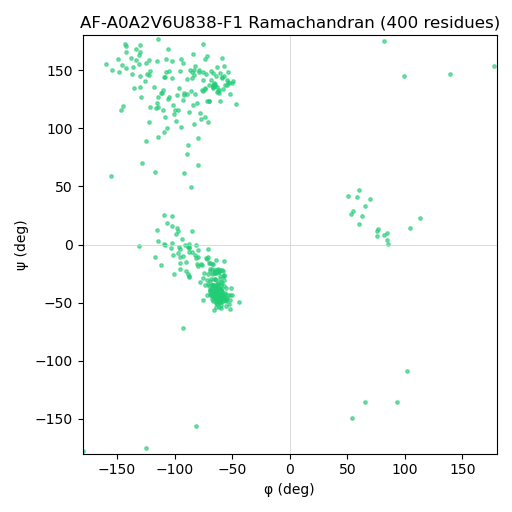.00 98.81 343 GLN A C 1
ATOM 2676 O O . GLN A 1 343 ? -3.509 -12.477 15.749 1.00 98.81 343 GLN A O 1
ATOM 2681 N N . PHE A 1 344 ? -3.487 -14.164 17.228 1.00 98.81 344 PHE A N 1
ATOM 2682 C CA . PHE A 1 344 ? -4.265 -15.045 16.355 1.00 98.81 344 PHE A CA 1
ATOM 2683 C C . PHE A 1 344 ? -5.744 -14.662 16.270 1.00 98.81 344 PHE A C 1
ATOM 2685 O O . PHE A 1 344 ? -6.337 -14.836 15.208 1.00 98.81 344 PHE A O 1
ATOM 2692 N N . ALA A 1 345 ? -6.321 -14.053 17.310 1.00 98.81 345 ALA A N 1
ATOM 2693 C CA . ALA A 1 345 ? -7.668 -13.491 17.226 1.00 98.81 345 ALA A CA 1
ATOM 2694 C C . ALA A 1 345 ? -7.758 -12.3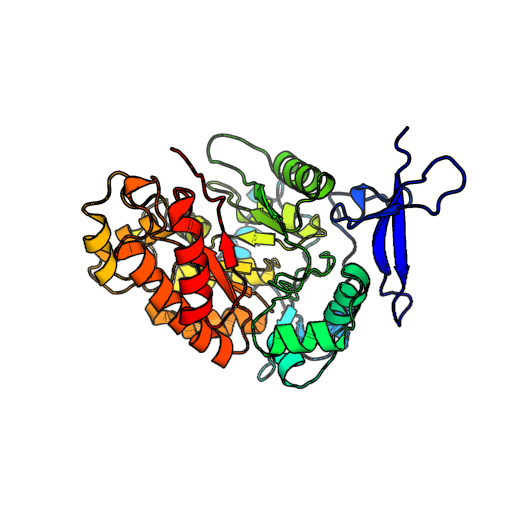55 16.190 1.00 98.81 345 ALA A C 1
ATOM 2696 O O . ALA A 1 345 ? -8.738 -12.276 15.447 1.00 98.81 345 ALA A O 1
ATOM 2697 N N . GLU A 1 346 ? -6.737 -11.493 16.102 1.00 98.88 346 GLU A N 1
ATOM 2698 C CA . GLU A 1 346 ? -6.657 -10.498 15.030 1.00 98.88 346 GLU A CA 1
ATOM 2699 C C . GLU A 1 346 ? -6.499 -11.171 13.662 1.00 98.88 346 GLU A C 1
ATOM 2701 O O . GLU A 1 346 ? -7.266 -10.851 12.757 1.00 98.88 346 GLU A O 1
ATOM 2706 N N . LEU A 1 347 ? -5.569 -12.123 13.517 1.00 98.88 347 LEU A N 1
ATOM 2707 C CA . LEU A 1 347 ? -5.312 -12.818 12.248 1.00 98.88 347 LEU A CA 1
ATOM 2708 C C . LEU A 1 347 ? -6.568 -13.500 11.682 1.00 98.88 347 LEU A C 1
ATOM 2710 O O . LEU A 1 347 ? -6.844 -13.391 10.485 1.00 98.88 347 LEU A O 1
ATOM 2714 N N . ASP A 1 348 ? -7.356 -14.148 12.540 1.00 98.81 348 ASP A N 1
ATOM 2715 C CA . ASP A 1 348 ? -8.629 -14.763 12.161 1.00 98.81 348 ASP A CA 1
ATOM 2716 C C . ASP A 1 348 ? -9.614 -13.704 11.629 1.00 98.81 348 ASP A C 1
ATOM 2718 O O . ASP A 1 348 ? -10.193 -13.877 10.552 1.00 98.81 348 ASP A O 1
ATOM 2722 N N . THR A 1 349 ? -9.731 -12.553 12.308 1.00 98.88 349 THR A N 1
ATOM 2723 C CA . THR A 1 349 ? -10.519 -11.408 11.818 1.00 98.88 349 THR A CA 1
ATOM 2724 C C . THR A 1 349 ? -10.002 -10.897 10.470 1.00 98.88 349 THR A C 1
ATOM 2726 O O . THR A 1 349 ? -10.803 -10.552 9.601 1.00 98.88 349 THR A O 1
ATOM 2729 N N . LEU A 1 350 ? -8.684 -10.844 10.246 1.00 98.88 350 LEU A N 1
ATOM 2730 C CA . LEU A 1 350 ? -8.134 -10.408 8.956 1.00 98.88 350 LEU A CA 1
ATOM 2731 C C . LEU A 1 350 ? -8.541 -11.363 7.823 1.00 98.88 350 LEU A C 1
ATOM 2733 O O . LEU A 1 350 ? -8.829 -10.910 6.714 1.00 98.88 350 LEU A O 1
ATOM 2737 N N . GLY A 1 351 ? -8.636 -12.666 8.099 1.00 98.81 351 GLY A N 1
ATOM 2738 C CA . GLY A 1 351 ? -9.190 -13.654 7.170 1.00 98.81 351 GLY A CA 1
ATOM 2739 C C . GLY A 1 351 ? -10.651 -13.380 6.795 1.00 98.81 351 GLY A C 1
ATOM 2740 O O . GLY A 1 351 ? -11.011 -13.397 5.615 1.00 98.81 351 GLY A O 1
ATOM 2741 N N . GLU A 1 352 ? -11.490 -13.032 7.773 1.00 98.81 352 GLU A N 1
ATOM 2742 C CA . GLU A 1 352 ? -12.880 -12.619 7.526 1.00 98.81 352 GLU A CA 1
ATOM 2743 C C . GLU A 1 352 ? -12.954 -11.351 6.661 1.00 98.81 352 GLU A C 1
ATOM 2745 O O . GLU A 1 352 ? -13.653 -11.323 5.644 1.00 98.81 352 GLU A O 1
ATOM 2750 N N . LEU A 1 353 ? -12.188 -10.318 7.023 1.00 98.94 353 LEU A N 1
ATOM 2751 C CA . LEU A 1 353 ? -12.134 -9.047 6.298 1.00 98.94 353 LEU A CA 1
ATOM 2752 C C . LEU A 1 353 ? -11.579 -9.205 4.878 1.00 98.94 353 LEU A C 1
ATOM 2754 O O . LEU A 1 353 ? -12.011 -8.501 3.968 1.00 98.94 353 LEU A O 1
ATOM 2758 N N . THR A 1 354 ? -10.687 -10.172 4.655 1.00 98.94 354 THR A N 1
ATOM 2759 C CA . THR A 1 354 ? -10.189 -10.521 3.318 1.00 98.94 354 THR A CA 1
ATOM 2760 C C . THR A 1 354 ? -11.326 -10.949 2.400 1.00 98.94 354 THR A C 1
ATOM 2762 O O . THR A 1 354 ? -11.422 -10.455 1.278 1.00 98.94 354 THR A O 1
ATOM 2765 N N . LYS A 1 355 ? -12.240 -11.808 2.876 1.00 98.88 355 LYS A N 1
ATOM 2766 C CA . LYS A 1 355 ? -13.417 -12.203 2.085 1.00 98.88 355 LYS A CA 1
ATOM 2767 C C . LYS A 1 355 ? -14.306 -11.007 1.777 1.00 98.88 355 LYS A C 1
ATOM 2769 O O . LYS A 1 355 ? -14.729 -10.862 0.636 1.00 98.88 355 LYS A O 1
ATOM 2774 N N . VAL A 1 356 ? -14.539 -10.138 2.763 1.00 98.88 356 VAL A N 1
ATOM 2775 C CA . VAL A 1 356 ? -15.337 -8.920 2.565 1.00 98.88 356 VAL A CA 1
ATOM 2776 C C . VAL A 1 356 ? -14.698 -8.021 1.506 1.00 98.88 356 VAL A C 1
ATOM 2778 O O . VAL A 1 356 ? -15.380 -7.603 0.582 1.00 98.88 356 VAL A O 1
ATOM 2781 N N . ALA A 1 357 ? -13.391 -7.766 1.565 1.00 98.94 357 ALA A N 1
ATOM 2782 C CA . ALA A 1 357 ? -12.700 -6.974 0.547 1.00 98.94 357 ALA A CA 1
ATOM 2783 C C . ALA A 1 357 ? -12.763 -7.632 -0.844 1.00 98.94 357 ALA A C 1
ATOM 2785 O O . ALA A 1 357 ? -13.009 -6.958 -1.847 1.00 98.94 357 ALA A O 1
ATOM 2786 N N . TRP A 1 358 ? -12.629 -8.958 -0.908 1.00 98.88 358 TRP A N 1
ATOM 2787 C CA . TRP A 1 358 ? -12.770 -9.726 -2.142 1.00 98.88 358 TRP A CA 1
ATOM 2788 C C . TRP A 1 358 ? -14.189 -9.706 -2.716 1.00 98.88 358 TRP A C 1
ATOM 2790 O O . TRP A 1 358 ? -14.314 -9.764 -3.934 1.00 98.88 358 TRP A O 1
ATOM 2800 N N . GLU A 1 359 ? -15.254 -9.585 -1.919 1.00 98.75 359 GLU A N 1
ATOM 2801 C CA . GLU A 1 359 ? -16.620 -9.359 -2.438 1.00 98.75 359 GLU A CA 1
ATOM 2802 C C . GLU A 1 359 ? -16.723 -8.048 -3.236 1.00 98.75 359 GLU A C 1
ATOM 2804 O O . GLU A 1 359 ? -17.545 -7.940 -4.143 1.00 98.75 359 GLU A O 1
ATOM 2809 N N . HIS A 1 360 ? -15.868 -7.071 -2.926 1.00 98.62 360 HIS A N 1
ATOM 2810 C CA . HIS A 1 360 ? -15.783 -5.774 -3.600 1.00 98.62 360 HIS A CA 1
ATOM 2811 C C . HIS A 1 360 ? -14.678 -5.728 -4.679 1.00 98.62 360 HIS A C 1
ATOM 2813 O O . HIS A 1 360 ? -14.329 -4.648 -5.154 1.00 98.62 360 HIS A O 1
ATOM 2819 N N . ASP A 1 361 ? -14.109 -6.882 -5.054 1.00 98.75 361 ASP A N 1
ATOM 2820 C CA . ASP A 1 361 ? -12.948 -7.007 -5.950 1.00 98.75 361 ASP A CA 1
ATOM 2821 C C . ASP A 1 361 ? -11.728 -6.166 -5.508 1.00 98.75 361 ASP A C 1
ATOM 2823 O O . ASP A 1 361 ? -10.899 -5.778 -6.335 1.00 98.75 361 ASP A O 1
ATOM 2827 N N . VAL A 1 362 ? -11.580 -5.865 -4.215 1.00 98.88 362 VAL A N 1
ATOM 2828 C CA . VAL A 1 362 ? -10.414 -5.134 -3.701 1.00 98.88 362 VAL A CA 1
ATOM 2829 C C . VAL A 1 362 ? -9.283 -6.118 -3.417 1.00 98.88 362 VAL A C 1
ATOM 2831 O O . VAL A 1 362 ? -9.481 -7.159 -2.796 1.00 98.88 362 VAL A O 1
ATOM 2834 N N . GLN A 1 363 ? -8.084 -5.784 -3.885 1.00 98.94 363 GLN A N 1
ATOM 2835 C CA . GLN A 1 363 ? -6.876 -6.586 -3.700 1.00 98.94 363 GLN A CA 1
ATOM 2836 C C . GLN A 1 363 ? -6.443 -6.576 -2.224 1.00 98.94 363 GLN A C 1
ATOM 2838 O O . GLN A 1 363 ? -6.534 -5.535 -1.578 1.00 98.94 363 GLN A O 1
ATOM 2843 N N . VAL A 1 364 ? -5.965 -7.702 -1.683 1.00 98.94 364 VAL A N 1
ATOM 2844 C CA . VAL A 1 364 ? -5.621 -7.833 -0.252 1.00 98.94 364 VAL A CA 1
ATOM 2845 C C . VAL A 1 364 ? -4.286 -8.546 -0.071 1.00 98.94 364 VAL A C 1
ATOM 2847 O O . VAL A 1 364 ? -4.072 -9.600 -0.662 1.00 98.94 364 VAL A O 1
ATOM 2850 N N . MET A 1 365 ? -3.436 -8.002 0.796 1.00 98.94 365 MET A N 1
ATOM 2851 C CA . MET A 1 365 ? -2.370 -8.713 1.500 1.00 98.94 365 MET A CA 1
ATOM 2852 C C . MET A 1 365 ? -2.560 -8.570 3.017 1.00 98.94 365 MET A C 1
ATOM 2854 O O . MET A 1 365 ? -3.243 -7.656 3.484 1.00 98.94 365 MET A O 1
ATOM 2858 N N . ILE A 1 366 ? -1.971 -9.484 3.781 1.00 98.94 366 ILE A N 1
ATOM 2859 C CA . ILE A 1 366 ? -2.086 -9.569 5.241 1.00 98.94 366 ILE A CA 1
ATOM 2860 C C . ILE A 1 366 ? -0.752 -9.179 5.858 1.00 98.94 366 ILE A C 1
ATOM 2862 O O . ILE A 1 366 ? 0.276 -9.690 5.418 1.00 98.94 366 ILE A O 1
ATOM 2866 N N . GLU A 1 367 ? -0.745 -8.317 6.868 1.00 98.88 367 GLU A N 1
ATOM 2867 C CA . GLU A 1 367 ? 0.455 -8.061 7.664 1.00 98.88 367 GLU A CA 1
ATOM 2868 C C . GLU A 1 367 ? 0.620 -9.113 8.765 1.00 98.88 367 GLU A C 1
ATOM 2870 O O . GLU A 1 367 ? -0.349 -9.700 9.249 1.00 98.88 367 GLU A O 1
ATOM 2875 N N . GLY A 1 368 ? 1.866 -9.395 9.134 1.00 97.44 368 GLY A N 1
ATOM 2876 C CA . GLY A 1 368 ? 2.224 -10.464 10.056 1.00 97.44 368 GLY A CA 1
ATOM 2877 C C . GLY A 1 368 ? 3.381 -10.109 10.984 1.00 97.44 368 GLY A C 1
ATOM 2878 O O . GLY A 1 368 ? 4.063 -9.105 10.794 1.00 97.44 368 GLY A O 1
ATOM 2879 N N . PRO A 1 369 ? 3.654 -10.988 11.959 1.00 93.81 369 PRO A N 1
ATOM 2880 C CA . PRO A 1 369 ? 4.324 -10.658 13.208 1.00 93.81 369 PRO A CA 1
ATOM 2881 C C . PRO A 1 369 ? 5.724 -10.052 13.093 1.00 93.81 369 PRO A C 1
ATOM 2883 O O . PRO A 1 369 ? 6.444 -10.228 12.109 1.00 93.81 369 PRO A O 1
ATOM 2886 N N . GLY A 1 370 ? 6.096 -9.406 14.208 1.00 94.62 370 GLY A N 1
ATOM 2887 C CA . GLY A 1 370 ? 7.399 -8.796 14.452 1.00 94.62 370 GLY A CA 1
ATOM 2888 C C . GLY A 1 370 ? 8.384 -9.726 15.160 1.00 94.62 370 GLY A C 1
ATOM 2889 O O . GLY A 1 370 ? 9.337 -10.182 14.549 1.00 94.62 370 GLY A O 1
ATOM 2890 N N . HIS A 1 371 ? 8.198 -10.008 16.450 1.00 98.75 371 HIS A N 1
ATOM 2891 C CA . HIS A 1 371 ? 9.142 -10.824 17.231 1.00 98.75 371 HIS A CA 1
ATOM 2892 C C . HIS A 1 371 ? 8.636 -12.264 17.366 1.00 98.75 371 HIS A C 1
ATOM 2894 O O . HIS A 1 371 ? 7.585 -12.487 17.961 1.00 98.75 371 HIS A O 1
ATOM 2900 N N . VAL A 1 372 ? 9.356 -13.243 16.803 1.00 98.81 372 VAL A N 1
ATOM 2901 C CA . VAL A 1 372 ? 8.955 -14.662 16.794 1.00 98.81 372 VAL A CA 1
ATOM 2902 C C . VAL A 1 372 ? 10.189 -15.575 16.864 1.00 98.81 372 VAL A C 1
ATOM 2904 O O . VAL A 1 372 ? 10.972 -15.627 15.911 1.00 98.81 372 VAL A O 1
ATOM 2907 N N . PRO A 1 373 ? 10.363 -16.366 17.939 1.00 98.62 373 PRO A N 1
ATOM 2908 C CA . PRO A 1 373 ? 11.411 -17.378 18.020 1.00 98.62 373 PRO A CA 1
ATOM 2909 C C . PRO A 1 373 ? 11.322 -18.390 16.869 1.00 98.62 373 PRO A C 1
ATOM 2911 O O . PRO A 1 373 ? 10.232 -18.800 16.475 1.00 98.62 373 PRO A O 1
ATOM 2914 N N . MET A 1 374 ? 12.466 -18.877 16.371 1.00 98.69 374 MET A N 1
ATOM 2915 C CA . MET A 1 374 ? 12.525 -19.706 15.149 1.00 98.69 374 MET A CA 1
ATOM 2916 C C . MET A 1 374 ? 11.553 -20.900 15.127 1.00 98.69 374 MET A C 1
ATOM 2918 O O . MET A 1 374 ? 10.985 -21.211 14.083 1.00 98.69 374 MET A O 1
ATOM 2922 N N . HIS A 1 375 ? 11.344 -21.562 16.268 1.00 98.62 375 HIS A N 1
ATOM 2923 C CA . HIS A 1 375 ? 10.473 -22.738 16.373 1.00 98.62 375 HIS A CA 1
ATOM 2924 C C . HIS A 1 375 ? 8.971 -22.431 16.195 1.00 98.62 375 HIS A C 1
ATOM 2926 O O . HIS A 1 375 ? 8.208 -23.355 15.931 1.00 98.62 375 HIS A O 1
ATOM 2932 N N . LEU A 1 376 ? 8.561 -21.159 16.284 1.00 98.50 376 LEU A N 1
ATOM 2933 C CA . LEU A 1 376 ? 7.172 -20.698 16.146 1.00 98.50 376 LEU A CA 1
ATOM 2934 C C . LEU A 1 376 ? 6.861 -20.083 14.770 1.00 98.50 376 LEU A C 1
ATOM 2936 O O . LEU A 1 376 ? 5.698 -19.843 14.439 1.00 98.50 376 LEU A O 1
ATOM 2940 N N . ILE A 1 377 ? 7.875 -19.850 13.929 1.00 98.81 377 ILE A N 1
ATOM 2941 C CA . ILE A 1 377 ? 7.697 -19.216 12.608 1.00 98.81 377 ILE A CA 1
ATOM 2942 C C . ILE A 1 377 ? 6.775 -20.051 11.710 1.00 98.81 377 ILE A C 1
ATOM 2944 O O . ILE A 1 377 ? 5.909 -19.509 11.024 1.00 98.81 377 ILE A O 1
ATOM 2948 N N . LYS A 1 378 ? 6.937 -21.379 11.722 1.00 98.75 378 LYS A N 1
ATOM 2949 C CA . LYS A 1 378 ? 6.158 -22.277 10.859 1.00 98.75 378 LYS A CA 1
ATOM 2950 C C . LYS A 1 378 ? 4.661 -22.223 11.167 1.00 98.75 378 LYS A C 1
ATOM 2952 O O . LYS A 1 378 ? 3.866 -22.206 10.234 1.00 98.75 378 LYS A O 1
ATOM 2957 N N . GLU A 1 379 ? 4.301 -22.151 12.445 1.00 98.62 379 GLU A N 1
ATOM 2958 C CA . GLU A 1 379 ? 2.908 -22.065 12.888 1.00 98.62 379 GLU A CA 1
ATOM 2959 C C . GLU A 1 379 ? 2.228 -20.793 12.369 1.00 98.62 379 GLU A C 1
ATOM 2961 O O . GLU A 1 379 ? 1.122 -20.870 11.846 1.00 98.62 379 GLU A O 1
ATOM 2966 N N . ASN A 1 380 ? 2.917 -19.646 12.408 1.00 98.75 380 ASN A N 1
ATOM 2967 C CA . ASN A 1 380 ? 2.389 -18.394 11.853 1.00 98.75 380 ASN A CA 1
ATOM 2968 C C . ASN A 1 380 ? 2.064 -18.515 10.363 1.00 98.75 380 ASN A C 1
ATOM 2970 O O . ASN A 1 380 ? 0.998 -18.089 9.922 1.00 98.75 380 ASN A O 1
ATOM 2974 N N . MET A 1 381 ? 2.979 -19.105 9.587 1.00 98.69 381 MET A N 1
ATOM 2975 C CA . MET A 1 381 ? 2.772 -19.292 8.152 1.00 98.69 381 MET A CA 1
ATOM 2976 C C . MET A 1 381 ? 1.611 -20.252 7.872 1.00 98.69 381 MET A C 1
ATOM 2978 O O . MET A 1 381 ? 0.785 -19.981 7.004 1.00 98.69 381 MET A O 1
ATOM 2982 N N . ASP A 1 382 ? 1.540 -21.370 8.596 1.00 98.81 382 ASP A N 1
ATOM 2983 C CA . ASP A 1 382 ? 0.464 -22.349 8.424 1.00 98.81 382 ASP A CA 1
ATOM 2984 C C . ASP A 1 382 ? -0.895 -21.747 8.763 1.00 98.81 382 ASP A C 1
ATOM 2986 O O . ASP A 1 382 ? -1.839 -21.888 7.983 1.00 98.81 382 ASP A O 1
ATOM 2990 N N . ARG A 1 383 ? -0.970 -21.015 9.880 1.00 98.50 383 ARG A N 1
ATOM 2991 C CA . ARG A 1 383 ? -2.200 -20.363 10.316 1.00 98.50 383 ARG A CA 1
ATOM 2992 C C . ARG A 1 383 ? -2.664 -19.324 9.306 1.00 98.50 383 ARG A C 1
ATOM 2994 O O . ARG A 1 383 ? -3.831 -19.340 8.932 1.00 98.50 383 ARG A O 1
ATOM 3001 N N . GLN A 1 384 ? -1.766 -18.466 8.820 1.00 98.75 384 GLN A N 1
ATOM 3002 C CA . GLN A 1 384 ? -2.127 -17.440 7.842 1.00 98.75 384 GLN A CA 1
ATOM 3003 C C . GLN A 1 384 ? -2.648 -18.041 6.532 1.00 98.75 384 GLN A C 1
ATOM 3005 O O . GLN A 1 384 ? -3.659 -17.574 6.011 1.00 98.75 384 GLN A O 1
ATOM 3010 N N . LEU A 1 385 ? -2.011 -19.099 6.017 1.00 98.75 385 LEU A N 1
ATOM 3011 C CA . LEU A 1 385 ? -2.483 -19.772 4.803 1.00 98.75 385 LEU A CA 1
ATOM 3012 C C . LEU A 1 385 ? -3.892 -20.349 4.990 1.00 98.75 385 LEU A C 1
ATOM 3014 O O . LEU A 1 385 ? -4.717 -20.243 4.081 1.00 98.75 385 LEU A O 1
ATOM 3018 N N . GLU A 1 386 ? -4.158 -20.943 6.156 1.00 98.62 386 GLU A N 1
ATOM 3019 C CA . GLU A 1 386 ? -5.449 -21.533 6.509 1.00 98.62 386 GLU A CA 1
ATOM 3020 C C . GLU A 1 386 ? -6.553 -20.470 6.613 1.00 98.62 386 GLU A C 1
ATOM 3022 O O . GLU A 1 386 ? -7.572 -20.562 5.921 1.00 98.62 386 GLU A O 1
ATOM 3027 N N . VAL A 1 387 ? -6.359 -19.452 7.458 1.00 98.69 387 VAL A N 1
ATOM 3028 C CA . VAL A 1 387 ? -7.441 -18.519 7.813 1.00 98.69 387 VAL A CA 1
ATOM 3029 C C . VAL A 1 387 ? -7.562 -17.334 6.870 1.00 98.69 387 VAL A C 1
ATOM 3031 O O . VAL A 1 387 ? -8.662 -16.821 6.704 1.00 98.69 387 VAL A O 1
ATOM 3034 N N . CYS A 1 388 ? -6.480 -16.940 6.194 1.00 98.75 388 CYS A N 1
ATOM 3035 C CA . CYS A 1 388 ? -6.481 -15.844 5.222 1.00 98.75 388 CYS A CA 1
ATOM 3036 C C . CYS A 1 388 ? -6.491 -16.326 3.764 1.00 98.75 388 CYS A C 1
ATOM 3038 O O . CYS A 1 388 ? -6.222 -15.545 2.853 1.00 98.75 388 CYS A O 1
ATOM 3040 N N . HIS A 1 389 ? -6.814 -17.601 3.526 1.00 98.69 389 HIS A N 1
ATOM 3041 C CA . HIS A 1 389 ? -7.105 -18.144 2.190 1.00 98.69 389 HIS A CA 1
ATOM 3042 C C . HIS A 1 389 ? -5.957 -17.974 1.190 1.00 98.69 389 HIS A C 1
ATOM 3044 O O . HIS A 1 389 ? -6.173 -17.652 0.023 1.00 98.69 389 HIS A O 1
ATOM 3050 N N . GLU A 1 390 ? -4.729 -18.187 1.662 1.00 98.75 390 GLU A N 1
ATOM 3051 C CA . GLU A 1 390 ? -3.500 -18.012 0.882 1.00 98.75 390 GLU A CA 1
ATOM 3052 C C . GLU A 1 390 ? -3.265 -16.588 0.328 1.00 98.75 390 GLU A C 1
ATOM 3054 O O . GLU A 1 390 ? -2.441 -16.426 -0.579 1.00 98.75 390 GLU A O 1
ATOM 3059 N N . ALA A 1 391 ? -3.939 -15.557 0.858 1.00 98.88 391 ALA A N 1
ATOM 3060 C CA . ALA A 1 391 ? -3.631 -14.166 0.523 1.00 98.88 391 ALA A CA 1
ATOM 3061 C C . ALA A 1 391 ? -2.133 -13.863 0.762 1.00 98.88 391 ALA A C 1
ATOM 3063 O O . ALA A 1 391 ? -1.531 -14.460 1.662 1.00 98.88 391 ALA A O 1
ATOM 3064 N N . PRO A 1 392 ? -1.491 -12.964 -0.011 1.00 98.94 392 PRO A N 1
ATOM 3065 C CA . PRO A 1 392 ? -0.091 -12.604 0.202 1.00 98.94 392 PRO A CA 1
ATOM 3066 C C . PRO A 1 392 ? 0.187 -12.174 1.646 1.00 98.94 392 PRO A C 1
ATOM 3068 O O . PRO A 1 392 ? -0.611 -11.450 2.239 1.00 98.94 392 PRO A O 1
ATOM 3071 N N . PHE A 1 393 ? 1.322 -12.609 2.197 1.00 98.81 393 PHE A N 1
ATOM 3072 C CA . PHE A 1 393 ? 1.702 -12.340 3.584 1.00 98.81 393 PHE A CA 1
ATOM 3073 C C . PHE A 1 393 ? 2.900 -11.388 3.640 1.00 98.81 393 PHE A C 1
ATOM 3075 O O . PHE A 1 393 ? 3.899 -11.609 2.953 1.00 98.81 393 PHE A O 1
ATOM 3082 N N . TYR A 1 394 ? 2.788 -10.333 4.443 1.00 98.81 394 TYR A N 1
ATOM 3083 C CA . TYR A 1 394 ? 3.748 -9.243 4.566 1.00 98.81 394 TYR A CA 1
ATOM 3084 C C . TYR A 1 394 ? 4.228 -9.127 6.019 1.00 98.81 394 TYR A C 1
ATOM 3086 O O . TYR A 1 394 ? 3.506 -8.674 6.897 1.00 98.81 394 TYR A O 1
ATOM 3094 N N . THR A 1 395 ? 5.454 -9.566 6.298 1.00 98.31 395 THR A N 1
ATOM 3095 C CA . THR A 1 395 ? 5.968 -9.696 7.672 1.00 98.31 395 THR A CA 1
ATOM 3096 C C . THR A 1 395 ? 7.023 -8.649 8.012 1.00 98.31 395 THR A C 1
ATOM 3098 O O . THR A 1 395 ? 7.896 -8.351 7.193 1.00 98.31 395 THR A O 1
ATOM 3101 N N . LEU A 1 396 ? 7.030 -8.172 9.260 1.00 97.69 396 LEU A N 1
ATOM 3102 C CA . LEU A 1 396 ? 8.100 -7.322 9.788 1.00 97.69 396 LEU A CA 1
ATOM 3103 C C . LEU A 1 396 ? 9.218 -8.174 10.420 1.00 97.69 396 LEU A C 1
ATOM 3105 O O . LEU A 1 396 ? 9.316 -8.297 11.636 1.00 97.69 396 LEU A O 1
ATOM 3109 N N . GLY A 1 397 ? 10.080 -8.762 9.587 1.00 96.50 397 GLY A N 1
ATOM 3110 C CA . GLY A 1 397 ? 11.139 -9.687 10.015 1.00 96.50 397 GLY A CA 1
ATOM 3111 C C . GLY A 1 397 ? 10.747 -11.146 9.739 1.00 96.50 397 GLY A C 1
ATOM 3112 O O . GLY A 1 397 ? 10.718 -11.509 8.561 1.00 96.50 397 GLY A O 1
ATOM 3113 N N . PRO A 1 398 ? 10.439 -11.977 10.758 1.00 97.56 398 PRO A N 1
ATOM 3114 C CA . PRO A 1 398 ? 10.391 -11.639 12.181 1.00 97.56 398 PRO A CA 1
ATOM 3115 C C . PRO A 1 398 ? 11.770 -11.672 12.871 1.00 97.56 398 PRO A C 1
ATOM 3117 O O . PRO A 1 398 ? 12.672 -12.402 12.457 1.00 97.56 398 PRO A O 1
ATOM 3120 N N . LEU A 1 399 ? 11.934 -10.904 13.950 1.00 98.50 399 LEU A N 1
ATOM 3121 C CA . LEU A 1 399 ? 13.098 -10.969 14.836 1.00 98.50 399 LEU A CA 1
ATOM 3122 C C . LEU A 1 399 ? 13.063 -12.280 15.630 1.00 98.50 399 LEU A C 1
ATOM 3124 O O . LEU A 1 399 ? 12.101 -12.566 16.339 1.00 98.50 399 LEU A O 1
ATOM 3128 N N . THR A 1 400 ? 14.127 -13.080 15.526 1.00 98.38 400 THR A N 1
ATOM 3129 C CA . THR A 1 400 ? 14.215 -14.400 16.181 1.00 98.38 400 THR A CA 1
ATOM 3130 C C . THR A 1 400 ? 14.687 -14.343 17.632 1.00 98.38 400 THR A C 1
ATOM 3132 O O . THR A 1 400 ? 14.740 -15.373 18.304 1.00 98.38 400 THR A O 1
ATOM 3135 N N . THR A 1 401 ? 15.089 -13.159 18.084 1.00 97.50 401 THR A N 1
ATOM 3136 C CA . THR A 1 401 ? 15.550 -12.831 19.433 1.00 97.50 401 THR A CA 1
ATOM 3137 C C . THR A 1 401 ? 15.291 -11.345 19.674 1.00 97.50 401 THR A C 1
ATOM 3139 O O . THR A 1 401 ? 15.313 -10.573 18.713 1.00 97.50 401 THR A O 1
ATOM 3142 N N . ASP A 1 402 ? 15.049 -10.980 20.933 1.00 95.69 402 ASP A N 1
ATOM 3143 C CA . ASP A 1 402 ? 14.703 -9.615 21.356 1.00 95.69 402 ASP A CA 1
ATOM 3144 C C . ASP A 1 402 ? 15.921 -8.711 21.567 1.00 95.69 402 ASP A C 1
ATOM 3146 O O . ASP A 1 402 ? 16.953 -9.218 22.078 1.00 95.69 402 ASP A O 1
#

Solvent-accessible surface area (backbone atoms only — not comparable to full-atom values): 21141 Å² total; per-residue (Å²): 130,82,62,60,46,63,45,67,51,69,57,97,44,93,86,42,61,35,61,29,31,36,32,68,53,75,94,81,49,77,61,49,77,39,85,49,42,37,50,61,82,62,30,90,90,49,83,82,44,80,77,74,26,52,68,52,72,38,43,64,62,54,58,71,70,65,49,52,40,77,40,99,49,77,82,21,64,70,52,48,54,55,72,70,37,73,88,43,63,89,64,50,69,78,75,78,77,64,27,53,35,35,33,92,97,44,75,61,18,66,29,43,41,19,64,73,73,46,84,49,72,54,36,46,43,28,13,66,68,72,74,51,54,38,68,57,47,25,53,35,25,41,68,36,31,22,36,58,52,55,11,68,43,34,23,34,36,56,65,57,66,47,26,84,93,53,70,89,76,46,73,38,81,50,54,44,43,82,87,49,83,52,59,68,55,50,40,48,53,52,56,54,41,18,62,76,53,25,51,28,38,31,53,63,38,42,66,79,62,48,68,41,44,48,51,50,37,51,44,56,29,33,35,38,36,31,36,45,59,65,55,58,39,28,51,77,47,74,68,37,49,70,68,63,49,68,70,57,42,52,37,44,51,47,36,42,43,48,60,19,43,6,28,40,42,43,46,42,38,44,38,50,85,44,55,70,58,37,72,81,40,91,60,42,60,61,27,68,69,18,41,42,46,48,50,27,17,65,71,67,73,39,70,30,64,57,45,77,42,39,67,60,52,35,58,56,29,19,34,34,17,26,20,39,30,39,31,44,19,48,26,22,64,27,54,88,37,39,91,35,71,37,36,51,56,26,49,48,44,43,17,56,50,46,54,56,30,47,76,58,33,28,38,46,32,38,40,44,49,31,20,33,35,72,90,52,50,62,56,55,53,53,48,45,40,66,49,38,62,44,34,19,78,46,58,54,77,53,38,59,69,124

Sequence (402 aa):
MSRSRKIYLTGSRSDLRVPMREVALSGGEPPLVLYDTSGPYTDADAHPDIKRGLAPLRGPWVVGRGDVTELPGPTSHYRRQRDDDPSLGGVRFASVRRPLRARPGKVVTQMHYARRGELTSEMEFIALREGVEAAFVRDEVARGRAIIPANINHPESEPMIIGRKFLVKINANIGNSAVASSIEEEVEKMTWAIRWGADTVMDLSTGKNIHETREWILRNSPVPIGTVPIYQALEKVGGKAEDLTWDLYRDTLIEQAEQGVDYFTIHAGVLLRYVPLTAKRVTGIVSRGGSIMAKWCLAHHQESFLYTHFREICEIMAAYDISFSLGDGLRPGSGADANDEAQFAELDTLGELTKVAWEHDVQVMIEGPGHVPMHLIKENMDRQLEVCHEAPFYTLGPLTTD

Foldseek 3Di:
DFQKAWDWDAFPDNLLTAIWIWGDD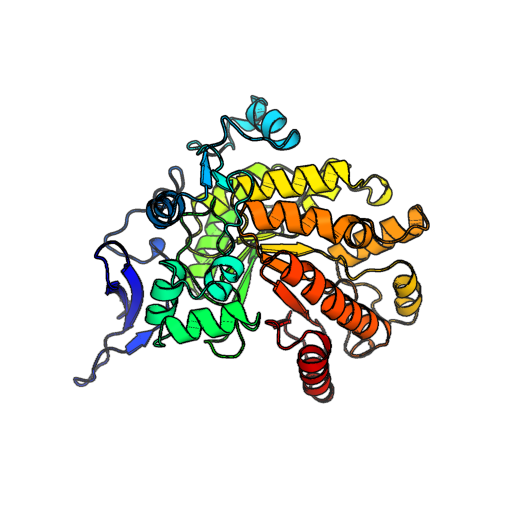PDPDHTDIGQAQLPQPRHPVHDDDLLQFADLSCLCQLVVVVQKDFDPAAPQPVVVVLVPDPVCVVLARPDAGGFIWGDVPGFRALLVCLLVVHQGSLLRSACVSQVHDSNVSSPCSPLQQKGWLWWSLLSLARIYMFHPVGPHAAEAEFEAEPVDDDLVVRLVSQSVCSRVGHQEYEYAYADPPSLSSVLSNSSHGRHAYEYALVRVLCVVVVNQLQPRDPVSSVSSLSSVSRSRHREYAQQLLLWQVLQVQQVPAPVGFPDPNLVSQNNNCVVVVDTRPCNVCVLVSLVSCRGTNHAYAHHQRRAHPFQRSPPGPSRLSSLLVLLVSLVSSVVSSHRYEYEHHAEHAPVCPVVRVVSNCVRNVSRRYHYNPHHNHD

Secondary structure (DSSP, 8-state):
--SEEEEEEE-SSTT-EEEEEEEPPSTTPPPEEEE---GGGG-TT----TTT----TTHHHHHHTS-EEE-SS---HHHHHHHH-GGGTTTS-S--PPPEEEPTT----HHHHHHTTPPPHHHHHHHHHHTS-HHHHHHHHHTTSEE----TT-TT-----EETTS----EEEE--BTTB--HHHHHHHHHHHHHTT-SEEEE---STTHHHHHHHHHHH-SS-EEE-HHHHHHHHTTT-GGG--HHHHHHHHHHHHHHT--EEEE-TT--GGGGGGGGG-SS----HHHHHHHHHHHHHTS--HHHHTHHHHHHHHHTTTPEEEE--TT--SSTTSTT-HHHHHHHHHHHHHHHHHHHTT--EEEEE-SB--GGGHHHHHHHHHHHTTT--EEE---BS--

Radius of gyration: 20.77 Å; Cα contacts (8 Å, |Δi|>4): 844; chains: 1; bounding box: 56×53×58 Å

pLDDT: mean 96.4, std 5.67, range [53.03, 99.0]

Nearest PDB structures (foldseek):
  4s2a-assembly1_A  TM=9.535E-01  e=2.627E-58  Caulobacter vibrioides CB15
  3epn-assembly1_B  TM=9.431E-01  e=1.235E-57  Caulobacter vibrioides
  3epn-assembly1_A  TM=9.431E-01  e=5.179E-57  Caulobacter vibrioides
  4s26-assembly1_A  TM=9.478E-01  e=2.327E-51  Arabidopsis thaliana
  4n7q-assembly1_A  TM=9.451E-01  e=3.899E-51  Arabidopsis thaliana

Mean predicted aligned error: 3.28 Å